Protein AF-0000000072322544 (afdb_homodimer)

Radius of gyration: 32.76 Å; Cα contacts (8 Å, |Δi|>4): 1364; chains: 2; bounding box: 77×82×115 Å

pLDDT: mean 91.32, std 13.06, range [22.42, 98.94]

Secondary structure (DSSP, 8-state):
-EEEEEEE---B--S---TT-S--GGGSTT-TT-B-HHHHHHHHHHHHHHHHHTTTTS-SS--TTTEEEEEESSHHHHHHHHHHHHHH----GGG-S-TT--------EEE-GGG--SSSSSPSS-HHHHHHHHHHHHSHHHHHHHGGGHHHHHHHHHHH---HHHHT-GGGSHHHHHHHHHHHHHHTT----TT--HHHHHHHHHHHHHHHHHHHTSSSHHHHHHHTHHHHHHHHHHHHHHHHH------EEEEEE-HHHHHHHHHHTT---SSPPPTT-EEEEEEEEEGGGTEEEEEEEEE--TTSPPEEE--TTS-SSEEHHHHHHHHGGG--S-HHHHHT---HHHHHHHHHHHHHHHHHHHHHHHHHHHHHHHGGGTTGGGTT-/-EEEEEEE---B--S---TT-S--GGGSTT-TT-B-HHHHHHHHHHHHHHHHHTTTTS-SS--TTTEEEEEESSHHHHHHHHHHHHHH----GGG-S-TT--------EEE-GGG--SSSSSPSS-HHHHHHHHHHHHSHHHHHHHGGGHHHHHHHHHHH---HHHHT-GGGSHHHHHHHHHHHHHHTT----TT--HHHHHHHHHHHHHHHHHHHTSSSHHHHHHHTHHHHHHHHHHHHHHHHHS-----EEEEEE-HHHHHHHHHHTT---SSPPPTT-EEEEEEEEEGGGTEEEEEEEEE--TTSPPEEE--TTS-SSEEHHHHHHHHGGG--S-HHHHHT---HHHHHHHHHHHHHHHHHHHHHHHHHHHHHHHGGGTTGGGTT-

InterPro domains:
  IPR000560 Histidine phosphatase superfamily, clade-2 [PF00328] (3-297)
  IPR000560 Histidine phosphatase superfamily, clade-2 [cd07061] (3-285)
  IPR029033 Histidine phosphatase superfamily [G3DSA:3.40.50.1240] (2-353)
  IPR029033 Histidine phosphatase superfamily [SSF53254] (3-343)
  IPR033379 Histidine acid phosphatase active site [PS00778] (252-268)
  IPR050645 Histidine Acid Phosphatase [PTHR11567] (3-345)

Nearest PDB structures (foldseek):
  5cdh-assembly1_B  TM=8.664E-01  e=4.722E-25  Legionella pneumophila
  7doq-assembly2_D  TM=8.688E-01  e=2.157E-24  Legionella pneumophila
  5cdh-assembly4_H  TM=8.568E-01  e=1.103E-23  Legionella pneumophila
  7d2f-assembly1_B  TM=8.701E-01  e=8.845E-23  Legionella pneumophila subsp. pneumophila str. Philadelphia 1
  4job-assembly1_A  TM=7.910E-01  e=1.061E-19  Homo sapiens

Structure (mmCIF, N/CA/C/O backbone):
data_AF-0000000072322544-model_v1
#
loop_
_entity.id
_entity.type
_entity.pdbx_description
1 polymer 'acid phosphatase'
#
loop_
_atom_site.group_PDB
_atom_site.id
_atom_site.type_symbol
_atom_site.label_atom_id
_atom_site.label_alt_id
_atom_site.label_comp_id
_atom_site.label_asym_id
_atom_site.label_entity_id
_atom_site.label_seq_id
_atom_site.pdbx_PDB_ins_code
_atom_site.Cartn_x
_atom_site.Cartn_y
_atom_site.Cartn_z
_atom_site.occupancy
_atom_site.B_iso_or_equiv
_atom_site.auth_seq_id
_atom_site.auth_comp_id
_atom_site.auth_asym_id
_atom_site.auth_atom_id
_atom_site.pdbx_PDB_model_num
ATOM 1 N N . MET A 1 1 ? -26.734 -6.242 -3.891 1 84.12 1 MET A N 1
ATOM 2 C CA . MET A 1 1 ? -25.719 -7.016 -4.594 1 84.12 1 MET A CA 1
ATOM 3 C C . MET A 1 1 ? -24.312 -6.566 -4.191 1 84.12 1 MET A C 1
ATOM 5 O O . MET A 1 1 ? -24.078 -5.375 -3.977 1 84.12 1 MET A O 1
ATOM 9 N N . ASN A 1 2 ? -23.375 -7.504 -4.02 1 91.06 2 ASN A N 1
ATOM 10 C CA . ASN A 1 2 ? -21.969 -7.293 -3.719 1 91.06 2 ASN A CA 1
ATOM 11 C C . ASN A 1 2 ? -21.078 -8.219 -4.535 1 91.06 2 ASN A C 1
ATOM 13 O O . ASN A 1 2 ? -21.406 -9.391 -4.734 1 91.06 2 ASN A O 1
ATOM 17 N N . VAL A 1 3 ? -20.062 -7.652 -5.023 1 95.25 3 VAL A N 1
ATOM 18 C CA . VAL A 1 3 ? -19.188 -8.43 -5.887 1 95.25 3 VAL A CA 1
ATOM 19 C C . VAL A 1 3 ? -17.75 -8.383 -5.352 1 95.25 3 VAL A C 1
ATOM 21 O O . VAL A 1 3 ? -17.266 -7.309 -4.988 1 95.25 3 VAL A O 1
ATOM 24 N N . ILE A 1 4 ? -17.109 -9.516 -5.336 1 97.06 4 ILE A N 1
ATOM 25 C CA . ILE A 1 4 ? -15.719 -9.609 -4.914 1 97.06 4 ILE A CA 1
ATOM 26 C C . ILE A 1 4 ? -14.898 -10.32 -5.992 1 97.06 4 ILE A C 1
ATOM 28 O O . ILE A 1 4 ? -15.227 -11.438 -6.391 1 97.06 4 ILE A O 1
ATOM 32 N N . TRP A 1 5 ? -13.867 -9.672 -6.48 1 97.44 5 TRP A N 1
ATOM 33 C CA . TRP A 1 5 ? -12.984 -10.234 -7.496 1 97.44 5 TRP A CA 1
ATOM 34 C C . TRP A 1 5 ? -11.594 -10.484 -6.926 1 97.44 5 TRP A C 1
ATOM 36 O O . TRP A 1 5 ? -11.055 -9.648 -6.191 1 97.44 5 TRP A O 1
ATOM 46 N N . VAL A 1 6 ? -11.062 -11.617 -7.184 1 98.56 6 VAL A N 1
ATOM 47 C CA . VAL A 1 6 ? -9.656 -11.93 -6.965 1 98.56 6 VAL A CA 1
ATOM 48 C C . VAL A 1 6 ? -8.992 -12.281 -8.297 1 98.56 6 VAL A C 1
ATOM 50 O O . VAL A 1 6 ? -9.406 -13.227 -8.977 1 98.56 6 VAL A O 1
ATOM 53 N N . PHE A 1 7 ? -8.008 -11.523 -8.656 1 98.69 7 PHE A N 1
ATOM 54 C CA . PHE A 1 7 ? -7.43 -11.867 -9.953 1 98.69 7 PHE A CA 1
ATOM 55 C C . PHE A 1 7 ? -5.914 -11.977 -9.852 1 98.69 7 PHE A C 1
ATOM 57 O O . PHE A 1 7 ? -5.305 -11.422 -8.938 1 98.69 7 PHE A O 1
ATOM 64 N N . ARG A 1 8 ? -5.348 -12.758 -10.727 1 98.81 8 ARG A N 1
ATOM 65 C CA . ARG A 1 8 ? -3.904 -12.867 -10.898 1 98.81 8 ARG A CA 1
ATOM 66 C C . ARG A 1 8 ? -3.361 -11.711 -11.734 1 98.81 8 ARG A C 1
ATOM 68 O O . ARG A 1 8 ? -4.02 -11.25 -12.664 1 98.81 8 ARG A O 1
ATOM 75 N N . HIS A 1 9 ? -2.262 -11.211 -11.438 1 98.81 9 HIS A N 1
ATOM 76 C CA . HIS A 1 9 ? -1.591 -10.18 -12.227 1 98.81 9 HIS A CA 1
ATOM 77 C C . HIS A 1 9 ? -1.47 -10.609 -13.688 1 98.81 9 HIS A C 1
ATOM 79 O O . HIS A 1 9 ? -1.723 -11.766 -14.023 1 98.81 9 HIS A O 1
ATOM 85 N N . GLY A 1 10 ? -1.098 -9.648 -14.531 1 98.75 10 GLY A N 1
ATOM 86 C CA . GLY A 1 10 ? -0.921 -9.906 -15.953 1 98.75 10 GLY A CA 1
ATOM 87 C C . GLY A 1 10 ? 0.44 -10.477 -16.297 1 98.75 10 GLY A C 1
ATOM 88 O O . GLY A 1 10 ? 1.211 -10.836 -15.398 1 98.75 10 GLY A O 1
ATOM 89 N N . ASP A 1 11 ? 0.645 -10.555 -17.547 1 98.75 11 ASP A N 1
ATOM 90 C CA . ASP A 1 11 ? 1.908 -11.055 -18.094 1 98.75 11 ASP A CA 1
ATOM 91 C C . ASP A 1 11 ? 3.096 -10.32 -17.469 1 98.75 11 ASP A C 1
ATOM 93 O O . ASP A 1 11 ? 3.02 -9.125 -17.203 1 98.75 11 ASP A O 1
ATOM 97 N N . ARG A 1 12 ? 4.121 -11.055 -17.25 1 98.75 12 ARG A N 1
ATOM 98 C CA . ARG A 1 12 ? 5.32 -10.508 -16.625 1 98.75 12 ARG A CA 1
ATOM 99 C C . ARG A 1 12 ? 6.574 -11.219 -17.141 1 98.75 12 ARG A C 1
ATOM 101 O O . ARG A 1 12 ? 6.484 -12.242 -17.797 1 98.75 12 ARG A O 1
ATOM 108 N N . SER A 1 13 ? 7.734 -10.633 -16.875 1 98.75 13 SER A N 1
ATOM 109 C CA . SER A 1 13 ? 9.016 -11.305 -17.094 1 98.75 13 SER A CA 1
ATOM 110 C C . SER A 1 13 ? 9.242 -12.414 -16.094 1 98.75 13 SER A C 1
ATOM 112 O O . SER A 1 13 ? 8.539 -12.5 -15.078 1 98.75 13 SER A O 1
ATOM 114 N N . PRO A 1 14 ? 10.172 -13.32 -16.391 1 98.44 14 PRO A N 1
ATOM 115 C CA . PRO A 1 14 ? 10.43 -14.406 -15.438 1 98.44 14 PRO A CA 1
ATOM 116 C C . PRO A 1 14 ? 10.812 -13.898 -14.047 1 98.44 14 PRO A C 1
ATOM 118 O O . PRO A 1 14 ? 11.445 -12.852 -13.922 1 98.44 14 PRO A O 1
ATOM 121 N N . VAL A 1 15 ? 10.391 -14.664 -13.086 1 97.69 15 VAL A N 1
ATOM 122 C CA . VAL A 1 15 ? 10.781 -14.32 -11.719 1 97.69 15 VAL A CA 1
ATOM 123 C C . VAL A 1 15 ? 12.273 -14.562 -11.531 1 97.69 15 VAL A C 1
ATOM 125 O O . VAL A 1 15 ? 12.953 -13.781 -10.852 1 97.69 15 VAL A O 1
ATOM 128 N N . VAL A 1 16 ? 12.773 -15.641 -12.07 1 97.12 16 VAL A N 1
ATOM 129 C CA . VAL A 1 16 ? 14.18 -16.047 -12.047 1 97.12 16 VAL A CA 1
ATOM 130 C C . VAL A 1 16 ? 14.5 -16.859 -13.297 1 97.12 16 VAL A C 1
ATOM 132 O O . VAL A 1 16 ? 13.594 -17.406 -13.945 1 97.12 16 VAL A O 1
ATOM 135 N N . ASN A 1 17 ? 15.734 -16.844 -13.625 1 96.88 17 ASN A N 1
ATOM 136 C CA . ASN A 1 17 ? 16.141 -17.781 -14.664 1 96.88 17 ASN A CA 1
ATOM 137 C C . ASN A 1 17 ? 16.859 -19 -14.078 1 96.88 17 ASN A C 1
ATOM 139 O O . ASN A 1 17 ? 16.859 -19.188 -12.859 1 96.88 17 ASN A O 1
ATOM 143 N N . PHE A 1 18 ? 17.266 -19.969 -14.914 1 97.62 18 PHE A N 1
ATOM 144 C CA . PHE A 1 18 ? 18 -21.156 -14.469 1 97.62 18 PHE A CA 1
ATOM 145 C C . PHE A 1 18 ? 19.406 -21.156 -15.055 1 97.62 18 PHE A C 1
ATOM 147 O O . PHE A 1 18 ? 19.688 -20.438 -16.016 1 97.62 18 PHE A O 1
ATOM 154 N N . PRO A 1 19 ? 20.328 -21.875 -14.531 1 97.88 19 PRO A N 1
ATOM 155 C CA . PRO A 1 19 ? 21.766 -21.75 -14.82 1 97.88 19 PRO A CA 1
ATOM 156 C C . PRO A 1 19 ? 22.078 -21.828 -16.312 1 97.88 19 PRO A C 1
ATOM 158 O O . PRO A 1 19 ? 22.906 -21.078 -16.812 1 97.88 19 PRO A O 1
ATOM 161 N N . THR A 1 20 ? 21.453 -22.641 -17.078 1 98.06 20 THR A N 1
ATOM 162 C CA . THR A 1 20 ? 21.781 -22.828 -18.484 1 98.06 20 THR A CA 1
ATOM 163 C C . THR A 1 20 ? 20.828 -22.031 -19.375 1 98.06 20 THR A C 1
ATOM 165 O O . THR A 1 20 ? 20.781 -22.234 -20.594 1 98.06 20 THR A O 1
ATOM 168 N N . ASP A 1 21 ? 20.016 -21.203 -18.781 1 98.12 21 ASP A N 1
ATOM 169 C CA . ASP A 1 21 ? 19.062 -20.391 -19.531 1 98.12 21 ASP A CA 1
ATOM 170 C C . ASP A 1 21 ? 19.797 -19.516 -20.562 1 98.12 21 ASP A C 1
ATOM 172 O O . ASP A 1 21 ? 20.875 -19.016 -20.281 1 98.12 21 ASP A O 1
ATOM 176 N N . LEU A 1 22 ? 19.141 -19.281 -21.656 1 98.19 22 LEU A N 1
ATOM 177 C CA . LEU A 1 22 ? 19.781 -18.562 -22.75 1 98.19 22 LEU A CA 1
ATOM 178 C C . LEU A 1 22 ? 19.719 -17.047 -22.5 1 98.19 22 LEU A C 1
ATOM 180 O O . LEU A 1 22 ? 20.453 -16.281 -23.125 1 98.19 22 LEU A O 1
ATOM 184 N N . HIS A 1 23 ? 18.812 -16.625 -21.703 1 98.25 23 HIS A N 1
ATOM 185 C CA . HIS A 1 23 ? 18.516 -15.195 -21.594 1 98.25 23 HIS A CA 1
ATOM 186 C C . HIS A 1 23 ? 18.781 -14.688 -20.172 1 98.25 23 HIS A C 1
ATOM 188 O O . HIS A 1 23 ? 18.688 -15.445 -19.203 1 98.25 23 HIS A O 1
ATOM 194 N N . LYS A 1 24 ? 19.078 -13.43 -20.094 1 97.69 24 LYS A N 1
ATOM 195 C CA . LYS A 1 24 ? 19.438 -12.797 -18.828 1 97.69 24 LYS A CA 1
ATOM 196 C C . LYS A 1 24 ? 18.453 -11.695 -18.453 1 97.69 24 LYS A C 1
ATOM 198 O O . LYS A 1 24 ? 17.641 -11.281 -19.281 1 97.69 24 LYS A O 1
ATOM 203 N N . GLU A 1 25 ? 18.516 -11.258 -17.25 1 97.5 25 GLU A N 1
ATOM 204 C CA . GLU A 1 25 ? 17.594 -10.25 -16.719 1 97.5 25 GLU A CA 1
ATOM 205 C C . GLU A 1 25 ? 17.672 -8.961 -17.547 1 97.5 25 GLU A C 1
ATOM 207 O O . GLU A 1 25 ? 16.641 -8.297 -17.75 1 97.5 25 GLU A O 1
ATOM 212 N N . SER A 1 26 ? 18.859 -8.609 -18.016 1 96.38 26 SER A N 1
ATOM 213 C CA . SER A 1 26 ? 19.094 -7.355 -18.734 1 96.38 26 SER A CA 1
ATOM 214 C C . SER A 1 26 ? 18.312 -7.312 -20.047 1 96.38 26 SER A C 1
ATOM 216 O O . SER A 1 26 ? 18.156 -6.246 -20.641 1 96.38 26 SER A O 1
ATOM 218 N N . GLU A 1 27 ? 17.891 -8.484 -20.469 1 97.31 27 GLU A N 1
ATOM 219 C CA . GLU A 1 27 ? 17.156 -8.547 -21.734 1 97.31 27 GLU A CA 1
ATOM 220 C C . GLU A 1 27 ? 15.695 -8.172 -21.547 1 97.31 27 GLU A C 1
ATOM 222 O O . GLU A 1 27 ? 14.961 -7.996 -22.531 1 97.31 27 GLU A O 1
ATOM 227 N N . TRP A 1 28 ? 15.266 -8.086 -20.344 1 97.25 28 TRP A N 1
ATOM 228 C CA . TRP A 1 28 ? 13.906 -7.668 -20.031 1 97.25 28 TRP A CA 1
ATOM 229 C C . TRP A 1 28 ? 13.867 -6.199 -19.625 1 97.25 28 TRP A C 1
ATOM 231 O O . TRP A 1 28 ? 14.625 -5.773 -18.75 1 97.25 28 TRP A O 1
ATOM 241 N N . PRO A 1 29 ? 13.008 -5.398 -20.172 1 93.94 29 PRO A N 1
ATOM 242 C CA . PRO A 1 29 ? 13.031 -3.939 -20.016 1 93.94 29 PRO A CA 1
ATOM 243 C C . PRO A 1 29 ? 13.078 -3.498 -18.562 1 93.94 29 PRO A C 1
ATOM 245 O O . PRO A 1 29 ? 13.773 -2.537 -18.219 1 93.94 29 PRO A O 1
ATOM 248 N N . GLN A 1 30 ? 12.32 -4.133 -17.672 1 96.5 30 GLN A N 1
ATOM 249 C CA . GLN A 1 30 ? 12.281 -3.744 -16.266 1 96.5 30 GLN A CA 1
ATOM 250 C C . GLN A 1 30 ? 12.859 -4.84 -15.375 1 96.5 30 GLN A C 1
ATOM 252 O O . GLN A 1 30 ? 12.648 -4.836 -14.164 1 96.5 30 GLN A O 1
ATOM 257 N N . GLY A 1 31 ? 13.477 -5.844 -16.016 1 97.5 31 GLY A N 1
ATOM 258 C CA . GLY A 1 31 ? 14.094 -6.93 -15.273 1 97.5 31 GLY A CA 1
ATOM 259 C C . GLY A 1 31 ? 13.125 -8.055 -14.961 1 97.5 31 GLY A C 1
ATOM 260 O O . GLY A 1 31 ? 12.055 -8.148 -15.562 1 97.5 31 GLY A O 1
ATOM 261 N N . PHE A 1 32 ? 13.516 -8.953 -14.062 1 98.19 32 PHE A N 1
ATOM 262 C CA . PHE A 1 32 ? 12.773 -10.164 -13.742 1 98.19 32 PHE A CA 1
ATOM 263 C C . PHE A 1 32 ? 11.57 -9.836 -12.859 1 98.19 32 PHE A C 1
ATOM 265 O O . PHE A 1 32 ? 11.641 -8.945 -12.008 1 98.19 32 PHE A O 1
ATOM 272 N N . GLY A 1 33 ? 10.484 -10.57 -13.141 1 98.38 33 GLY A N 1
ATOM 273 C CA . GLY A 1 33 ? 9.305 -10.555 -12.289 1 98.38 33 GLY A CA 1
ATOM 274 C C . GLY A 1 33 ? 8.461 -9.305 -12.469 1 98.38 33 GLY A C 1
ATOM 275 O O . GLY A 1 33 ? 7.621 -8.992 -11.617 1 98.38 33 GLY A O 1
ATOM 276 N N . GLN A 1 34 ? 8.672 -8.57 -13.539 1 98.69 34 GLN A N 1
ATOM 277 C CA . GLN A 1 34 ? 8 -7.281 -13.688 1 98.69 34 GLN A CA 1
ATOM 278 C C . GLN A 1 34 ? 6.918 -7.348 -14.758 1 98.69 34 GLN A C 1
ATOM 280 O O . GLN A 1 34 ? 7.086 -8.023 -15.781 1 98.69 34 GLN A O 1
ATOM 285 N N . LEU A 1 35 ? 5.816 -6.613 -14.5 1 98.81 35 LEU A N 1
ATOM 286 C CA . LEU A 1 35 ? 4.703 -6.555 -15.438 1 98.81 35 LEU A CA 1
ATOM 287 C C . LEU A 1 35 ? 5.164 -6.039 -16.797 1 98.81 35 LEU A C 1
ATOM 289 O O . LEU A 1 35 ? 5.918 -5.066 -16.875 1 98.81 35 LEU A O 1
ATOM 293 N N . THR A 1 36 ? 4.781 -6.688 -17.844 1 98.5 36 THR A N 1
ATOM 294 C CA . THR A 1 36 ? 5.117 -6.27 -19.203 1 98.5 36 THR A CA 1
ATOM 295 C C . THR A 1 36 ? 3.998 -5.426 -19.797 1 98.5 36 THR A C 1
ATOM 297 O O . THR A 1 36 ? 2.926 -5.293 -19.203 1 98.5 36 THR A O 1
ATOM 300 N N . LYS A 1 37 ? 4.211 -4.844 -21.031 1 97.94 37 LYS A N 1
ATOM 301 C CA . LYS A 1 37 ? 3.168 -4.113 -21.734 1 97.94 37 LYS A CA 1
ATOM 302 C C . LYS A 1 37 ? 1.975 -5.012 -22.047 1 97.94 37 LYS A C 1
ATOM 304 O O . LYS A 1 37 ? 0.825 -4.574 -21.969 1 97.94 37 LYS A O 1
ATOM 309 N N . THR A 1 38 ? 2.314 -6.281 -22.312 1 98.06 38 THR A N 1
ATOM 310 C CA . THR A 1 38 ? 1.267 -7.266 -22.547 1 98.06 38 THR A CA 1
ATOM 311 C C . THR A 1 38 ? 0.394 -7.441 -21.312 1 98.06 38 THR A C 1
ATOM 313 O O . THR A 1 38 ? -0.833 -7.5 -21.406 1 98.06 38 THR A O 1
ATOM 316 N N . GLY A 1 39 ? 1.032 -7.523 -20.172 1 98.56 39 GLY A N 1
ATOM 317 C CA . GLY A 1 39 ? 0.299 -7.648 -18.922 1 98.56 39 GLY A CA 1
ATOM 318 C C . GLY A 1 39 ? -0.562 -6.438 -18.609 1 98.56 39 GLY A C 1
ATOM 319 O O . GLY A 1 39 ? -1.683 -6.578 -18.125 1 98.56 39 GLY A O 1
ATOM 320 N N . MET A 1 40 ? -0.03 -5.254 -18.875 1 98.75 40 MET A N 1
ATOM 321 C CA . MET A 1 40 ? -0.796 -4.023 -18.688 1 98.75 40 MET A CA 1
ATOM 322 C C . MET A 1 40 ? -2.064 -4.039 -19.547 1 98.75 40 MET A C 1
ATOM 324 O O . MET A 1 40 ? -3.15 -3.734 -19.047 1 98.75 40 MET A O 1
ATOM 328 N N . GLN A 1 41 ? -1.908 -4.438 -20.75 1 98.12 41 GLN A N 1
ATOM 329 C CA . GLN A 1 41 ? -3.041 -4.48 -21.672 1 98.12 41 GLN A CA 1
ATOM 330 C C . GLN A 1 41 ? -4.07 -5.516 -21.234 1 98.12 41 GLN A C 1
ATOM 332 O O . GLN A 1 41 ? -5.277 -5.281 -21.328 1 98.12 41 GLN A O 1
ATOM 337 N N . GLN A 1 42 ? -3.576 -6.641 -20.812 1 98.25 42 GLN A N 1
ATOM 338 C CA . GLN A 1 42 ? -4.469 -7.695 -20.328 1 98.25 42 GLN A CA 1
ATOM 339 C C . GLN A 1 42 ? -5.375 -7.188 -19.219 1 98.25 42 GLN A C 1
ATOM 341 O O . GLN A 1 42 ? -6.582 -7.43 -19.234 1 98.25 42 GLN A O 1
ATOM 346 N N . LEU A 1 43 ? -4.812 -6.5 -18.281 1 98.69 43 LEU A N 1
ATOM 347 C CA . LEU A 1 43 ? -5.598 -6.055 -17.141 1 98.69 43 LEU A CA 1
ATOM 348 C C . LEU A 1 43 ? -6.457 -4.848 -17.516 1 98.69 43 LEU A C 1
ATOM 350 O O . LEU A 1 43 ? -7.555 -4.68 -16.984 1 98.69 43 LEU A O 1
ATOM 354 N N . PHE A 1 44 ? -5.977 -4 -18.422 1 98.5 44 PHE A N 1
ATOM 355 C CA . PHE A 1 44 ? -6.816 -2.943 -18.969 1 98.5 44 PHE A CA 1
ATOM 356 C C . PHE A 1 44 ? -8.086 -3.523 -19.578 1 98.5 44 PHE A C 1
ATOM 358 O O . PHE A 1 44 ? -9.188 -3.047 -19.297 1 98.5 44 PHE A O 1
ATOM 365 N N . GLU A 1 45 ? -7.938 -4.559 -20.328 1 97.75 45 GLU A N 1
ATOM 366 C CA . GLU A 1 45 ? -9.062 -5.223 -20.969 1 97.75 45 GLU A CA 1
ATOM 367 C C . GLU A 1 45 ? -9.969 -5.902 -19.953 1 97.75 45 GLU A C 1
ATOM 369 O O . GLU A 1 45 ? -11.188 -5.945 -20.125 1 97.75 45 GLU A O 1
ATOM 374 N N . LEU A 1 46 ? -9.312 -6.469 -18.969 1 98 46 LEU A N 1
ATOM 375 C CA . LEU A 1 46 ? -10.117 -7.043 -17.891 1 98 46 LEU A CA 1
ATOM 376 C C . LEU A 1 46 ? -10.969 -5.977 -17.219 1 98 46 LEU A C 1
ATOM 378 O O . LEU A 1 46 ? -12.117 -6.234 -16.859 1 98 46 LEU A O 1
ATOM 382 N N . GLY A 1 47 ? -10.375 -4.781 -16.984 1 97.69 47 GLY A N 1
ATOM 383 C CA . GLY A 1 47 ? -11.148 -3.664 -16.469 1 97.69 47 GLY A CA 1
ATOM 384 C C . GLY A 1 47 ? -12.328 -3.299 -17.359 1 97.69 47 GLY A C 1
ATOM 385 O O . GLY A 1 47 ? -13.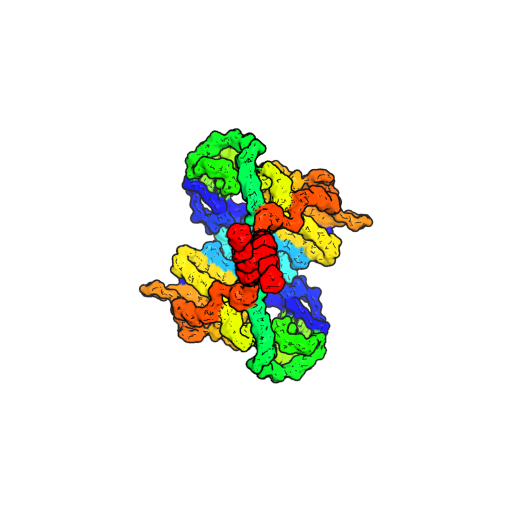445 -3.102 -16.859 1 97.69 47 GLY A O 1
ATOM 386 N N . GLN A 1 48 ? -12.086 -3.232 -18.625 1 97 48 GLN A N 1
ATOM 387 C CA . GLN A 1 48 ? -13.156 -2.92 -19.578 1 97 48 GLN A CA 1
ATOM 388 C C . GLN A 1 48 ? -14.25 -3.979 -19.531 1 97 48 GLN A C 1
ATOM 390 O O . GLN A 1 48 ? -15.438 -3.652 -19.609 1 97 48 GLN A O 1
ATOM 395 N N . TYR A 1 49 ? -13.859 -5.207 -19.516 1 97 49 TYR A N 1
ATOM 396 C CA . TYR A 1 49 ? -14.812 -6.309 -19.406 1 97 49 TYR A CA 1
ATOM 397 C C . TYR A 1 49 ? -15.695 -6.156 -18.172 1 97 49 TYR A C 1
ATOM 399 O O . TYR A 1 49 ? -16.906 -6.332 -18.234 1 97 49 TYR A O 1
ATOM 407 N N . THR A 1 50 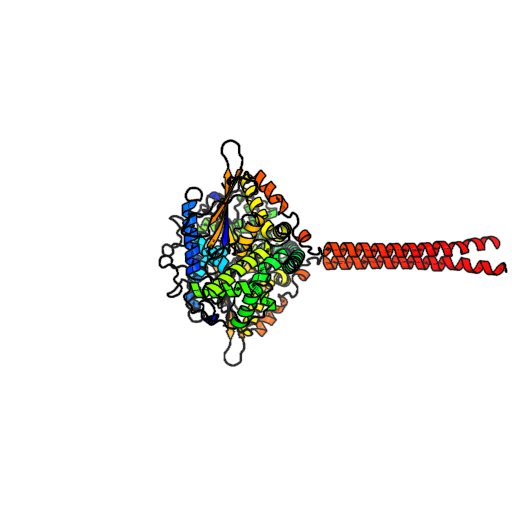? -15.023 -5.879 -17.031 1 96.12 50 THR A N 1
ATOM 408 C CA . THR A 1 50 ? -15.75 -5.688 -15.781 1 96.12 50 THR A CA 1
ATOM 409 C C . THR A 1 50 ? -16.766 -4.559 -15.914 1 96.12 50 THR A C 1
ATOM 411 O O . THR A 1 50 ? -17.906 -4.676 -15.438 1 96.12 50 THR A O 1
ATOM 414 N N . ARG A 1 51 ? -16.359 -3.459 -16.516 1 96.06 51 ARG A N 1
ATOM 415 C CA . ARG A 1 51 ? -17.25 -2.326 -16.75 1 96.06 51 ARG A CA 1
ATOM 416 C C . ARG A 1 51 ? -18.484 -2.752 -17.531 1 96.06 51 ARG A C 1
ATOM 418 O O . ARG A 1 51 ? -19.609 -2.389 -17.172 1 96.06 51 ARG A O 1
ATOM 425 N N . LYS A 1 52 ? -18.266 -3.473 -18.516 1 95.38 52 LYS A N 1
ATOM 426 C CA . LYS A 1 52 ? -19.375 -3.936 -19.359 1 95.38 52 LYS A CA 1
ATOM 427 C C . LYS A 1 52 ? -20.266 -4.906 -18.594 1 95.38 52 LYS A C 1
ATOM 429 O O . LYS A 1 52 ? -21.5 -4.797 -18.641 1 95.38 52 LYS A O 1
ATOM 434 N N . ARG A 1 53 ? -19.719 -5.805 -17.906 1 94.19 53 ARG A N 1
ATOM 435 C CA . ARG A 1 53 ? -20.438 -6.852 -17.203 1 94.19 53 ARG A CA 1
ATOM 436 C C . ARG A 1 53 ? -21.344 -6.258 -16.109 1 94.19 53 ARG A C 1
ATOM 438 O O . ARG A 1 53 ? -22.438 -6.754 -15.875 1 94.19 53 ARG A O 1
ATOM 445 N N . TYR A 1 54 ? -20.844 -5.211 -15.492 1 94.56 54 TYR A N 1
ATOM 446 C CA . TYR A 1 54 ? -21.578 -4.656 -14.352 1 94.56 54 TYR A CA 1
ATOM 447 C C . TYR A 1 54 ? -22.078 -3.25 -14.656 1 94.56 54 TYR A C 1
ATOM 449 O O . TYR A 1 54 ? -22.141 -2.402 -13.766 1 94.56 54 TYR A O 1
ATOM 457 N N . SER A 1 55 ? -22.312 -2.943 -15.844 1 92.88 55 SER A N 1
ATOM 458 C CA . SER A 1 55 ? -22.734 -1.62 -16.297 1 92.88 55 SER A CA 1
ATOM 459 C C . SER A 1 55 ? -24.016 -1.174 -15.602 1 92.88 55 SER A C 1
ATOM 461 O O . SER A 1 55 ? -24.219 0.022 -15.383 1 92.88 55 SER A O 1
ATOM 463 N N . ASN A 1 56 ? -24.875 -2.117 -15.18 1 90.75 56 ASN A N 1
ATOM 464 C CA . ASN A 1 56 ? -26.141 -1.785 -14.539 1 90.75 56 ASN A CA 1
ATOM 465 C C . ASN A 1 56 ? -26.016 -1.837 -13.016 1 90.75 56 ASN A C 1
ATOM 467 O O . ASN A 1 56 ? -27 -1.597 -12.305 1 90.75 56 ASN A O 1
ATOM 471 N N . PHE A 1 57 ? -24.922 -2.176 -12.562 1 91.19 57 PHE A N 1
ATOM 472 C CA . PHE A 1 57 ? -24.734 -2.359 -11.133 1 91.19 57 PHE A CA 1
ATOM 473 C C . PHE A 1 57 ? -23.766 -1.319 -10.578 1 91.19 57 PHE A C 1
ATOM 475 O O . PHE A 1 57 ? -24.078 -0.625 -9.609 1 91.19 57 PHE A O 1
ATOM 482 N N . LEU A 1 58 ? -22.641 -1.177 -11.25 1 90.94 58 LEU A N 1
ATOM 483 C CA . LEU A 1 58 ? -21.641 -0.202 -10.828 1 90.94 58 LEU A CA 1
ATOM 484 C C . LEU A 1 58 ? -21.938 1.173 -11.414 1 90.94 58 LEU A C 1
ATOM 486 O O . LEU A 1 58 ? -22.359 1.279 -12.57 1 90.94 58 LEU A O 1
ATOM 490 N N . ASN A 1 59 ? -21.703 2.215 -10.578 1 88.44 59 ASN A N 1
ATOM 491 C CA . ASN A 1 59 ? -21.828 3.578 -11.086 1 88.44 59 ASN A CA 1
ATOM 492 C C . ASN A 1 59 ? -20.922 3.805 -12.297 1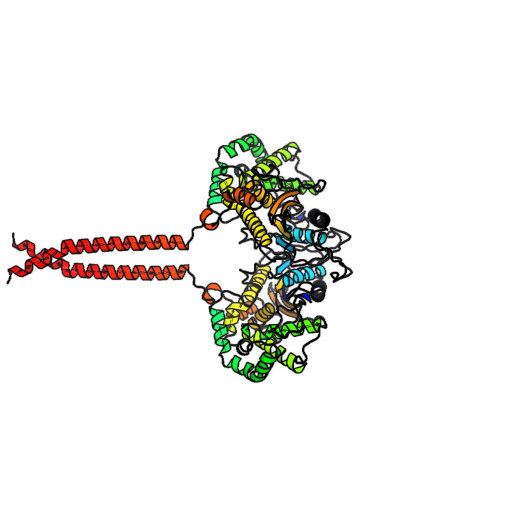 88.44 59 ASN A C 1
ATOM 494 O O . ASN A 1 59 ? -19.812 3.268 -12.367 1 88.44 59 ASN A O 1
ATOM 498 N N . SER A 1 60 ? -21.422 4.594 -13.203 1 86.88 60 SER A N 1
ATOM 499 C CA . SER A 1 60 ? -20.641 4.898 -14.398 1 86.88 60 SER A CA 1
ATOM 500 C C . SER A 1 60 ? -19.391 5.691 -14.047 1 86.88 60 SER A C 1
ATOM 502 O O . SER A 1 60 ? -18.406 5.684 -14.797 1 86.88 60 SER A O 1
ATOM 504 N N . THR A 1 61 ? -19.484 6.391 -12.953 1 92.38 61 THR A N 1
ATOM 505 C CA . THR A 1 61 ? -18.328 7.156 -12.477 1 92.38 61 THR A CA 1
ATOM 506 C C . THR A 1 61 ? -17.734 6.508 -11.227 1 92.38 61 THR A C 1
ATOM 508 O O . THR A 1 61 ? -18.422 5.766 -10.523 1 92.38 61 THR A O 1
ATOM 511 N N . TYR A 1 62 ? -16.5 6.766 -11.062 1 95.25 62 TYR A N 1
ATOM 512 C CA . TYR A 1 62 ? -15.836 6.246 -9.875 1 95.25 62 TYR A CA 1
ATOM 513 C C . TYR A 1 62 ? -16.422 6.875 -8.609 1 95.25 62 TYR A C 1
ATOM 515 O O . TYR A 1 62 ? -16.531 8.102 -8.516 1 95.25 62 TYR A O 1
ATOM 523 N N . ASN A 1 63 ? -16.828 6.082 -7.734 1 94.75 63 ASN A N 1
ATOM 524 C CA . ASN A 1 63 ? -17.266 6.449 -6.391 1 94.75 63 ASN A CA 1
ATOM 525 C C . ASN A 1 63 ? -16.5 5.664 -5.324 1 94.75 63 ASN A C 1
ATOM 527 O O . ASN A 1 63 ? -16.672 4.449 -5.207 1 94.75 63 ASN A O 1
ATOM 531 N N . ARG A 1 64 ? -15.789 6.359 -4.48 1 94.81 64 ARG A N 1
ATOM 532 C CA . ARG A 1 64 ? -14.875 5.723 -3.539 1 94.81 64 ARG A CA 1
ATOM 533 C C . ARG A 1 64 ? -15.633 4.859 -2.535 1 94.81 64 ARG A C 1
ATOM 535 O O . ARG A 1 64 ? -15.07 3.92 -1.966 1 94.81 64 ARG A O 1
ATOM 542 N N . LYS A 1 65 ? -16.844 5.172 -2.264 1 93.25 65 LYS A N 1
ATOM 543 C CA . LYS A 1 65 ? -17.609 4.426 -1.277 1 93.25 65 LYS A CA 1
ATOM 544 C C . LYS A 1 65 ? -18.078 3.09 -1.846 1 93.25 65 LYS A C 1
ATOM 546 O O . LYS A 1 65 ? -18.391 2.162 -1.094 1 93.25 65 LYS A O 1
ATOM 551 N N . GLU A 1 66 ? -18.125 2.992 -3.17 1 93.81 66 GLU A N 1
ATOM 552 C CA . GLU A 1 66 ? -18.703 1.817 -3.812 1 93.81 66 GLU A CA 1
ATOM 553 C C . GLU A 1 66 ? -17.625 0.834 -4.246 1 93.81 66 GLU A C 1
ATOM 555 O O . GLU A 1 66 ? -17.922 -0.323 -4.559 1 93.81 66 GLU A O 1
ATOM 560 N N . PHE A 1 67 ? -16.438 1.278 -4.258 1 95.31 67 PHE A N 1
ATOM 561 C CA . PHE A 1 67 ? -15.391 0.455 -4.84 1 95.31 67 PHE A CA 1
ATOM 562 C C . PHE A 1 67 ? -14.164 0.434 -3.941 1 95.31 67 PHE A C 1
ATOM 564 O O . PHE A 1 67 ? -13.781 1.462 -3.377 1 95.31 67 PHE A O 1
ATOM 571 N N . TYR A 1 68 ? -13.562 -0.731 -3.824 1 96.38 68 TYR A N 1
ATOM 572 C CA . TYR A 1 68 ? -12.336 -0.89 -3.047 1 96.38 68 TYR A CA 1
ATOM 573 C C . TYR A 1 68 ? -11.406 -1.911 -3.695 1 96.38 68 TYR A C 1
ATOM 575 O O . TYR A 1 68 ? -11.867 -2.947 -4.188 1 96.38 68 TYR A O 1
ATOM 583 N N . VAL A 1 69 ? -10.133 -1.59 -3.707 1 98 69 VAL A N 1
ATOM 584 C CA . VAL A 1 69 ? -9.172 -2.525 -4.281 1 98 69 VAL A CA 1
ATOM 585 C C . VAL A 1 69 ? -7.953 -2.633 -3.375 1 98 69 VAL A C 1
ATOM 587 O O . VAL A 1 69 ? -7.504 -1.634 -2.809 1 98 69 VAL A O 1
ATOM 590 N N . GLN A 1 70 ? -7.465 -3.812 -3.174 1 97.75 70 GLN A N 1
ATOM 591 C CA . GLN A 1 70 ? -6.254 -4.094 -2.406 1 97.75 70 GLN A CA 1
ATOM 592 C C . GLN A 1 70 ? -5.324 -5.027 -3.172 1 97.75 70 GLN A C 1
ATOM 594 O O . GLN A 1 70 ? -5.777 -5.984 -3.803 1 97.75 70 GLN A O 1
ATOM 599 N N . SER A 1 71 ? -4.043 -4.754 -3.135 1 98.5 71 SER A N 1
ATOM 600 C CA . SER A 1 71 ? -3.045 -5.531 -3.861 1 98.5 71 SER A CA 1
ATOM 601 C C . SER A 1 71 ? -1.99 -6.098 -2.916 1 98.5 71 SER A C 1
ATOM 603 O O . SER A 1 71 ? -1.778 -5.562 -1.824 1 98.5 71 SER A O 1
ATOM 605 N N . THR A 1 72 ? -1.395 -7.215 -3.326 1 98.12 72 THR A N 1
ATOM 606 C CA . THR A 1 72 ? -0.149 -7.594 -2.67 1 98.12 72 THR A CA 1
ATOM 607 C C . THR A 1 72 ? 0.947 -6.57 -2.951 1 98.12 72 THR A C 1
ATOM 609 O O . THR A 1 72 ? 0.813 -5.742 -3.855 1 98.12 72 THR A O 1
ATOM 612 N N . ASP A 1 73 ? 1.98 -6.578 -2.193 1 97.25 73 ASP A N 1
ATOM 613 C CA . ASP A 1 73 ? 3.031 -5.574 -2.297 1 97.25 73 ASP A CA 1
ATOM 614 C C . ASP A 1 73 ? 4.125 -6.02 -3.266 1 97.25 73 ASP A C 1
ATOM 616 O O . ASP A 1 73 ? 5.297 -6.109 -2.891 1 97.25 73 ASP A O 1
ATOM 620 N N . PHE A 1 74 ? 3.793 -6.277 -4.469 1 98.06 74 PHE A N 1
ATOM 621 C CA . PHE A 1 74 ? 4.676 -6.535 -5.602 1 98.06 74 PHE A CA 1
ATOM 622 C C . PHE A 1 74 ? 4.426 -5.531 -6.723 1 98.06 74 PHE A C 1
ATOM 624 O O . PHE A 1 74 ? 3.281 -5.172 -6.996 1 98.06 74 PHE A O 1
ATOM 631 N N . ASP A 1 75 ? 5.469 -5.125 -7.438 1 98.38 75 ASP A N 1
ATOM 632 C CA . ASP A 1 75 ? 5.324 -4.164 -8.523 1 98.38 75 ASP A CA 1
ATOM 633 C C . ASP A 1 75 ? 4.27 -4.629 -9.531 1 98.38 75 ASP A C 1
ATOM 635 O O . ASP A 1 75 ? 3.367 -3.871 -9.891 1 98.38 75 ASP A O 1
ATOM 639 N N . ARG A 1 76 ? 4.359 -5.848 -9.93 1 98.75 76 ARG A N 1
ATOM 640 C CA . ARG A 1 76 ? 3.518 -6.359 -11 1 98.75 76 ARG A CA 1
ATOM 641 C C . ARG A 1 76 ? 2.055 -6.418 -10.57 1 98.75 76 ARG A C 1
ATOM 643 O O . ARG A 1 76 ? 1.154 -6.215 -11.391 1 98.75 76 ARG A O 1
ATOM 650 N N . THR A 1 77 ? 1.757 -6.727 -9.297 1 98.81 77 THR A N 1
ATOM 651 C CA . THR A 1 77 ? 0.371 -6.793 -8.844 1 98.81 77 THR A CA 1
ATOM 652 C C . THR A 1 77 ? -0.209 -5.391 -8.672 1 98.81 77 THR A C 1
ATOM 654 O O . THR A 1 77 ? -1.373 -5.152 -9 1 98.81 77 THR A O 1
ATOM 657 N N . ILE A 1 78 ? 0.563 -4.461 -8.156 1 98.88 78 ILE A N 1
ATOM 658 C CA . ILE A 1 78 ? 0.126 -3.074 -8.016 1 98.88 78 ILE A CA 1
ATOM 659 C C . ILE A 1 78 ? -0.152 -2.473 -9.383 1 98.88 78 ILE A C 1
ATOM 661 O O . ILE A 1 78 ? -1.216 -1.89 -9.609 1 98.88 78 ILE A O 1
ATOM 665 N N . MET A 1 79 ? 0.764 -2.668 -10.281 1 98.88 79 MET A N 1
ATOM 666 C CA . MET A 1 79 ? 0.628 -2.152 -11.641 1 98.88 79 MET A CA 1
ATOM 667 C C . MET A 1 79 ? -0.564 -2.787 -12.352 1 98.88 79 MET A C 1
ATOM 669 O O . MET A 1 79 ? -1.26 -2.123 -13.117 1 98.88 79 MET A O 1
ATOM 673 N N . SER A 1 80 ? -0.736 -4.082 -12.094 1 98.94 80 SER A N 1
ATOM 674 C CA . SER A 1 80 ? -1.893 -4.766 -12.664 1 98.94 80 SER A CA 1
ATOM 675 C C . SER A 1 80 ? -3.197 -4.148 -12.172 1 98.94 80 SER A C 1
ATOM 677 O O . SER A 1 80 ? -4.121 -3.926 -12.961 1 98.94 80 SER A O 1
ATOM 679 N N . ALA A 1 81 ? -3.262 -3.879 -10.906 1 98.94 81 ALA A N 1
ATOM 680 C CA . ALA A 1 81 ? -4.449 -3.234 -10.352 1 98.94 81 ALA A CA 1
ATOM 681 C C . ALA A 1 81 ? -4.668 -1.86 -10.977 1 98.94 81 ALA A C 1
ATOM 683 O O . ALA A 1 81 ? -5.801 -1.495 -11.312 1 98.94 81 ALA A O 1
ATOM 684 N N . GLN A 1 82 ? -3.604 -1.125 -11.102 1 98.88 82 GLN A N 1
ATOM 685 C CA . GLN A 1 82 ? -3.689 0.202 -11.695 1 98.88 82 GLN A CA 1
ATOM 686 C C . GLN A 1 82 ? -4.168 0.122 -13.141 1 98.88 82 GLN A C 1
ATOM 688 O O . GLN A 1 82 ? -5.004 0.923 -13.57 1 98.88 82 GLN A O 1
ATOM 693 N N . SER A 1 83 ? -3.641 -0.815 -13.891 1 98.81 83 SER A N 1
ATOM 694 C CA . SER A 1 83 ? -4.055 -1.015 -15.273 1 98.81 83 SER A CA 1
ATOM 695 C C . SER A 1 83 ? -5.523 -1.417 -15.359 1 98.81 83 SER A C 1
ATOM 697 O O . SER A 1 83 ? -6.266 -0.896 -16.188 1 98.81 83 SER A O 1
ATOM 699 N N . TYR A 1 84 ? -5.895 -2.316 -14.5 1 98.75 84 TYR A N 1
ATOM 700 C CA . TYR A 1 84 ? -7.281 -2.766 -14.398 1 98.75 84 TYR A CA 1
ATOM 701 C C . TYR A 1 84 ? -8.219 -1.59 -14.172 1 98.75 84 TYR A C 1
ATOM 703 O O . TYR A 1 84 ? -9.25 -1.469 -14.844 1 98.75 84 TYR A O 1
ATOM 711 N N . LEU A 1 85 ? -7.828 -0.7 -13.281 1 98.69 85 LEU A N 1
ATOM 712 C CA . LEU A 1 85 ? -8.664 0.429 -12.898 1 98.69 85 LEU A CA 1
ATOM 713 C C . LEU A 1 85 ? -8.758 1.45 -14.023 1 98.69 85 LEU A C 1
ATOM 715 O O . LEU A 1 85 ? -9.773 2.133 -14.164 1 98.69 85 LEU A O 1
ATOM 719 N N . SER A 1 86 ? -7.699 1.566 -14.812 1 98.25 86 SER A N 1
ATOM 720 C CA . SER A 1 86 ? -7.727 2.49 -15.945 1 98.25 86 SER A CA 1
ATOM 721 C C . SER A 1 86 ? -8.75 2.055 -16.984 1 98.25 86 SER A C 1
ATOM 723 O O . SER A 1 86 ? -9.297 2.889 -17.719 1 98.25 86 SER A O 1
ATOM 725 N N . GLY A 1 87 ? -8.984 0.765 -17.078 1 97.75 87 GLY A N 1
ATOM 726 C CA . GLY A 1 87 ? -10.016 0.25 -17.969 1 97.75 87 GLY A CA 1
ATOM 727 C C . GLY A 1 87 ? -11.398 0.29 -17.344 1 97.75 87 GLY A C 1
ATOM 728 O O . GLY A 1 87 ? -12.398 0.478 -18.047 1 97.75 87 GLY A O 1
ATOM 729 N N . LEU A 1 88 ? -11.484 0.147 -16.078 1 97.75 88 LEU A N 1
ATOM 730 C CA . LEU A 1 88 ? -12.758 0.054 -15.359 1 97.75 88 LEU A CA 1
ATOM 731 C C . LEU A 1 88 ? -13.375 1.435 -15.164 1 97.75 88 LEU A C 1
ATOM 733 O O . LEU A 1 88 ? -14.586 1.597 -15.273 1 97.75 88 LEU A O 1
ATOM 737 N N . PHE A 1 89 ? -12.516 2.461 -14.812 1 97.06 89 PHE A N 1
ATOM 738 C CA . PHE A 1 89 ? -13.047 3.773 -14.453 1 97.06 89 PHE A CA 1
ATOM 739 C C . PHE A 1 89 ? -12.328 4.875 -15.227 1 97.06 89 PHE A C 1
ATOM 741 O O . PHE A 1 89 ? -11.734 5.773 -14.633 1 97.06 89 PHE A O 1
ATOM 748 N N . PRO A 1 90 ? -12.375 4.863 -16.547 1 95.62 90 PRO A N 1
ATOM 749 C CA . PRO A 1 90 ? -11.953 6.09 -17.219 1 95.62 90 PRO A CA 1
ATOM 750 C C . PRO A 1 90 ? -12.766 7.309 -16.797 1 95.62 90 PRO A C 1
ATOM 752 O O . PRO A 1 90 ? -13.969 7.199 -16.547 1 95.62 90 PRO A O 1
ATOM 755 N N . PRO A 1 91 ? -12.047 8.445 -16.641 1 95.88 91 PRO A N 1
ATOM 756 C CA . PRO A 1 91 ? -12.805 9.617 -16.188 1 95.88 91 PRO A CA 1
ATOM 757 C C . PRO A 1 91 ? -13.836 10.078 -17.219 1 95.88 91 PRO A C 1
ATOM 759 O O . PRO A 1 91 ? -13.57 10.062 -18.422 1 95.88 91 PRO A O 1
ATOM 762 N N . THR A 1 92 ? -14.984 10.375 -16.672 1 90.81 92 THR A N 1
ATOM 763 C CA . THR A 1 92 ? -16.031 10.906 -17.531 1 90.81 92 THR A CA 1
ATOM 764 C C . THR A 1 92 ? -16.484 12.281 -17.047 1 90.81 92 THR A C 1
ATOM 766 O O . THR A 1 92 ? -16.516 12.539 -15.836 1 90.81 92 THR A O 1
ATOM 769 N N . SER A 1 93 ? -16.797 13.133 -17.938 1 87 93 SER A N 1
ATOM 770 C CA . SER A 1 93 ? -17.391 14.445 -17.75 1 87 93 SER A CA 1
ATOM 771 C C . SER A 1 93 ? -16.828 15.156 -16.531 1 87 93 SER A C 1
ATOM 773 O O . SER A 1 93 ? -15.727 15.719 -16.594 1 87 93 SER A O 1
ATOM 775 N N . SER A 1 94 ? -17.547 14.953 -15.367 1 89.94 94 SER A N 1
ATOM 776 C CA . SER A 1 94 ? -17.234 15.711 -14.156 1 89.94 94 SER A CA 1
ATOM 777 C C . SER A 1 94 ? -15.969 15.211 -13.492 1 89.94 94 SER A C 1
ATOM 779 O O . SER A 1 94 ? -15.398 15.898 -12.641 1 89.94 94 SER A O 1
ATOM 781 N N . GLN A 1 95 ? -15.406 14.094 -13.969 1 94.94 95 GLN A N 1
ATOM 782 C CA . GLN A 1 95 ? -14.242 13.523 -13.305 1 94.94 95 GLN A CA 1
ATOM 783 C C . GLN A 1 95 ? -12.969 13.742 -14.125 1 94.94 95 GLN A C 1
ATOM 785 O O . GLN A 1 95 ? -11.875 13.367 -13.695 1 94.94 95 GLN A O 1
ATOM 790 N N . ILE A 1 96 ? -13.172 14.367 -15.305 1 96.44 96 ILE A N 1
ATOM 791 C CA . ILE A 1 96 ? -12.008 14.711 -16.109 1 96.44 96 ILE A CA 1
ATOM 792 C C . ILE A 1 96 ? -11.242 15.852 -15.445 1 96.44 96 ILE A C 1
ATOM 794 O O . ILE A 1 96 ? -11.75 16.969 -15.32 1 96.44 96 ILE A O 1
ATOM 798 N N . TRP A 1 97 ? -10.094 15.664 -14.945 1 97.25 97 TRP A N 1
ATOM 799 C CA . TRP A 1 97 ? -9.289 16.672 -14.273 1 97.25 97 TRP A CA 1
ATOM 800 C C . TRP A 1 97 ? -8.211 17.219 -15.203 1 97.25 97 TRP A C 1
ATOM 802 O O . TRP A 1 97 ? -7.668 18.297 -14.961 1 97.25 97 TRP A O 1
ATOM 812 N N . ASN A 1 98 ? -7.879 16.469 -16.188 1 95.81 98 ASN A N 1
ATOM 813 C CA . ASN A 1 98 ? -6.941 16.797 -17.25 1 95.81 98 ASN A CA 1
ATOM 814 C C . ASN A 1 98 ? -7.457 16.344 -18.609 1 95.81 98 ASN A C 1
ATOM 816 O O . ASN A 1 98 ? -7.461 15.148 -18.922 1 95.81 98 ASN A O 1
ATOM 820 N N . PRO A 1 99 ? -7.828 17.234 -19.484 1 93.31 99 PRO A N 1
ATOM 821 C CA . PRO A 1 99 ? -8.453 16.875 -20.75 1 93.31 99 PRO A CA 1
ATOM 822 C C . PRO A 1 99 ? -7.5 16.125 -21.688 1 93.31 99 PRO A C 1
ATOM 824 O O . PRO A 1 99 ? -7.941 15.43 -22.609 1 93.31 99 PRO A O 1
ATOM 827 N N . GLU A 1 100 ? -6.191 16.203 -21.422 1 92.94 100 GLU A N 1
ATOM 828 C CA . GLU A 1 100 ? -5.203 15.578 -22.297 1 92.94 100 GLU A CA 1
ATOM 829 C C . GLU A 1 100 ? -4.84 14.18 -21.797 1 92.94 100 GLU A C 1
ATOM 831 O O . GLU A 1 100 ? -4.129 13.438 -22.484 1 92.94 100 GLU A O 1
ATOM 836 N N . LEU A 1 101 ? -5.316 13.82 -20.703 1 95.38 101 LEU A N 1
ATOM 837 C CA . LEU A 1 101 ? -5.035 12.523 -20.094 1 95.38 101 LEU A CA 1
ATOM 838 C C . LEU A 1 101 ? -6.309 11.898 -19.547 1 95.38 101 LEU A C 1
ATOM 840 O O . LEU A 1 101 ? -6.641 12.086 -18.375 1 95.38 101 LEU A O 1
ATOM 844 N N . LEU A 1 102 ? -6.895 11.078 -20.344 1 95.06 102 LEU A N 1
ATOM 845 C CA . LEU A 1 102 ? -8.164 10.492 -19.938 1 95.06 102 LEU A CA 1
ATOM 846 C C . LEU A 1 102 ? -7.945 9.297 -19.016 1 95.06 102 LEU A C 1
ATOM 848 O O . LEU A 1 102 ? -8.383 8.188 -19.312 1 95.06 102 LEU A O 1
ATOM 852 N N . TRP A 1 103 ? -7.297 9.562 -18 1 97.88 103 TRP A N 1
ATOM 853 C CA . TRP A 1 103 ? -6.992 8.68 -16.875 1 97.88 103 TRP A CA 1
ATOM 854 C C . TRP A 1 103 ? -7.211 9.398 -15.547 1 97.88 103 TRP A C 1
ATOM 856 O O . TRP A 1 103 ? -7.062 10.617 -15.461 1 97.88 103 TRP A O 1
ATOM 866 N N . GLN A 1 104 ? -7.629 8.711 -14.539 1 98.19 104 GLN A N 1
ATOM 867 C CA . GLN A 1 104 ? -7.734 9.281 -13.203 1 98.19 104 GLN A CA 1
ATOM 868 C C . GLN A 1 104 ? -7.145 8.344 -12.156 1 98.19 104 GLN A C 1
ATOM 870 O O . GLN A 1 104 ? -7.219 7.125 -12.297 1 98.19 104 GLN A O 1
ATOM 875 N N . PRO A 1 105 ? -6.52 8.93 -11.125 1 98.5 105 PRO A N 1
ATOM 876 C CA . PRO A 1 105 ? -5.988 8.086 -10.047 1 98.5 105 PRO A CA 1
ATOM 877 C C . PRO A 1 105 ? -7.086 7.473 -9.18 1 98.5 105 PRO A C 1
ATOM 879 O O . PRO A 1 105 ? -7.992 8.18 -8.734 1 98.5 105 PRO A O 1
ATOM 882 N N . ILE A 1 106 ? -7.082 6.223 -9.023 1 98.38 106 ILE A N 1
ATOM 883 C CA . ILE A 1 106 ? -7.883 5.473 -8.062 1 98.38 106 ILE A CA 1
ATOM 884 C C . ILE A 1 106 ? -6.961 4.754 -7.074 1 98.38 106 ILE A C 1
ATOM 886 O O . ILE A 1 106 ? -6.023 4.062 -7.48 1 98.38 106 ILE A O 1
ATOM 890 N N . PRO A 1 107 ? -7.184 4.965 -5.812 1 98.5 107 PRO A N 1
ATOM 891 C CA . PRO A 1 107 ? -6.215 4.457 -4.84 1 98.5 107 PRO A CA 1
ATOM 892 C C . PRO A 1 107 ? -6.16 2.93 -4.801 1 98.5 107 PRO A C 1
ATOM 894 O O . PRO A 1 107 ? -7.191 2.277 -4.629 1 98.5 107 PRO A O 1
ATOM 897 N N . VAL A 1 108 ? -5.004 2.393 -4.977 1 98.62 108 VAL A N 1
ATOM 898 C CA . VAL A 1 108 ? -4.727 0.975 -4.773 1 98.62 108 VAL A CA 1
ATOM 899 C C . VAL A 1 108 ? -4.078 0.766 -3.408 1 98.62 108 VAL A C 1
ATOM 901 O O . VAL A 1 108 ? -2.912 1.117 -3.211 1 98.62 108 VAL A O 1
ATOM 904 N N . HIS A 1 109 ? -4.812 0.239 -2.508 1 97.81 109 HIS A N 1
ATOM 905 C CA . HIS A 1 109 ? -4.242 -0.072 -1.202 1 97.81 109 HIS A CA 1
ATOM 906 C C . HIS A 1 109 ? -3.391 -1.338 -1.261 1 97.81 109 HIS A C 1
ATOM 908 O O . HIS A 1 109 ? -3.633 -2.215 -2.094 1 97.81 109 HIS A O 1
ATOM 914 N N . VAL A 1 110 ? -2.365 -1.4 -0.464 1 97.06 110 VAL A N 1
ATOM 915 C CA . VAL A 1 110 ? -1.388 -2.479 -0.565 1 97.06 110 VAL A CA 1
ATOM 916 C C . VAL A 1 110 ? -1.188 -3.125 0.804 1 97.06 110 VAL A C 1
ATOM 918 O O . VAL A 1 110 ? -1.081 -2.43 1.816 1 97.06 110 VAL A O 1
ATOM 921 N N . VAL A 1 111 ? -1.221 -4.402 0.793 1 92.56 111 VAL A N 1
ATOM 922 C CA . VAL A 1 111 ? -0.888 -5.133 2.012 1 92.56 111 VAL A CA 1
ATOM 923 C C . VAL A 1 111 ? 0.626 -5.285 2.125 1 92.56 111 VAL A C 1
ATOM 925 O O . VAL A 1 111 ? 1.271 -5.828 1.223 1 92.56 111 VAL A O 1
ATOM 928 N N . THR A 1 112 ? 1.095 -4.84 3.229 1 88.44 112 THR A N 1
ATOM 929 C CA . THR A 1 112 ? 2.539 -4.906 3.42 1 88.44 112 THR A CA 1
ATOM 930 C C . THR A 1 112 ? 3.027 -6.348 3.369 1 88.44 112 THR A C 1
ATOM 932 O O . THR A 1 112 ? 2.467 -7.223 4.031 1 88.44 112 THR A O 1
ATOM 935 N N . LYS A 1 113 ? 4.117 -6.523 2.676 1 85.69 113 LYS A N 1
ATOM 936 C CA . LYS A 1 113 ? 4.609 -7.855 2.342 1 85.69 113 LYS A CA 1
ATOM 937 C C . LYS A 1 113 ? 4.934 -8.656 3.602 1 85.69 113 LYS A C 1
ATOM 939 O O . LYS A 1 113 ? 4.508 -9.805 3.742 1 85.69 113 LYS A O 1
ATOM 944 N N . SER A 1 114 ? 5.566 -8.109 4.559 1 81.5 114 SER A N 1
ATOM 945 C CA . SER A 1 114 ? 6.066 -8.812 5.734 1 81.5 114 SER A CA 1
ATOM 946 C C . SER A 1 114 ? 4.93 -9.219 6.664 1 81.5 114 SER A C 1
ATOM 948 O O . SER A 1 114 ? 5.062 -10.164 7.445 1 81.5 114 SER A O 1
ATOM 950 N N . THR A 1 115 ? 3.768 -8.625 6.449 1 79.56 115 THR A N 1
ATOM 951 C CA . THR A 1 115 ? 2.662 -8.898 7.359 1 79.56 115 THR A CA 1
ATOM 952 C C . THR A 1 115 ? 1.447 -9.414 6.598 1 79.56 115 THR A C 1
ATOM 954 O O . THR A 1 115 ? 0.343 -9.469 7.141 1 79.56 115 THR A O 1
ATOM 957 N N . ASP A 1 116 ? 1.712 -9.758 5.441 1 84.19 116 ASP A N 1
ATOM 958 C CA . ASP A 1 116 ? 0.585 -10.156 4.605 1 84.19 116 ASP A CA 1
ATOM 959 C C . ASP A 1 116 ? 0.071 -11.539 5.008 1 84.19 116 ASP A C 1
ATOM 961 O O . ASP A 1 116 ? 0.742 -12.547 4.781 1 84.19 116 ASP A O 1
ATOM 965 N N . ARG A 1 117 ? -1.095 -11.625 5.516 1 88.94 117 ARG A N 1
ATOM 966 C CA . ARG A 1 117 ? -1.808 -12.852 5.844 1 88.94 117 ARG A CA 1
ATOM 967 C C . ARG A 1 117 ? -3.16 -12.906 5.141 1 88.94 117 ARG A C 1
ATOM 969 O O . ARG A 1 117 ? -4.141 -13.398 5.711 1 88.94 117 ARG A O 1
ATOM 976 N N . LYS A 1 118 ? -3.061 -12.289 3.955 1 92.94 118 LYS A N 1
ATOM 977 C CA . LYS A 1 118 ? -4.352 -12.148 3.287 1 92.94 118 LYS A CA 1
ATOM 978 C C . LYS A 1 118 ? -4.262 -12.562 1.822 1 92.94 118 LYS A C 1
ATOM 980 O O . LYS A 1 118 ? -5.094 -13.328 1.337 1 92.94 118 LYS A O 1
ATOM 985 N N . LEU A 1 119 ? -3.219 -12.117 1.101 1 96.81 119 LEU A N 1
ATOM 986 C CA . LEU A 1 119 ? -3.314 -12.203 -0.352 1 96.81 119 LEU A CA 1
ATOM 987 C C . LEU A 1 119 ? -2.119 -12.953 -0.931 1 96.81 119 LEU A C 1
ATOM 989 O O . LEU A 1 119 ? -2.172 -13.438 -2.064 1 96.81 119 LEU A O 1
ATOM 993 N N . HIS A 1 120 ? -1.04 -13.039 -0.213 1 97.25 120 HIS A N 1
ATOM 994 C CA . HIS A 1 120 ? 0.16 -13.656 -0.77 1 97.25 120 HIS A CA 1
ATOM 995 C C . HIS A 1 120 ? 0.336 -15.078 -0.26 1 97.25 120 HIS A C 1
ATOM 997 O O . HIS A 1 120 ? 0.752 -15.289 0.882 1 97.25 120 HIS A O 1
ATOM 1003 N N . PHE A 1 121 ? 0.087 -16.031 -1.119 1 97.19 121 PHE A N 1
ATOM 1004 C CA . PHE A 1 121 ? 0.153 -17.453 -0.749 1 97.19 121 PHE A CA 1
ATOM 1005 C C . PHE A 1 121 ? 1.385 -18.109 -1.354 1 97.19 121 PHE A C 1
ATOM 1007 O O . PHE A 1 121 ? 1.793 -17.766 -2.467 1 97.19 121 PHE A O 1
ATOM 1014 N N . PRO A 1 122 ? 1.94 -19.125 -0.77 1 96.81 122 PRO A N 1
ATOM 1015 C CA . PRO A 1 122 ? 1.559 -19.609 0.559 1 96.81 122 PRO A CA 1
ATOM 1016 C C . PRO A 1 122 ? 1.853 -18.594 1.662 1 96.81 122 PRO A C 1
ATOM 1018 O O . PRO A 1 122 ? 2.861 -17.891 1.603 1 96.81 122 PRO A O 1
ATOM 1021 N N . LEU A 1 123 ? 0.879 -18.562 2.621 1 96.12 123 LEU A N 1
ATOM 1022 C CA . LEU A 1 123 ? 1.08 -17.688 3.766 1 96.12 123 LEU A CA 1
ATOM 1023 C C . LEU A 1 123 ? 2.307 -18.109 4.57 1 96.12 123 LEU A C 1
ATOM 1025 O O . LEU A 1 123 ? 2.547 -19.297 4.762 1 96.12 123 LEU A O 1
ATOM 1029 N N . ARG A 1 124 ? 3.035 -17.156 5.039 1 92.25 124 ARG A N 1
ATOM 1030 C CA . ARG A 1 124 ? 4.289 -17.438 5.738 1 92.25 124 ARG A CA 1
ATOM 1031 C C . ARG A 1 124 ? 4.074 -17.469 7.246 1 92.25 124 ARG A C 1
ATOM 1033 O O . ARG A 1 124 ? 2.969 -17.219 7.73 1 92.25 124 ARG A O 1
ATOM 1040 N N . ASP A 1 125 ? 5.074 -17.875 7.898 1 90.62 125 ASP A N 1
ATOM 1041 C CA . ASP A 1 125 ? 5.156 -17.891 9.359 1 90.62 125 ASP A CA 1
ATOM 1042 C C . ASP A 1 125 ? 4.109 -18.812 9.961 1 90.62 125 ASP A C 1
ATOM 1044 O O . ASP A 1 125 ? 3.371 -18.422 10.867 1 90.62 125 ASP A O 1
ATOM 1048 N N . CYS A 1 126 ? 3.988 -19.969 9.352 1 94.56 126 CYS A N 1
ATOM 1049 C CA . CYS A 1 126 ? 3.119 -21.016 9.867 1 94.56 126 CYS A CA 1
ATOM 1050 C C . CYS A 1 126 ? 3.867 -22.328 9.977 1 94.56 126 CYS A C 1
ATOM 1052 O O . CYS A 1 126 ? 3.875 -23.125 9.039 1 94.56 126 CYS A O 1
ATOM 1054 N N . PRO A 1 127 ? 4.449 -22.594 11.164 1 95.06 127 PRO A N 1
ATOM 1055 C CA . PRO A 1 127 ? 5.246 -23.812 11.367 1 95.06 127 PRO A CA 1
ATOM 1056 C C . PRO A 1 127 ? 4.469 -25.094 11.039 1 95.06 127 PRO A C 1
ATOM 1058 O O . PRO A 1 127 ? 5.031 -26.031 10.469 1 95.06 127 PRO A O 1
ATOM 1061 N N . ARG A 1 128 ? 3.246 -25.125 11.422 1 96.62 128 ARG A N 1
ATOM 1062 C CA . ARG A 1 128 ? 2.449 -26.312 11.141 1 96.62 128 ARG A CA 1
ATOM 1063 C C . ARG A 1 128 ? 2.338 -26.562 9.641 1 96.62 128 ARG A C 1
ATOM 1065 O O . ARG A 1 128 ? 2.41 -27.703 9.188 1 96.62 128 ARG A O 1
ATOM 1072 N N . PHE A 1 129 ? 2.162 -25.531 8.891 1 96.88 129 PHE A N 1
ATOM 1073 C CA . PHE A 1 129 ? 2.096 -25.688 7.438 1 96.88 129 PHE A CA 1
ATOM 1074 C C . PHE A 1 129 ? 3.42 -26.203 6.887 1 96.88 129 PHE A C 1
ATOM 1076 O O . PHE A 1 129 ? 3.439 -27.016 5.965 1 96.88 129 PHE A O 1
ATOM 1083 N N . ASP A 1 130 ? 4.473 -25.734 7.434 1 95.56 130 ASP A N 1
ATOM 1084 C CA . ASP A 1 130 ? 5.789 -26.234 7.031 1 95.56 130 ASP A CA 1
ATOM 1085 C C . ASP A 1 130 ? 5.91 -27.734 7.285 1 95.56 130 ASP A C 1
ATOM 1087 O O . ASP A 1 130 ? 6.469 -28.469 6.465 1 95.56 130 ASP A O 1
ATOM 1091 N N . GLU A 1 131 ? 5.434 -28.094 8.398 1 96.25 131 GLU A N 1
ATOM 1092 C CA . GLU A 1 131 ? 5.422 -29.516 8.711 1 96.25 131 GLU A CA 1
ATOM 1093 C C . GLU A 1 131 ? 4.582 -30.312 7.711 1 96.25 131 GLU A C 1
ATOM 1095 O O . GLU A 1 131 ? 4.98 -31.375 7.266 1 96.25 131 GLU A O 1
ATOM 1100 N N . LEU A 1 132 ? 3.467 -29.766 7.387 1 97.44 132 LEU A N 1
ATOM 1101 C CA . LEU A 1 132 ? 2.572 -30.422 6.434 1 97.44 132 LEU A CA 1
ATOM 1102 C C . LEU A 1 132 ? 3.24 -30.562 5.07 1 97.44 132 LEU A C 1
ATOM 1104 O O . LEU A 1 132 ? 3.039 -31.562 4.375 1 97.44 132 LEU A O 1
ATOM 1108 N N . GLN A 1 133 ? 3.992 -29.547 4.684 1 96.38 133 GLN A N 1
ATOM 1109 C CA . GLN A 1 133 ? 4.707 -29.625 3.414 1 9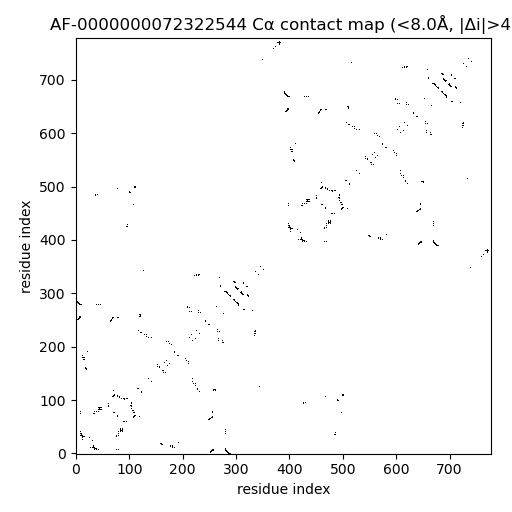6.38 133 GLN A CA 1
ATOM 1110 C C . GLN A 1 133 ? 5.73 -30.75 3.424 1 96.38 133 GLN A C 1
ATOM 1112 O O . GLN A 1 133 ? 5.855 -31.5 2.445 1 96.38 133 GLN A O 1
ATOM 1117 N N . ASN A 1 134 ? 6.406 -30.891 4.539 1 95.25 134 ASN A N 1
ATOM 1118 C CA . ASN A 1 134 ? 7.367 -31.969 4.68 1 95.25 134 ASN A CA 1
ATOM 1119 C C . ASN A 1 134 ? 6.68 -33.344 4.637 1 95.25 134 ASN A C 1
ATOM 1121 O O . ASN A 1 134 ? 7.168 -34.25 3.986 1 95.25 134 ASN A O 1
ATOM 1125 N N . GLU A 1 135 ? 5.578 -33.406 5.332 1 97.12 135 GLU A N 1
ATOM 1126 C CA . GLU A 1 135 ? 4.805 -34.625 5.328 1 97.12 135 GLU A CA 1
ATOM 1127 C C . GLU A 1 135 ? 4.293 -34.969 3.928 1 97.12 135 GLU A C 1
ATOM 1129 O O . GLU A 1 135 ? 4.246 -36.125 3.537 1 97.12 135 GLU A O 1
ATOM 1134 N N . THR A 1 136 ? 3.906 -34.031 3.18 1 97.38 136 THR A N 1
ATOM 1135 C CA . THR A 1 136 ? 3.4 -34.188 1.823 1 97.38 136 THR A CA 1
ATOM 1136 C C . THR A 1 136 ? 4.469 -34.812 0.925 1 97.38 136 THR A C 1
ATOM 1138 O O . THR A 1 136 ? 4.188 -35.75 0.165 1 97.38 136 THR A O 1
ATOM 1141 N N . GLN A 1 137 ? 5.668 -34.344 1.064 1 93.5 137 GLN A N 1
ATOM 1142 C CA . GLN A 1 137 ? 6.766 -34.812 0.217 1 93.5 137 GLN A CA 1
ATOM 1143 C C . GLN A 1 137 ? 6.996 -36.312 0.373 1 93.5 137 GLN A C 1
ATOM 1145 O O . GLN A 1 137 ? 7.434 -36.969 -0.567 1 93.5 137 GLN A O 1
ATOM 1150 N N . THR A 1 138 ? 6.648 -36.812 1.552 1 94 138 THR A N 1
ATOM 1151 C CA . THR A 1 138 ? 6.914 -38.219 1.808 1 94 138 THR A CA 1
ATOM 1152 C C . THR A 1 138 ? 5.625 -39.031 1.74 1 94 138 THR A C 1
ATOM 1154 O O . THR A 1 138 ? 5.648 -40.25 1.884 1 94 138 THR A O 1
ATOM 1157 N N . SER A 1 139 ? 4.562 -38.406 1.57 1 96.81 139 SER A N 1
ATOM 1158 C CA . SER A 1 139 ? 3.279 -39.094 1.529 1 96.81 139 SER A CA 1
ATOM 1159 C C . SER A 1 139 ? 3.164 -39.969 0.287 1 96.81 139 SER A C 1
ATOM 1161 O O . SER A 1 139 ? 3.734 -39.656 -0.758 1 96.81 139 SER A O 1
ATOM 1163 N N . SER A 1 140 ? 2.395 -41.062 0.387 1 97.06 140 SER A N 1
ATOM 1164 C CA . SER A 1 140 ? 2.168 -41.938 -0.745 1 97.06 140 SER A CA 1
ATOM 1165 C C . SER A 1 140 ? 1.401 -41.25 -1.859 1 97.06 140 SER A C 1
ATOM 1167 O O . SER A 1 140 ? 1.652 -41.469 -3.041 1 97.06 140 SER A O 1
ATOM 1169 N N . GLU A 1 141 ? 0.518 -40.344 -1.457 1 96.38 141 GLU A N 1
ATOM 1170 C CA . GLU A 1 141 ? -0.289 -39.625 -2.426 1 96.38 141 GLU A CA 1
ATOM 1171 C C . GLU A 1 141 ? 0.588 -38.781 -3.355 1 96.38 141 GLU A C 1
ATOM 1173 O O . GLU A 1 141 ? 0.38 -38.781 -4.57 1 96.38 141 GLU A O 1
ATOM 1178 N N . PHE A 1 142 ? 1.518 -38.125 -2.805 1 96.69 142 PHE A N 1
ATOM 1179 C CA . PHE A 1 142 ? 2.418 -37.312 -3.594 1 96.69 142 PHE A CA 1
ATOM 1180 C C . PHE A 1 142 ? 3.402 -38.156 -4.379 1 96.69 142 PHE A C 1
ATOM 1182 O O . PHE A 1 142 ? 3.619 -37.938 -5.57 1 96.69 142 PHE A O 1
ATOM 1189 N N . GLN A 1 143 ? 3.994 -39.125 -3.693 1 95.88 143 GLN A N 1
ATOM 1190 C CA . GLN A 1 143 ? 5.023 -39.969 -4.301 1 95.88 143 GLN A CA 1
ATOM 1191 C C . GLN A 1 143 ? 4.477 -40.719 -5.512 1 95.88 143 GLN A C 1
ATOM 1193 O O . GLN A 1 143 ? 5.176 -40.906 -6.512 1 95.88 143 GLN A O 1
ATOM 1198 N N . SER A 1 144 ? 3.256 -41.125 -5.434 1 97 144 SER A N 1
ATOM 1199 C CA . SER A 1 144 ? 2.652 -41.844 -6.551 1 97 144 SER A CA 1
ATOM 1200 C C . SER A 1 144 ? 2.486 -40.938 -7.766 1 97 144 SER A C 1
ATOM 1202 O O . SER A 1 144 ? 2.523 -41.406 -8.906 1 97 144 SER A O 1
ATOM 1204 N N . ARG A 1 145 ? 2.33 -39.656 -7.559 1 95.88 145 ARG A N 1
ATOM 1205 C CA . ARG A 1 145 ? 2.094 -38.688 -8.641 1 95.88 145 ARG A CA 1
ATOM 1206 C C . ARG A 1 145 ? 3.408 -38.25 -9.266 1 95.88 145 ARG A C 1
ATOM 1208 O O . ARG A 1 145 ? 3.469 -37.969 -10.461 1 95.88 145 ARG A O 1
ATOM 1215 N N . ILE A 1 146 ? 4.441 -38.188 -8.477 1 96.19 146 ILE A N 1
ATOM 1216 C CA . ILE A 1 146 ? 5.688 -37.656 -8.984 1 96.19 146 ILE A CA 1
ATOM 1217 C C . ILE A 1 146 ? 6.555 -38.75 -9.57 1 96.19 146 ILE A C 1
ATOM 1219 O O . ILE A 1 146 ? 7.402 -38.5 -10.43 1 96.19 146 ILE A O 1
ATOM 1223 N N . GLN A 1 147 ? 6.348 -40 -9.188 1 96.31 147 GLN A N 1
ATOM 1224 C CA . GLN A 1 147 ? 7.203 -41.125 -9.531 1 96.31 147 GLN A CA 1
ATOM 1225 C C . GLN A 1 147 ? 7.336 -41.281 -11.039 1 96.31 147 GLN A C 1
ATOM 1227 O O . GLN A 1 147 ? 8.43 -41.531 -11.555 1 96.31 147 GLN A O 1
ATOM 1232 N N . PRO A 1 148 ? 6.266 -41.125 -11.766 1 97.25 148 PRO A N 1
ATOM 1233 C CA . PRO A 1 148 ? 6.367 -41.281 -13.219 1 97.25 148 PRO A CA 1
ATOM 1234 C C . PRO A 1 148 ? 7.285 -40.25 -13.867 1 97.25 148 PRO A C 1
ATOM 1236 O O . PRO A 1 148 ? 7.684 -40.438 -15.023 1 97.25 148 PRO A O 1
ATOM 1239 N N . TYR A 1 149 ? 7.641 -39.219 -13.156 1 97.44 149 TYR A N 1
ATOM 1240 C CA . TYR A 1 149 ? 8.414 -38.125 -13.742 1 97.44 149 TYR A CA 1
ATOM 1241 C C . TYR A 1 149 ? 9.867 -38.188 -13.297 1 97.44 149 TYR A C 1
ATOM 1243 O O . TYR A 1 149 ? 10.656 -37.281 -13.609 1 97.44 149 TYR A O 1
ATOM 1251 N N . MET A 1 150 ? 10.289 -39.219 -12.586 1 96.94 150 MET A N 1
ATOM 1252 C CA . MET A 1 150 ? 11.617 -39.25 -11.984 1 96.94 150 MET A CA 1
ATOM 1253 C C . MET A 1 150 ? 12.703 -39.219 -13.055 1 96.94 150 MET A C 1
ATOM 1255 O O . MET A 1 150 ? 13.695 -38.469 -12.922 1 96.94 150 MET A O 1
ATOM 1259 N N . ASP A 1 151 ? 12.508 -39.969 -14.094 1 97.44 151 ASP A N 1
ATOM 1260 C CA . ASP A 1 151 ? 13.477 -39.938 -15.188 1 97.44 151 ASP A CA 1
ATOM 1261 C C . ASP A 1 151 ? 13.523 -38.594 -15.867 1 97.44 151 ASP A C 1
ATOM 1263 O O . ASP A 1 151 ? 14.602 -38.094 -16.234 1 97.44 151 ASP A O 1
ATOM 1267 N N . PHE A 1 152 ? 12.414 -38.062 -16.031 1 97.88 152 PHE A N 1
ATOM 1268 C CA . PHE A 1 152 ? 12.328 -36.75 -16.656 1 97.88 152 PHE A CA 1
ATOM 1269 C C . PHE A 1 152 ? 13.023 -35.688 -15.805 1 97.88 152 PHE A C 1
ATOM 1271 O O . PHE A 1 152 ? 13.703 -34.812 -16.328 1 97.88 152 PHE A O 1
ATOM 1278 N N . LEU A 1 153 ? 12.852 -35.781 -14.492 1 97.88 153 LEU A N 1
ATOM 1279 C CA . LEU A 1 153 ? 13.484 -34.844 -13.578 1 97.88 153 LEU A CA 1
ATOM 1280 C C . LEU A 1 153 ? 15 -34.969 -13.656 1 97.88 153 LEU A C 1
ATOM 1282 O O . LEU A 1 153 ? 15.703 -33.938 -13.547 1 97.88 153 LEU A O 1
ATOM 1286 N N . GLN A 1 154 ? 15.508 -36.125 -13.82 1 97.56 154 GLN A N 1
ATOM 1287 C CA . GLN A 1 154 ? 16.938 -36.344 -14.016 1 97.56 154 GLN A CA 1
ATOM 1288 C C . GLN A 1 154 ? 17.422 -35.625 -15.281 1 97.56 154 GLN A C 1
ATOM 1290 O O . GLN A 1 154 ? 18.469 -34.969 -15.273 1 97.56 154 GLN A O 1
ATOM 1295 N N . THR A 1 155 ? 16.672 -35.812 -16.297 1 97.62 155 THR A N 1
ATOM 1296 C CA . THR A 1 155 ? 16.984 -35.125 -17.547 1 97.62 155 THR A CA 1
ATOM 1297 C C . THR A 1 155 ? 16.969 -33.625 -17.375 1 97.62 155 THR A C 1
ATOM 1299 O O . THR A 1 155 ? 17.844 -32.938 -17.891 1 97.62 155 THR A O 1
ATOM 1302 N N . MET A 1 156 ? 15.969 -33.094 -16.641 1 97.38 156 MET A N 1
ATOM 1303 C CA . MET A 1 156 ? 15.836 -31.656 -16.422 1 97.38 156 MET A CA 1
ATOM 1304 C C . MET A 1 156 ? 17 -31.125 -15.602 1 97.38 156 MET A C 1
ATOM 1306 O O . MET A 1 156 ? 17.453 -30 -15.812 1 97.38 156 MET A O 1
ATOM 1310 N N . ALA A 1 157 ? 17.391 -31.922 -14.648 1 97.94 157 ALA A N 1
ATOM 1311 C CA . ALA A 1 157 ? 18.547 -31.516 -13.859 1 97.94 157 ALA A CA 1
ATOM 1312 C C . ALA A 1 157 ? 19.75 -31.25 -14.75 1 97.94 157 ALA A C 1
ATOM 1314 O O . ALA A 1 157 ? 20.453 -30.25 -14.586 1 97.94 157 ALA A O 1
ATOM 1315 N N . VAL A 1 158 ? 20 -32.094 -15.68 1 97.94 158 VAL A N 1
ATOM 1316 C CA . VAL A 1 158 ? 21.125 -31.969 -16.609 1 97.94 158 VAL A CA 1
ATOM 1317 C C . VAL A 1 158 ? 20.906 -30.781 -17.531 1 97.94 158 VAL A C 1
ATOM 1319 O O . VAL A 1 158 ? 21.797 -29.953 -17.719 1 97.94 158 VAL A O 1
ATOM 1322 N N . ASN A 1 159 ? 19.75 -30.688 -18.062 1 98 159 ASN A N 1
ATOM 1323 C CA . ASN A 1 159 ? 19.438 -29.688 -19.078 1 98 159 ASN A CA 1
ATOM 1324 C C . ASN A 1 159 ? 19.453 -28.281 -18.484 1 98 159 ASN A C 1
ATOM 1326 O O . ASN A 1 159 ? 19.812 -27.312 -19.156 1 98 159 ASN A O 1
ATOM 1330 N N . THR A 1 160 ? 19.031 -28.109 -17.219 1 98 160 THR A N 1
ATOM 1331 C CA . THR A 1 160 ? 18.844 -26.781 -16.625 1 98 160 THR A CA 1
ATOM 1332 C C . THR A 1 160 ? 20.062 -26.422 -15.773 1 98 160 THR A C 1
ATOM 1334 O O . THR A 1 160 ? 20.234 -25.25 -15.422 1 98 160 THR A O 1
ATOM 1337 N N . GLY A 1 161 ? 20.844 -27.422 -15.352 1 97.75 161 GLY A N 1
ATOM 1338 C CA . GLY A 1 161 ? 21.953 -27.203 -14.438 1 97.75 161 GLY A CA 1
ATOM 1339 C C . GLY A 1 161 ? 21.531 -27.125 -12.984 1 97.75 161 GLY A C 1
ATOM 1340 O O . GLY A 1 161 ? 22.328 -26.781 -12.117 1 97.75 161 GLY A O 1
ATOM 1341 N N . LEU A 1 162 ? 20.328 -27.484 -12.695 1 97.44 162 LEU A N 1
ATOM 1342 C CA . LEU A 1 162 ? 19.812 -27.484 -11.328 1 97.44 162 LEU A CA 1
ATOM 1343 C C . LEU A 1 162 ? 20.062 -28.828 -10.656 1 97.44 162 LEU A C 1
ATOM 1345 O O . LEU A 1 162 ? 20.234 -29.844 -11.336 1 97.44 162 LEU A O 1
ATOM 1349 N N . GLU A 1 163 ? 20.016 -28.797 -9.352 1 96.88 163 GLU A N 1
ATOM 1350 C CA . GLU A 1 163 ? 20.234 -30.031 -8.609 1 96.88 163 GLU A CA 1
ATOM 1351 C C . GLU A 1 163 ? 18.984 -30.906 -8.594 1 96.88 163 GLU A C 1
ATOM 1353 O O . GLU A 1 163 ? 17.891 -30.422 -8.281 1 96.88 163 GLU A O 1
ATOM 1358 N N . LEU A 1 164 ? 19.188 -32.156 -8.898 1 95.19 164 LEU A N 1
ATOM 1359 C CA . LEU A 1 164 ? 18.078 -33.094 -8.953 1 95.19 164 LEU A CA 1
ATOM 1360 C C . LEU A 1 164 ? 17.297 -33.125 -7.645 1 95.19 164 LEU A C 1
ATOM 1362 O O . LEU A 1 164 ? 16.078 -33.125 -7.645 1 95.19 164 LEU A O 1
ATOM 1366 N N . ASN A 1 165 ? 17.969 -33.094 -6.582 1 93.12 165 ASN A N 1
ATOM 1367 C CA . ASN A 1 165 ? 17.328 -33.156 -5.27 1 93.12 165 ASN A CA 1
ATOM 1368 C C . ASN A 1 165 ? 16.438 -31.953 -5.012 1 93.12 165 ASN A C 1
ATOM 1370 O O . ASN A 1 165 ? 15.469 -32.031 -4.258 1 93.12 165 ASN A O 1
ATOM 1374 N N . HIS A 1 166 ? 16.766 -30.844 -5.59 1 92.75 166 HIS A N 1
ATOM 1375 C CA . HIS A 1 166 ? 15.938 -29.656 -5.465 1 92.75 166 HIS A CA 1
ATOM 1376 C C . HIS A 1 166 ? 14.719 -29.734 -6.375 1 92.75 166 HIS A C 1
ATOM 1378 O O . HIS A 1 166 ? 13.633 -29.266 -6.012 1 92.75 166 HIS A O 1
ATOM 1384 N N . LEU A 1 167 ? 14.938 -30.312 -7.52 1 94.31 167 LEU A N 1
ATOM 1385 C CA . LEU A 1 167 ? 13.852 -30.406 -8.492 1 94.31 167 LEU A CA 1
ATOM 1386 C C . LEU A 1 167 ? 12.773 -31.375 -8.016 1 94.31 167 LEU A C 1
ATOM 1388 O O . LEU A 1 167 ? 11.609 -31.25 -8.406 1 94.31 167 LEU A O 1
ATOM 1392 N N . LYS A 1 168 ? 13.148 -32.25 -7.129 1 90.94 168 LYS A N 1
ATOM 1393 C CA . LYS A 1 168 ? 12.211 -33.25 -6.602 1 90.94 168 LYS A CA 1
ATOM 1394 C C . LYS A 1 168 ? 11.289 -32.625 -5.555 1 90.94 168 LYS A C 1
ATOM 1396 O O . LYS A 1 168 ? 10.211 -33.156 -5.281 1 90.94 168 LYS A O 1
ATOM 1401 N N . ILE A 1 169 ? 11.773 -31.562 -4.953 1 90.31 169 ILE A N 1
ATOM 1402 C CA . ILE A 1 169 ? 10.984 -30.844 -3.965 1 90.31 169 ILE A CA 1
ATOM 1403 C C . ILE A 1 169 ? 10.141 -29.781 -4.66 1 90.31 169 ILE A C 1
ATOM 1405 O O . ILE A 1 169 ? 10.602 -28.656 -4.898 1 90.31 169 ILE A O 1
ATOM 1409 N N . LEU A 1 170 ? 8.891 -30.031 -4.805 1 85.5 170 LEU A N 1
ATOM 1410 C CA . LEU A 1 170 ? 8.078 -29.219 -5.703 1 85.5 170 LEU A CA 1
ATOM 1411 C C . LEU A 1 170 ? 7.66 -27.922 -5.023 1 85.5 170 LEU A C 1
ATOM 1413 O O . LEU A 1 170 ? 7.293 -26.953 -5.695 1 85.5 170 LEU A O 1
ATOM 1417 N N . ASP A 1 171 ? 7.762 -27.875 -3.686 1 85 171 ASP A N 1
ATOM 1418 C CA . ASP A 1 171 ? 7.242 -26.703 -2.998 1 85 171 ASP A CA 1
ATOM 1419 C C . ASP A 1 171 ? 8.328 -25.625 -2.85 1 85 171 ASP A C 1
ATOM 1421 O O . ASP A 1 171 ? 8.062 -24.531 -2.344 1 85 171 ASP A O 1
ATOM 1425 N N . ASN A 1 172 ? 9.523 -25.922 -3.381 1 89.75 172 ASN A N 1
ATOM 1426 C CA . ASN A 1 172 ? 10.547 -24.891 -3.359 1 89.75 172 ASN A CA 1
ATOM 1427 C C . ASN A 1 172 ? 10.508 -24.031 -4.625 1 89.75 172 ASN A C 1
ATOM 1429 O O . ASN A 1 172 ? 11.312 -23.109 -4.785 1 89.75 172 ASN A O 1
ATOM 1433 N N . PHE A 1 173 ? 9.75 -24.328 -5.578 1 92.44 173 PHE A N 1
ATOM 1434 C CA . PHE A 1 173 ? 9.328 -23.531 -6.727 1 92.44 173 PHE A CA 1
ATOM 1435 C C . PHE A 1 173 ? 10.375 -23.594 -7.836 1 92.44 173 PHE A C 1
ATOM 1437 O O . PHE A 1 173 ? 10.18 -23.031 -8.914 1 92.44 173 PHE A O 1
ATOM 1444 N N . GLN A 1 174 ? 11.406 -24.359 -7.715 1 94.38 174 GLN A N 1
ATOM 1445 C CA . GLN A 1 174 ? 12.469 -24.344 -8.719 1 94.38 174 GLN A CA 1
ATOM 1446 C C . GLN A 1 174 ? 11.977 -24.906 -10.047 1 94.38 174 GLN A C 1
ATOM 1448 O O . GLN A 1 174 ? 12.227 -24.328 -11.102 1 94.38 174 GLN A O 1
ATOM 1453 N N . LEU A 1 175 ? 11.352 -26.078 -9.922 1 94.94 175 LEU A N 1
ATOM 1454 C CA . LEU A 1 175 ? 10.82 -26.656 -11.141 1 94.94 175 LEU A CA 1
ATOM 1455 C C . LEU A 1 175 ? 9.75 -25.766 -11.758 1 94.94 175 LEU A C 1
ATOM 1457 O O . LEU A 1 175 ? 9.734 -25.562 -12.977 1 94.94 175 LEU A O 1
ATOM 1461 N N . TRP A 1 176 ? 8.867 -25.266 -10.945 1 96.81 176 TRP A N 1
ATOM 1462 C CA . TRP A 1 176 ? 7.816 -24.375 -11.422 1 96.81 176 TRP A CA 1
ATOM 1463 C C . TRP A 1 176 ? 8.414 -23.125 -12.055 1 96.81 176 TRP A C 1
ATOM 1465 O O . TRP A 1 176 ? 7.977 -22.703 -13.133 1 96.81 176 TRP A O 1
ATOM 1475 N N . ASN A 1 177 ? 9.375 -22.547 -11.43 1 97.31 177 ASN A N 1
ATOM 1476 C CA . ASN A 1 177 ? 10.031 -21.359 -11.953 1 97.31 177 ASN A CA 1
ATOM 1477 C C . ASN A 1 177 ? 10.695 -21.625 -13.297 1 97.31 177 ASN A C 1
ATOM 1479 O O . ASN A 1 177 ? 10.742 -20.734 -14.156 1 97.31 177 ASN A O 1
ATOM 1483 N N . THR A 1 178 ? 11.25 -22.797 -13.406 1 97.44 178 THR A N 1
ATOM 1484 C CA . THR A 1 178 ? 11.867 -23.156 -14.68 1 97.44 178 THR A CA 1
ATOM 1485 C C . THR A 1 178 ? 10.828 -23.188 -15.797 1 97.44 178 THR A C 1
ATOM 1487 O O . THR A 1 178 ? 11.055 -22.641 -16.875 1 97.44 178 THR A O 1
ATOM 1490 N N . TYR A 1 179 ? 9.742 -23.875 -15.531 1 98 179 TYR A N 1
ATOM 1491 C CA . TYR A 1 179 ? 8.648 -23.875 -16.5 1 98 179 TYR A CA 1
ATOM 1492 C C . TYR A 1 179 ? 8.195 -22.453 -16.797 1 98 179 TYR A C 1
ATOM 1494 O O . TYR A 1 179 ? 8.008 -22.078 -17.953 1 98 179 TYR A O 1
ATOM 1502 N N . ASP A 1 180 ? 8 -21.703 -15.75 1 98.12 180 ASP A N 1
ATOM 1503 C CA . ASP A 1 180 ? 7.547 -20.328 -15.852 1 98.12 180 ASP A CA 1
ATOM 1504 C C . ASP A 1 180 ? 8.484 -19.5 -16.734 1 98.12 180 ASP A C 1
ATOM 1506 O O . ASP A 1 180 ? 8.039 -18.688 -17.531 1 98.12 180 ASP A O 1
ATOM 1510 N N . THR A 1 181 ? 9.742 -19.656 -16.531 1 98.56 181 THR A N 1
ATOM 1511 C CA . THR A 1 181 ? 10.734 -18.938 -17.328 1 98.56 181 THR A CA 1
ATOM 1512 C C . THR A 1 181 ? 10.57 -19.234 -18.812 1 98.56 181 THR A C 1
ATOM 1514 O O . THR A 1 181 ? 10.531 -18.312 -19.625 1 98.56 181 THR A O 1
ATOM 1517 N N . LEU A 1 182 ? 10.508 -20.516 -19.125 1 98.38 182 LEU A N 1
ATOM 1518 C CA . LEU A 1 182 ? 10.32 -20.906 -20.516 1 98.38 182 LEU A CA 1
ATOM 1519 C C . LEU A 1 182 ? 9.016 -20.344 -21.078 1 98.38 182 LEU A C 1
ATOM 1521 O O . LEU A 1 182 ? 8.961 -19.922 -22.234 1 98.38 182 LEU A O 1
ATOM 1525 N N . TYR A 1 183 ? 8 -20.375 -20.25 1 98.19 183 TYR A N 1
ATOM 1526 C CA . TYR A 1 183 ? 6.695 -19.859 -20.641 1 98.19 183 TYR A CA 1
ATOM 1527 C C . TYR A 1 183 ? 6.773 -18.359 -20.953 1 98.19 183 TYR A C 1
ATOM 1529 O O . TYR A 1 183 ? 6.289 -17.922 -22 1 98.19 183 TYR A O 1
ATOM 1537 N N . CYS A 1 184 ? 7.344 -17.547 -20.094 1 98.5 184 CYS A N 1
ATOM 1538 C CA . CYS A 1 184 ? 7.531 -16.125 -20.312 1 98.5 184 CYS A CA 1
ATOM 1539 C C . CYS A 1 184 ? 8.297 -15.852 -21.594 1 98.5 184 CYS A C 1
ATOM 1541 O O . CYS A 1 184 ? 7.895 -15.008 -22.391 1 98.5 184 CYS A O 1
ATOM 1543 N N . GLU A 1 185 ? 9.398 -16.562 -21.734 1 98.62 185 GLU A N 1
ATOM 1544 C CA . GLU A 1 185 ? 10.25 -16.391 -22.906 1 98.62 185 GLU A CA 1
ATOM 1545 C C . GLU A 1 185 ? 9.492 -16.734 -24.188 1 98.62 185 GLU A C 1
ATOM 1547 O O . GLU A 1 185 ? 9.633 -16.047 -25.203 1 98.62 185 GLU A O 1
ATOM 1552 N N . SER A 1 186 ? 8.734 -17.75 -24.125 1 98 186 SER A N 1
ATOM 1553 C CA . SER A 1 186 ? 7.949 -18.141 -25.297 1 98 186 SER A CA 1
ATOM 1554 C C . SER A 1 186 ? 6.941 -17.062 -25.672 1 98 186 SER A C 1
ATOM 1556 O O . SER A 1 186 ? 6.777 -16.75 -26.859 1 98 186 SER A O 1
ATOM 1558 N N . ILE A 1 187 ? 6.223 -16.469 -24.719 1 97.81 187 ILE A N 1
ATOM 1559 C CA . ILE A 1 187 ? 5.215 -15.445 -24.938 1 97.81 187 ILE A CA 1
ATOM 1560 C C . ILE A 1 187 ? 5.859 -14.234 -25.625 1 97.81 187 ILE A C 1
ATOM 1562 O O . ILE A 1 187 ? 5.242 -13.586 -26.469 1 97.81 187 ILE A O 1
ATOM 1566 N N . HIS A 1 188 ? 7.043 -13.984 -25.359 1 98 188 HIS A N 1
ATOM 1567 C CA . HIS A 1 188 ? 7.703 -12.789 -25.875 1 98 188 HIS A CA 1
ATOM 1568 C C . HIS A 1 188 ? 8.656 -13.125 -27.016 1 98 188 HIS A C 1
ATOM 1570 O O . HIS A 1 188 ? 9.555 -12.336 -27.328 1 98 188 HIS A O 1
ATOM 1576 N N . ASN A 1 189 ? 8.602 -14.352 -27.547 1 97.75 189 ASN A N 1
ATOM 1577 C CA . ASN A 1 189 ? 9.273 -14.812 -28.766 1 97.75 189 ASN A CA 1
ATOM 1578 C C . ASN A 1 189 ? 10.789 -14.875 -28.578 1 97.75 189 ASN A C 1
ATOM 1580 O O . ASN A 1 189 ? 11.547 -14.57 -29.5 1 97.75 189 ASN A O 1
ATOM 1584 N N . PHE A 1 190 ? 11.148 -15.086 -27.406 1 98.12 190 PHE A N 1
ATOM 1585 C CA . PHE A 1 190 ? 12.555 -15.398 -27.172 1 98.12 190 PHE A CA 1
ATOM 1586 C C . PHE A 1 190 ? 12.883 -16.812 -27.641 1 98.12 190 PHE A C 1
ATOM 1588 O O . PHE A 1 190 ? 12.023 -17.688 -27.641 1 98.12 190 PHE A O 1
ATOM 1595 N N . SER A 1 191 ? 14.156 -17.016 -28.031 1 97.88 191 SER A N 1
ATOM 1596 C CA . SER A 1 191 ? 14.594 -18.359 -28.359 1 97.88 191 SER A CA 1
ATOM 1597 C C . SER A 1 191 ? 14.609 -19.266 -27.125 1 97.88 191 SER A C 1
ATOM 1599 O O . SER A 1 191 ? 14.992 -18.812 -26.031 1 97.88 191 SER A O 1
ATOM 1601 N N . LEU A 1 192 ? 14.195 -20.5 -27.328 1 98.19 192 LEU A N 1
ATOM 1602 C CA . LEU A 1 192 ? 14.227 -21.484 -26.234 1 98.19 192 LEU A CA 1
ATOM 1603 C C . LEU A 1 192 ? 15.352 -22.484 -26.438 1 98.19 192 LEU A C 1
ATOM 1605 O O . LEU A 1 192 ? 15.82 -22.672 -27.562 1 98.19 192 LEU A O 1
ATOM 1609 N N . PRO A 1 193 ? 15.844 -23.016 -25.359 1 98.19 193 PRO A N 1
ATOM 1610 C CA . PRO A 1 193 ? 16.844 -24.078 -25.516 1 98.19 193 PRO A CA 1
ATOM 1611 C C . PRO A 1 193 ? 16.344 -25.234 -26.375 1 98.19 193 PRO A C 1
ATOM 1613 O O . PRO A 1 193 ? 15.156 -25.547 -26.375 1 98.19 193 PRO A O 1
ATOM 1616 N N . VAL A 1 194 ? 17.281 -25.953 -26.938 1 97.81 194 VAL A N 1
ATOM 1617 C CA . VAL A 1 194 ? 16.953 -27.031 -27.875 1 97.81 194 VAL A CA 1
ATOM 1618 C C . VAL A 1 194 ? 16.188 -28.125 -27.141 1 97.81 194 VAL A C 1
ATOM 1620 O O . VAL A 1 194 ? 15.312 -28.766 -27.719 1 97.81 194 VAL A O 1
ATOM 1623 N N . TRP A 1 195 ? 16.484 -28.266 -25.922 1 98.19 195 TRP A N 1
ATOM 1624 C CA . TRP A 1 195 ? 15.883 -29.359 -25.172 1 98.19 195 TRP A CA 1
ATOM 1625 C C . TRP A 1 195 ? 14.43 -29.047 -24.828 1 98.19 195 TRP A C 1
ATOM 1627 O O . TRP A 1 195 ? 13.68 -29.922 -24.406 1 98.19 195 TRP A O 1
ATOM 1637 N N . ALA A 1 196 ? 14.008 -27.797 -24.875 1 98.25 196 ALA A N 1
ATOM 1638 C CA . ALA A 1 196 ? 12.656 -27.375 -24.531 1 98.25 196 ALA A CA 1
ATOM 1639 C C . ALA A 1 196 ? 11.672 -27.688 -25.656 1 98.25 196 ALA A C 1
ATOM 1641 O O . ALA A 1 196 ? 11.016 -26.797 -26.188 1 98.25 196 ALA A O 1
ATOM 1642 N N . THR A 1 197 ? 11.484 -28.953 -25.922 1 97.75 197 THR A N 1
ATOM 1643 C CA . THR A 1 197 ? 10.531 -29.422 -26.938 1 97.75 197 THR A CA 1
ATOM 1644 C C . THR A 1 197 ? 9.102 -29.297 -26.422 1 97.75 197 THR A C 1
ATOM 1646 O O . THR A 1 197 ? 8.883 -29.062 -25.234 1 97.75 197 THR A O 1
ATOM 1649 N N . LYS A 1 198 ? 8.203 -29.469 -27.297 1 97.19 198 LYS A N 1
ATOM 1650 C CA . LYS A 1 198 ? 6.797 -29.438 -26.906 1 97.19 198 LYS A CA 1
ATOM 1651 C C . LYS A 1 198 ? 6.496 -30.484 -25.828 1 97.19 198 LYS A C 1
ATOM 1653 O O . LYS A 1 198 ? 5.754 -30.203 -24.891 1 97.19 198 LYS A O 1
ATOM 1658 N N . ASP A 1 199 ? 7.059 -31.578 -26 1 97.44 199 ASP A N 1
ATOM 1659 C CA . ASP A 1 199 ? 6.855 -32.656 -25.047 1 97.44 199 ASP A CA 1
ATOM 1660 C C . ASP A 1 199 ? 7.469 -32.344 -23.688 1 97.44 199 ASP A C 1
ATOM 1662 O O . ASP A 1 199 ? 6.84 -32.531 -22.641 1 97.44 199 ASP A O 1
ATOM 1666 N N . ALA A 1 200 ? 8.656 -31.844 -23.703 1 97.88 200 ALA A N 1
ATOM 1667 C CA . ALA A 1 200 ? 9.336 -31.484 -22.469 1 97.88 200 ALA A CA 1
ATOM 1668 C C . ALA A 1 200 ? 8.578 -30.375 -21.719 1 97.88 200 ALA A C 1
ATOM 1670 O O . ALA A 1 200 ? 8.367 -30.484 -20.516 1 97.88 200 ALA A O 1
ATOM 1671 N N . VAL A 1 201 ? 8.195 -29.422 -22.469 1 97.81 201 VAL A N 1
ATOM 1672 C CA . VAL A 1 201 ? 7.473 -28.297 -21.875 1 97.81 201 VAL A CA 1
ATOM 1673 C C . VAL A 1 201 ? 6.129 -28.781 -21.328 1 97.81 201 VAL A C 1
ATOM 1675 O O . VAL A 1 201 ? 5.68 -28.328 -20.281 1 97.81 201 VAL A O 1
ATOM 1678 N N . GLY A 1 202 ? 5.492 -29.625 -22.047 1 97.75 202 GLY A N 1
ATOM 1679 C CA . GLY A 1 202 ? 4.246 -30.203 -21.562 1 97.75 202 GLY A CA 1
ATOM 1680 C C . GLY A 1 202 ? 4.398 -30.938 -20.234 1 97.75 202 GLY A C 1
ATOM 1681 O O . GLY A 1 202 ? 3.553 -30.812 -19.359 1 97.75 202 GLY A O 1
ATOM 1682 N N . LYS A 1 203 ? 5.395 -31.734 -20.141 1 98 203 LYS A N 1
ATOM 1683 C CA . LYS A 1 203 ? 5.672 -32.438 -18.891 1 98 203 LYS A CA 1
ATOM 1684 C C . LYS A 1 203 ? 5.973 -31.453 -17.766 1 98 203 LYS A C 1
ATOM 1686 O O . LYS A 1 203 ? 5.555 -31.672 -16.609 1 98 203 LYS A O 1
ATOM 1691 N N . MET A 1 204 ? 6.695 -30.406 -18.078 1 97.69 204 MET A N 1
ATOM 1692 C CA . MET A 1 204 ? 6.996 -29.375 -17.078 1 97.69 204 MET A CA 1
ATOM 1693 C C . MET A 1 204 ? 5.723 -28.688 -16.609 1 97.69 204 MET A C 1
ATOM 1695 O O . MET A 1 204 ? 5.594 -28.359 -15.43 1 97.69 204 MET A O 1
ATOM 1699 N N . GLU A 1 205 ? 4.871 -28.438 -17.5 1 97.88 205 GLU A N 1
ATOM 1700 C CA . GLU A 1 205 ? 3.592 -27.828 -17.141 1 97.88 205 GLU A CA 1
ATOM 1701 C C . GLU A 1 205 ? 2.822 -28.719 -16.156 1 97.88 205 GLU A C 1
ATOM 1703 O O . GLU A 1 205 ? 2.275 -28.219 -15.164 1 97.88 205 GLU A O 1
ATOM 1708 N N . LYS A 1 206 ? 2.738 -30.031 -16.438 1 97.69 206 LYS A N 1
ATOM 1709 C CA . LYS A 1 206 ? 2.059 -30.969 -15.555 1 97.69 206 LYS A CA 1
ATOM 1710 C C . LYS A 1 206 ? 2.707 -31 -14.172 1 97.69 206 LYS A C 1
ATOM 1712 O O . LYS A 1 206 ? 2.016 -31.094 -13.156 1 97.69 206 LYS A O 1
ATOM 1717 N N . LEU A 1 207 ? 3.982 -30.906 -14.18 1 97.62 207 LEU A N 1
ATOM 1718 C CA . LEU A 1 207 ? 4.703 -30.906 -12.906 1 97.62 207 LEU A CA 1
ATOM 1719 C C . LEU A 1 207 ? 4.461 -29.609 -12.148 1 97.62 207 LEU A C 1
ATOM 1721 O O . LEU A 1 207 ? 4.402 -29.594 -10.914 1 97.62 207 LEU A O 1
ATOM 1725 N N . ALA A 1 208 ? 4.375 -28.484 -12.883 1 97.62 208 ALA A N 1
ATOM 1726 C CA . ALA A 1 208 ? 4.027 -27.219 -12.242 1 97.62 208 ALA A CA 1
ATOM 1727 C C . ALA A 1 208 ? 2.629 -27.266 -11.641 1 97.62 208 ALA A C 1
ATOM 1729 O O . ALA A 1 208 ? 2.396 -26.75 -10.547 1 97.62 208 ALA A O 1
ATOM 1730 N N . GLU A 1 209 ? 1.712 -27.859 -12.359 1 97.69 209 GLU A N 1
ATOM 1731 C CA . GLU A 1 209 ? 0.368 -28.078 -11.836 1 97.69 209 GLU A CA 1
ATOM 1732 C C . GLU A 1 209 ? 0.405 -28.922 -10.562 1 97.69 209 GLU A C 1
ATOM 1734 O O . GLU A 1 209 ? -0.293 -28.625 -9.586 1 97.69 209 GLU A O 1
ATOM 1739 N N . LEU A 1 210 ? 1.173 -29.969 -10.609 1 97.25 210 LEU A N 1
ATOM 1740 C CA . LEU A 1 210 ? 1.324 -30.828 -9.438 1 97.25 210 LEU A CA 1
ATOM 1741 C C . LEU A 1 210 ? 1.933 -30.047 -8.273 1 97.25 210 LEU A C 1
ATOM 1743 O O . LEU A 1 210 ? 1.586 -30.281 -7.117 1 97.25 210 LEU A O 1
ATOM 1747 N N . ALA A 1 211 ? 2.861 -29.172 -8.594 1 96.94 211 ALA A N 1
ATOM 1748 C CA . ALA A 1 211 ? 3.467 -28.344 -7.555 1 96.94 211 ALA A CA 1
ATOM 1749 C C . ALA A 1 211 ? 2.414 -27.5 -6.844 1 96.94 211 ALA A C 1
ATOM 1751 O O . ALA A 1 211 ? 2.385 -27.438 -5.613 1 96.94 211 ALA A O 1
ATOM 1752 N N . LEU A 1 212 ? 1.608 -26.859 -7.59 1 97.5 212 LEU A N 1
ATOM 1753 C CA . LEU A 1 212 ? 0.532 -26.078 -7.008 1 97.5 212 LEU A CA 1
ATOM 1754 C C . LEU A 1 212 ? -0.386 -26.938 -6.156 1 97.5 212 LEU A C 1
ATOM 1756 O O . LEU A 1 212 ? -0.755 -26.562 -5.043 1 97.5 212 LEU A O 1
ATOM 1760 N N . LEU A 1 213 ? -0.738 -28.078 -6.648 1 96.81 213 LEU A N 1
ATOM 1761 C CA . LEU A 1 213 ? -1.586 -29.016 -5.91 1 96.81 213 LEU A CA 1
ATOM 1762 C C . LEU A 1 213 ? -0.898 -29.469 -4.633 1 96.81 213 LEU A C 1
ATOM 1764 O O . LEU A 1 213 ? -1.554 -29.672 -3.607 1 96.81 213 LEU A O 1
ATOM 1768 N N . SER A 1 214 ? 0.335 -29.672 -4.754 1 96.25 214 SER A N 1
ATOM 1769 C CA . SER A 1 214 ? 1.091 -30.156 -3.604 1 96.25 214 SER A CA 1
ATOM 1770 C C . SER A 1 214 ? 1.115 -29.109 -2.486 1 96.25 214 SER A C 1
ATOM 1772 O O . SER A 1 214 ? 1.167 -29.469 -1.306 1 96.25 214 SER A O 1
ATOM 1774 N N . LEU A 1 215 ? 1.106 -27.891 -2.834 1 97.19 215 LEU A N 1
ATOM 1775 C CA . LEU A 1 215 ? 1.107 -26.828 -1.84 1 97.19 215 LEU A CA 1
ATOM 1776 C C . LEU A 1 215 ? -0.156 -26.875 -0.988 1 97.19 215 LEU A C 1
ATOM 1778 O O . LEU A 1 215 ? -0.087 -26.766 0.239 1 97.19 215 LEU A O 1
ATOM 1782 N N . PHE A 1 216 ? -1.306 -27.125 -1.693 1 97.88 216 PHE A N 1
ATOM 1783 C CA . PHE A 1 216 ? -2.541 -26.844 -0.97 1 97.88 216 PHE A CA 1
ATOM 1784 C C . PHE A 1 216 ? -3.455 -28.062 -0.973 1 97.88 216 PHE A C 1
ATOM 1786 O O . PHE A 1 216 ? -4.328 -28.188 -0.113 1 97.88 216 PHE A O 1
ATOM 1793 N N . GLY A 1 217 ? -3.264 -28.984 -1.96 1 96.94 217 GLY A N 1
ATOM 1794 C CA . GLY A 1 217 ? -4.348 -29.922 -2.221 1 96.94 217 GLY A CA 1
ATOM 1795 C C . GLY A 1 217 ? -3.961 -31.359 -1.984 1 96.94 217 GLY A C 1
ATOM 1796 O O . GLY A 1 217 ? -4.824 -32.25 -1.935 1 96.94 217 GLY A O 1
ATOM 1797 N N . VAL A 1 218 ? -2.672 -31.656 -1.916 1 96.75 218 VAL A N 1
ATOM 1798 C CA . VAL A 1 218 ? -2.211 -33.031 -1.736 1 96.75 218 VAL A CA 1
ATOM 1799 C C . VAL A 1 218 ? -1.885 -33.281 -0.265 1 96.75 218 VAL A C 1
ATOM 1801 O O . VAL A 1 218 ? -1.124 -32.531 0.344 1 96.75 218 VAL A O 1
ATOM 1804 N N . TYR A 1 219 ? -2.457 -34.344 0.264 1 96.69 219 TYR A N 1
ATOM 1805 C CA . TYR A 1 219 ? -2.189 -34.75 1.634 1 96.69 219 TYR A CA 1
ATOM 1806 C C . TYR A 1 219 ? -2.764 -33.781 2.635 1 96.69 219 TYR A C 1
ATOM 1808 O O . TYR A 1 219 ? -2.291 -32.625 2.73 1 96.69 219 TYR A O 1
ATOM 1816 N N . LYS A 1 220 ? -3.729 -34.094 3.373 1 97.56 220 LYS A N 1
ATOM 1817 C CA . LYS A 1 220 ? -4.371 -33.312 4.426 1 97.56 220 LYS A CA 1
ATOM 1818 C C . LYS A 1 220 ? -4.863 -31.969 3.887 1 97.56 220 LYS A C 1
ATOM 1820 O O . LYS A 1 220 ? -4.543 -30.906 4.441 1 97.56 220 LYS A O 1
ATOM 1825 N N . THR A 1 221 ? -5.605 -32.031 2.85 1 97.62 221 THR A N 1
ATOM 1826 C CA . THR A 1 221 ? -6.09 -30.875 2.113 1 97.62 221 THR A CA 1
ATOM 1827 C C . THR A 1 221 ? -6.906 -29.953 3.021 1 97.62 221 THR A C 1
ATOM 1829 O O . THR A 1 221 ? -6.762 -28.734 2.975 1 97.62 221 THR A O 1
ATOM 1832 N N . GLU A 1 222 ? -7.746 -30.531 3.836 1 97.69 222 GLU A N 1
ATOM 1833 C CA . GLU A 1 222 ? -8.594 -29.734 4.707 1 97.69 222 GLU A CA 1
ATOM 1834 C C . GLU A 1 222 ? -7.766 -28.891 5.68 1 97.69 222 GLU A C 1
ATOM 1836 O O . GLU A 1 222 ? -8.008 -27.703 5.848 1 97.69 222 GLU A O 1
ATOM 1841 N N . GLU A 1 223 ? -6.844 -29.547 6.297 1 97.44 223 GLU A N 1
ATOM 1842 C CA . GLU A 1 223 ? -5.984 -28.844 7.246 1 97.44 223 GLU A CA 1
ATOM 1843 C C . GLU A 1 223 ? -5.172 -27.75 6.555 1 97.44 223 GLU A C 1
ATOM 1845 O O . GLU A 1 223 ? -5.035 -26.641 7.074 1 97.44 223 GLU A O 1
ATOM 1850 N N . LYS A 1 224 ? -4.621 -28.078 5.402 1 98.06 224 LYS A N 1
ATOM 1851 C CA . LYS A 1 224 ? -3.879 -27.078 4.637 1 98.06 224 LYS A CA 1
ATOM 1852 C C . LYS A 1 224 ? -4.77 -25.891 4.262 1 98.06 224 LYS A C 1
ATOM 1854 O O . LYS A 1 224 ? -4.336 -24.734 4.324 1 98.06 224 LYS A O 1
ATOM 1859 N N . SER A 1 225 ? -5.965 -26.219 3.887 1 98.31 225 SER A N 1
ATOM 1860 C CA . SER A 1 225 ? -6.898 -25.172 3.498 1 98.31 225 SER A CA 1
ATOM 1861 C C . SER A 1 225 ? -7.215 -24.25 4.672 1 98.31 225 SER A C 1
ATOM 1863 O O . SER A 1 225 ? -7.324 -23.031 4.504 1 98.31 225 SER A O 1
ATOM 1865 N N . ARG A 1 226 ? -7.332 -24.766 5.855 1 97.88 226 ARG A N 1
ATOM 1866 C CA . ARG A 1 226 ? -7.594 -23.969 7.051 1 97.88 226 ARG A CA 1
ATOM 1867 C C . ARG A 1 226 ? -6.469 -22.969 7.297 1 97.88 226 ARG A C 1
ATOM 1869 O O . ARG A 1 226 ? -6.723 -21.828 7.695 1 97.88 226 ARG A O 1
ATOM 1876 N N . LEU A 1 227 ? -5.289 -23.375 6.977 1 97.62 227 LEU A N 1
ATOM 1877 C CA . LEU A 1 227 ? -4.105 -22.578 7.289 1 97.62 227 LEU A CA 1
ATOM 1878 C C . LEU A 1 227 ? -3.754 -21.656 6.129 1 97.62 227 LEU A C 1
ATOM 1880 O O . LEU A 1 227 ? -2.982 -20.703 6.301 1 97.62 227 LEU A O 1
ATOM 1884 N N . GLN A 1 228 ? -4.277 -21.922 5.004 1 97.88 228 GLN A N 1
ATOM 1885 C CA . GLN A 1 228 ? -3.908 -21.188 3.801 1 97.88 228 GLN A CA 1
ATOM 1886 C C . GLN A 1 228 ? -5.137 -20.578 3.127 1 97.88 228 GLN A C 1
ATOM 1888 O O . GLN A 1 228 ? -5.785 -19.703 3.688 1 97.88 228 GLN A O 1
ATOM 1893 N N . GLY A 1 229 ? -5.672 -21.266 2.066 1 98.06 229 GLY A N 1
ATOM 1894 C CA . GLY A 1 229 ? -6.762 -20.719 1.272 1 98.06 229 GLY A CA 1
ATOM 1895 C C . GLY A 1 229 ? -7.984 -20.375 2.1 1 98.06 229 GLY A C 1
ATOM 1896 O O . GLY A 1 229 ? -8.719 -19.438 1.767 1 98.06 229 GLY A O 1
ATOM 1897 N N . GLY A 1 230 ? -8.25 -21.094 3.113 1 98.19 230 GLY A N 1
ATOM 1898 C CA . GLY A 1 230 ? -9.383 -20.844 3.98 1 98.19 230 GLY A CA 1
ATOM 1899 C C . GLY A 1 230 ? -9.344 -19.469 4.633 1 98.19 230 GLY A C 1
ATOM 1900 O O . GLY A 1 230 ? -10.391 -18.891 4.945 1 98.19 230 GLY A O 1
ATOM 1901 N N . VAL A 1 231 ? -8.18 -19 4.836 1 97.44 231 VAL A N 1
ATOM 1902 C CA . VAL A 1 231 ? -8.016 -17.688 5.43 1 97.44 231 VAL A CA 1
ATOM 1903 C C . VAL A 1 231 ? -8.656 -16.625 4.535 1 97.44 231 VAL A C 1
ATOM 1905 O O . VAL A 1 231 ? -9.414 -15.781 5.012 1 97.44 231 VAL A O 1
ATOM 1908 N N . LEU A 1 232 ? -8.344 -16.641 3.275 1 97.75 232 LEU A N 1
ATOM 1909 C CA . LEU A 1 232 ? -8.906 -15.68 2.336 1 97.75 232 LEU A CA 1
ATOM 1910 C C . LEU A 1 232 ? -10.398 -15.914 2.137 1 97.75 232 LEU A C 1
ATOM 1912 O O . LEU A 1 232 ? -11.172 -14.969 1.999 1 97.75 232 LEU A O 1
ATOM 1916 N N . VAL A 1 233 ? -10.797 -17.188 2.109 1 98.12 233 VAL A N 1
ATOM 1917 C CA . VAL A 1 233 ? -12.219 -17.5 2.021 1 98.12 233 VAL A CA 1
ATOM 1918 C C . VAL A 1 233 ? -12.961 -16.859 3.188 1 98.12 233 VAL A C 1
ATOM 1920 O O . VAL A 1 233 ? -14.047 -16.297 3.006 1 98.12 233 VAL A O 1
ATOM 1923 N N . ASN A 1 234 ? -12.406 -16.969 4.324 1 97.5 234 ASN A N 1
ATOM 1924 C CA . ASN A 1 234 ? -13.016 -16.375 5.508 1 97.5 234 ASN A CA 1
ATOM 1925 C C . ASN A 1 234 ? -13.117 -14.859 5.379 1 97.5 234 ASN A C 1
ATOM 1927 O O . ASN A 1 234 ? -14.133 -14.273 5.766 1 97.5 234 ASN A O 1
ATOM 1931 N N . ILE A 1 235 ? -12.094 -14.234 4.941 1 96.12 235 ILE A N 1
ATOM 1932 C CA . ILE A 1 235 ? -12.078 -12.789 4.746 1 96.12 235 ILE A CA 1
ATOM 1933 C C . ILE A 1 235 ? -13.188 -12.391 3.777 1 96.12 235 ILE A C 1
ATOM 1935 O O . ILE A 1 235 ? -13.93 -11.438 4.035 1 96.12 235 ILE A O 1
ATOM 1939 N N . ILE A 1 236 ? -13.328 -13.094 2.707 1 96.31 236 ILE A N 1
ATOM 1940 C CA . ILE A 1 236 ? -14.328 -12.82 1.68 1 96.31 236 ILE A CA 1
ATOM 1941 C C . ILE A 1 236 ? -15.727 -13.023 2.254 1 96.31 236 ILE A C 1
ATOM 1943 O O . ILE A 1 236 ? -16.609 -12.18 2.068 1 96.31 236 ILE A O 1
ATOM 1947 N N . LEU A 1 237 ? -15.906 -14.141 2.934 1 95.44 237 LEU A N 1
ATOM 1948 C CA . LEU A 1 237 ? -17.203 -14.445 3.535 1 95.44 237 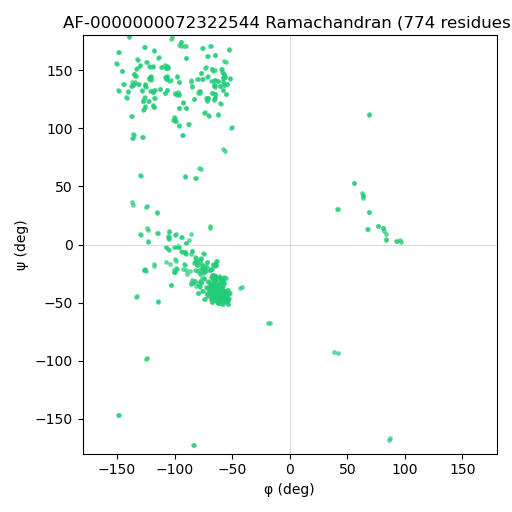LEU A CA 1
ATOM 1949 C C . LEU A 1 237 ? -17.609 -13.359 4.523 1 95.44 237 LEU A C 1
ATOM 1951 O O . LEU A 1 237 ? -18.766 -12.945 4.555 1 95.44 237 LEU A O 1
ATOM 1955 N N . ASN A 1 238 ? -16.688 -12.945 5.324 1 93.56 238 ASN A N 1
ATOM 1956 C CA . ASN A 1 238 ? -16.984 -11.883 6.285 1 93.56 238 ASN A CA 1
ATOM 1957 C C . ASN A 1 238 ? -17.344 -10.578 5.582 1 93.56 238 ASN A C 1
ATOM 1959 O O . ASN A 1 238 ? -18.219 -9.844 6.051 1 93.56 238 ASN A O 1
ATOM 1963 N N . SER A 1 239 ? -16.609 -10.258 4.559 1 93.19 239 SER A N 1
ATOM 1964 C CA . SER A 1 239 ? -16.938 -9.062 3.785 1 93.19 239 SER A CA 1
ATOM 1965 C C . SER A 1 239 ? -18.359 -9.141 3.232 1 93.19 239 SER A C 1
ATOM 1967 O O . SER A 1 239 ? -19.094 -8.148 3.264 1 93.19 239 SER A O 1
ATOM 1969 N N . ILE A 1 240 ? -18.734 -10.25 2.727 1 93.06 240 ILE A N 1
ATOM 1970 C CA . ILE A 1 240 ? -20.062 -10.469 2.176 1 93.06 240 ILE A CA 1
ATOM 1971 C C . ILE A 1 240 ? -21.109 -10.305 3.277 1 93.06 240 ILE A C 1
ATOM 1973 O O . ILE A 1 240 ? -22.125 -9.633 3.086 1 93.06 240 ILE A O 1
ATOM 1977 N N . LYS A 1 241 ? -20.844 -10.914 4.383 1 91 241 LYS A N 1
ATOM 1978 C CA . LYS A 1 241 ? -21.781 -10.828 5.508 1 91 241 LYS A CA 1
ATOM 1979 C C . LYS A 1 241 ? -21.953 -9.391 5.973 1 91 241 LYS A C 1
ATOM 1981 O O . LYS A 1 241 ? -23.062 -8.961 6.301 1 91 241 LYS A O 1
ATOM 1986 N N . GLN A 1 242 ? -20.844 -8.695 6.02 1 89.62 242 GLN A N 1
ATOM 1987 C CA . GLN A 1 242 ? -20.922 -7.289 6.406 1 89.62 242 GLN A CA 1
ATOM 1988 C C . GLN A 1 242 ? -21.75 -6.484 5.414 1 89.62 242 GLN A C 1
ATOM 1990 O O . GLN A 1 242 ? -22.438 -5.539 5.797 1 89.62 242 GLN A O 1
ATOM 1995 N N . ALA A 1 243 ? -21.656 -6.816 4.18 1 87.62 243 ALA A N 1
ATOM 1996 C CA . ALA A 1 243 ? -22.391 -6.109 3.137 1 87.62 243 ALA A CA 1
ATOM 1997 C C . ALA A 1 243 ? -23.891 -6.352 3.262 1 87.62 243 ALA A C 1
ATOM 1999 O O . ALA A 1 243 ? -24.703 -5.531 2.826 1 87.62 243 ALA A O 1
ATOM 2000 N N . THR A 1 244 ? -24.312 -7.441 3.826 1 85.75 244 THR A N 1
ATOM 2001 C CA . THR A 1 244 ? -25.734 -7.742 4.012 1 85.75 244 THR A CA 1
ATOM 2002 C C . THR A 1 244 ? -26.328 -6.902 5.141 1 85.75 244 THR A C 1
ATOM 2004 O O . THR A 1 244 ? -27.531 -6.664 5.176 1 85.75 244 THR A O 1
ATOM 2007 N N . ASN A 1 245 ? -25.516 -6.551 6.105 1 78.62 245 ASN A N 1
ATOM 2008 C CA . ASN A 1 245 ? -26 -5.898 7.316 1 78.62 245 ASN A CA 1
ATOM 2009 C C . ASN A 1 245 ? -25.766 -4.391 7.273 1 78.62 245 ASN A C 1
ATOM 2011 O O . ASN A 1 245 ? -26.328 -3.648 8.078 1 78.62 245 ASN A O 1
ATOM 2015 N N . SER A 1 246 ? -24.859 -4.066 6.527 1 68.31 246 SER A N 1
ATOM 2016 C CA . SER A 1 246 ? -24.391 -2.695 6.672 1 68.31 246 SER A CA 1
ATOM 2017 C C . SER A 1 246 ? -25.016 -1.782 5.621 1 68.31 246 SER A C 1
ATOM 2019 O O . SER A 1 246 ? -25.469 -2.25 4.578 1 68.31 246 SER A O 1
ATOM 2021 N N . SER A 1 247 ? -25.203 -0.684 6.129 1 66.94 247 SER A N 1
ATOM 2022 C CA . SER A 1 247 ? -25.578 0.432 5.266 1 66.94 247 SER A CA 1
ATOM 2023 C C . SER A 1 247 ? -24.406 0.844 4.371 1 66.94 247 SER A C 1
ATOM 2025 O O . SER A 1 247 ? -24.531 1.756 3.553 1 66.94 247 SER A O 1
ATOM 2027 N N . LYS A 1 248 ? -23.531 -0.066 4.395 1 67.69 248 LYS A N 1
ATOM 2028 C CA . LYS A 1 248 ? -22.359 0.27 3.602 1 67.69 248 LYS A CA 1
ATOM 2029 C C . LYS A 1 248 ? -22.672 0.231 2.107 1 67.69 248 LYS A C 1
ATOM 2031 O O . LYS A 1 248 ? -23.469 -0.596 1.656 1 67.69 248 LYS A O 1
ATOM 2036 N N . GLU A 1 249 ? -22.016 1.127 1.505 1 83.06 249 GLU A N 1
ATOM 2037 C CA . GLU A 1 249 ? -22.281 1.417 0.097 1 83.06 249 GLU A CA 1
ATOM 2038 C C . GLU A 1 249 ? -21.328 0.637 -0.81 1 83.06 249 GLU A C 1
ATOM 2040 O O . GLU A 1 249 ? -21.422 0.734 -2.035 1 83.06 249 GLU A O 1
ATOM 2045 N N . ARG A 1 250 ? -20.547 -0.25 -0.159 1 89.31 250 ARG A N 1
ATOM 2046 C CA . ARG A 1 250 ? -19.547 -0.939 -0.977 1 89.31 250 ARG A CA 1
ATOM 2047 C C . ARG A 1 250 ? -20.219 -1.956 -1.9 1 89.31 250 ARG A C 1
ATOM 2049 O O . ARG A 1 250 ? -20.906 -2.859 -1.438 1 89.31 250 ARG A O 1
ATOM 2056 N N . LYS A 1 251 ? -19.969 -1.801 -3.148 1 93 251 LYS A N 1
ATOM 2057 C CA . LYS A 1 251 ? -20.562 -2.674 -4.148 1 93 251 LYS A CA 1
ATOM 2058 C C . LYS A 1 251 ? -19.562 -3.707 -4.656 1 93 251 LYS A C 1
ATOM 2060 O O . LYS A 1 251 ? -19.938 -4.848 -4.941 1 93 251 LYS A O 1
ATOM 2065 N N . MET A 1 252 ? -18.328 -3.264 -4.738 1 95.62 252 MET A N 1
ATOM 2066 C CA . MET A 1 252 ? -17.328 -4.141 -5.344 1 95.62 252 MET A CA 1
ATOM 2067 C C . MET A 1 252 ? -16 -4.055 -4.598 1 95.62 252 MET A C 1
ATOM 2069 O O . MET A 1 252 ? -15.562 -2.967 -4.227 1 95.62 252 MET A O 1
ATOM 2073 N N . GLU A 1 253 ? -15.477 -5.137 -4.301 1 96.88 253 GLU A N 1
ATOM 2074 C CA . GLU A 1 253 ? -14.148 -5.285 -3.719 1 96.88 253 GLU A CA 1
ATOM 2075 C C . GLU A 1 253 ? -13.25 -6.141 -4.609 1 96.88 253 GLU A C 1
ATOM 2077 O O . GLU A 1 253 ? -13.656 -7.203 -5.078 1 96.88 253 GLU A O 1
ATOM 2082 N N . VAL A 1 254 ? -12.062 -5.672 -4.855 1 98.25 254 VAL A N 1
ATOM 2083 C CA . VAL A 1 254 ? -11.164 -6.355 -5.781 1 98.25 254 VAL A CA 1
ATOM 2084 C C . VAL A 1 254 ? -9.828 -6.637 -5.094 1 98.25 254 VAL A C 1
ATOM 2086 O O . VAL A 1 254 ? -9.312 -5.789 -4.355 1 98.25 254 VAL A O 1
ATOM 2089 N N . TYR A 1 255 ? -9.289 -7.816 -5.301 1 98.62 255 TYR A N 1
ATOM 2090 C CA . TYR A 1 255 ? -7.969 -8.195 -4.82 1 98.62 255 TYR A CA 1
ATOM 2091 C C . TYR A 1 255 ? -7.039 -8.523 -5.98 1 98.62 255 TYR A C 1
ATOM 2093 O O . TYR A 1 255 ? -7.332 -9.398 -6.797 1 98.62 255 TYR A O 1
ATOM 2101 N N . SER A 1 256 ? -5.957 -7.77 -6.109 1 98.88 256 SER A N 1
ATOM 2102 C CA . SER A 1 256 ? -4.902 -8.039 -7.082 1 98.88 256 SER A CA 1
ATOM 2103 C C . SER A 1 256 ? -3.822 -8.938 -6.488 1 98.88 256 SER A C 1
ATOM 2105 O O . SER A 1 256 ? -3.137 -8.555 -5.539 1 98.88 256 SER A O 1
ATOM 2107 N N . ALA A 1 257 ? -3.67 -10.102 -7.082 1 98.69 257 ALA A N 1
ATOM 2108 C CA . ALA A 1 257 ? -2.857 -11.109 -6.406 1 98.69 257 ALA A CA 1
ATOM 2109 C C . ALA A 1 257 ? -2.148 -12.008 -7.414 1 98.69 257 ALA A C 1
ATOM 2111 O O . ALA A 1 257 ? -1.639 -11.531 -8.43 1 98.69 257 ALA A O 1
ATOM 2112 N N . HIS A 1 258 ? -1.981 -13.289 -7.035 1 98.56 258 HIS A N 1
ATOM 2113 C CA . HIS A 1 258 ? -1.111 -14.195 -7.777 1 98.56 258 HIS A CA 1
ATOM 2114 C C . HIS A 1 258 ? -1.851 -15.469 -8.172 1 98.56 258 HIS A C 1
ATOM 2116 O O . HIS A 1 258 ? -3 -15.672 -7.777 1 98.56 258 HIS A O 1
ATOM 2122 N N . ASP A 1 259 ? -1.211 -16.25 -9.008 1 98.06 259 ASP A N 1
ATOM 2123 C CA . ASP A 1 259 ? -1.737 -17.562 -9.391 1 98.06 259 ASP A CA 1
ATOM 2124 C C . ASP A 1 259 ? -1.92 -18.453 -8.164 1 98.06 259 ASP A C 1
ATOM 2126 O O . ASP A 1 259 ? -2.945 -19.125 -8.031 1 98.06 259 ASP A O 1
ATOM 2130 N N . THR A 1 260 ? -0.971 -18.359 -7.254 1 98.12 260 THR A N 1
ATOM 2131 C CA . THR A 1 260 ? -1.054 -19.188 -6.051 1 98.12 260 THR A CA 1
ATOM 2132 C C . THR A 1 260 ? -2.242 -18.766 -5.191 1 98.12 260 THR A C 1
ATOM 2134 O O . THR A 1 260 ? -2.838 -19.594 -4.496 1 98.12 260 THR A O 1
ATOM 2137 N N . THR A 1 261 ? -2.611 -17.516 -5.242 1 98.69 261 THR A N 1
ATOM 2138 C CA . THR A 1 261 ? -3.777 -17.031 -4.508 1 98.69 261 THR A CA 1
ATOM 2139 C C . THR A 1 261 ? -5.055 -17.656 -5.059 1 98.69 261 THR A C 1
ATOM 2141 O O . THR A 1 261 ? -5.891 -18.156 -4.297 1 98.69 261 THR A O 1
ATOM 2144 N N . ILE A 1 262 ? -5.176 -17.656 -6.371 1 98.56 262 ILE A N 1
ATOM 2145 C CA . ILE A 1 262 ? -6.336 -18.266 -7.02 1 98.56 262 ILE A CA 1
ATOM 2146 C C . ILE A 1 262 ? -6.387 -19.75 -6.711 1 98.56 262 ILE A C 1
ATOM 2148 O O . ILE A 1 262 ? -7.445 -20.297 -6.371 1 98.56 262 ILE A O 1
ATOM 2152 N N . GLY A 1 263 ? -5.227 -20.406 -6.852 1 98.5 263 GLY A N 1
ATOM 2153 C CA . GLY A 1 263 ? -5.156 -21.828 -6.516 1 98.5 263 GLY A CA 1
ATOM 2154 C C . GLY A 1 263 ? -5.562 -22.125 -5.086 1 98.5 263 GLY A C 1
ATOM 2155 O O . GLY A 1 263 ? -6.32 -23.062 -4.832 1 98.5 263 GLY A O 1
ATOM 2156 N N . ALA A 1 264 ? -5.09 -21.312 -4.18 1 98.56 264 ALA A N 1
ATOM 2157 C CA . ALA A 1 264 ? -5.375 -21.516 -2.764 1 98.56 264 ALA A CA 1
ATOM 2158 C C . ALA A 1 264 ? -6.875 -21.438 -2.49 1 98.56 264 ALA A C 1
ATOM 2160 O O . ALA A 1 264 ? -7.43 -22.281 -1.787 1 98.56 264 ALA A O 1
ATOM 2161 N N . ILE A 1 265 ? -7.535 -20.469 -3.068 1 98.38 265 ILE A N 1
ATOM 2162 C CA . ILE A 1 265 ? -8.961 -20.281 -2.844 1 98.38 265 ILE A CA 1
ATOM 2163 C C . ILE A 1 265 ? -9.742 -21.438 -3.451 1 98.38 265 ILE A C 1
ATOM 2165 O O . ILE A 1 265 ? -10.617 -22.016 -2.799 1 98.38 265 ILE A O 1
ATOM 2169 N N . GLN A 1 266 ? -9.406 -21.797 -4.613 1 98.69 266 GLN A N 1
ATOM 2170 C CA . GLN A 1 266 ? -10.188 -22.797 -5.336 1 98.69 266 GLN A CA 1
ATOM 2171 C C . GLN A 1 266 ? -9.977 -24.188 -4.746 1 98.69 266 GLN A C 1
ATOM 2173 O O . GLN A 1 266 ? -10.906 -25 -4.719 1 98.69 266 GLN A O 1
ATOM 2178 N N . ILE A 1 267 ? -8.75 -24.453 -4.309 1 98.62 267 ILE A N 1
ATOM 2179 C CA . ILE A 1 267 ? -8.484 -25.75 -3.674 1 98.62 267 ILE A CA 1
ATOM 2180 C C . ILE A 1 267 ? -9.211 -25.812 -2.328 1 98.62 267 ILE A C 1
ATOM 2182 O O . ILE A 1 267 ? -9.797 -26.844 -1.985 1 98.62 267 ILE A O 1
ATOM 2186 N N . ALA A 1 268 ? -9.148 -24.703 -1.596 1 98.62 268 ALA A N 1
ATOM 2187 C CA . ALA A 1 268 ? -9.859 -24.656 -0.322 1 98.62 268 ALA A CA 1
ATOM 2188 C C . ALA A 1 268 ? -11.359 -24.906 -0.521 1 98.62 268 ALA A C 1
ATOM 2190 O O . ALA A 1 268 ? -11.992 -25.609 0.27 1 98.62 268 ALA A O 1
ATOM 2191 N N . LEU A 1 269 ? -11.898 -24.375 -1.584 1 98.56 269 LEU A N 1
ATOM 2192 C CA . LEU A 1 269 ? -13.32 -24.469 -1.862 1 98.56 269 LEU A CA 1
ATOM 2193 C C . LEU A 1 269 ? -13.641 -25.781 -2.572 1 98.56 269 LEU A C 1
ATOM 2195 O O . LEU A 1 269 ? -14.805 -26.062 -2.879 1 98.56 269 LEU A O 1
ATOM 2199 N N . ASN A 1 270 ? -12.633 -26.547 -2.916 1 98 270 ASN A N 1
ATOM 2200 C CA . ASN A 1 270 ? -12.766 -27.828 -3.592 1 98 270 ASN A CA 1
ATOM 2201 C C . ASN A 1 270 ? -13.375 -27.688 -4.98 1 98 270 ASN A C 1
ATOM 2203 O O . ASN A 1 270 ? -14.242 -28.469 -5.375 1 98 270 ASN A O 1
ATOM 2207 N N . ILE A 1 271 ? -12.945 -26.641 -5.676 1 97.88 271 ILE A N 1
ATOM 2208 C CA . ILE A 1 271 ? -13.492 -26.406 -7.012 1 97.88 271 ILE A CA 1
ATOM 2209 C C . ILE A 1 271 ? -12.344 -26.219 -8.008 1 97.88 271 ILE A C 1
ATOM 2211 O O . ILE A 1 271 ? -12.562 -25.766 -9.133 1 97.88 271 ILE A O 1
ATOM 2215 N N . PHE A 1 272 ? -11.102 -26.469 -7.57 1 97.44 272 PHE A N 1
ATOM 2216 C CA . PHE A 1 272 ? -9.922 -26.328 -8.414 1 97.44 272 PHE A CA 1
ATOM 2217 C C . PHE A 1 272 ? -9.945 -27.328 -9.555 1 97.44 272 PHE A C 1
ATOM 2219 O O . PHE A 1 272 ? -10.273 -28.5 -9.359 1 97.44 272 PHE A O 1
ATOM 2226 N N . ASN A 1 273 ? -9.594 -26.922 -10.789 1 95.75 273 ASN A N 1
ATOM 2227 C CA . ASN A 1 273 ? -9.719 -27.781 -11.961 1 95.75 273 ASN A CA 1
ATOM 2228 C C . ASN A 1 273 ? -8.398 -28.469 -12.297 1 95.75 273 ASN A C 1
ATOM 2230 O O . ASN A 1 273 ? -8.281 -29.141 -13.32 1 95.75 273 ASN A O 1
ATOM 2234 N N . GLY A 1 274 ? -7.344 -28.188 -11.531 1 95.81 274 GLY A N 1
ATOM 2235 C CA . GLY A 1 274 ? -6.09 -28.906 -11.703 1 95.81 274 GLY A CA 1
ATOM 2236 C C . GLY A 1 274 ? -5.133 -28.203 -12.648 1 95.81 274 GLY A C 1
ATOM 2237 O O . GLY A 1 274 ? -4.023 -28.688 -12.891 1 95.81 274 GLY A O 1
ATOM 2238 N N . LYS A 1 275 ? -5.52 -27.047 -13.125 1 97 275 LYS A N 1
ATOM 2239 C CA . LYS A 1 275 ? -4.684 -26.312 -14.07 1 97 275 LYS A CA 1
ATOM 2240 C C . LYS A 1 275 ? -4.125 -25.047 -13.438 1 97 275 LYS A C 1
ATOM 2242 O O . LYS A 1 275 ? -4.742 -24.469 -12.539 1 97 275 LYS A O 1
ATOM 2247 N N . LEU A 1 276 ? -2.975 -24.641 -13.953 1 97.75 276 LEU A N 1
ATOM 2248 C CA . LEU A 1 276 ? -2.402 -23.375 -13.477 1 97.75 276 LEU A CA 1
ATOM 2249 C C . LEU A 1 276 ? -3.266 -22.203 -13.898 1 97.75 276 LEU A C 1
ATOM 2251 O O . LEU A 1 276 ? -3.713 -22.125 -15.047 1 97.75 276 LEU A O 1
ATOM 2255 N N . PRO A 1 277 ? -3.617 -21.297 -12.977 1 98.06 277 PRO A N 1
ATOM 2256 C CA . PRO A 1 277 ? -4.328 -20.094 -13.398 1 98.06 277 PRO A CA 1
ATOM 2257 C C . PRO A 1 277 ? -3.523 -19.25 -14.391 1 98.06 277 PRO A C 1
ATOM 2259 O O . PRO A 1 277 ? -2.387 -18.875 -14.102 1 98.06 277 PRO A O 1
ATOM 2262 N N . PRO A 1 278 ? -4.012 -19.016 -15.5 1 97.88 278 PRO A N 1
ATOM 2263 C CA . PRO A 1 278 ? -3.281 -18.188 -16.469 1 97.88 278 PRO A CA 1
ATOM 2264 C C . PRO A 1 278 ? -3.203 -16.719 -16.031 1 97.88 278 PRO A C 1
ATOM 2266 O O . PRO A 1 278 ? -3.82 -16.328 -15.031 1 97.88 278 PRO A O 1
ATOM 2269 N N . TYR A 1 279 ? -2.398 -15.938 -16.75 1 98.31 279 TYR A N 1
ATOM 2270 C CA . TYR A 1 279 ? -2.305 -14.508 -16.484 1 98.31 279 TYR A CA 1
ATOM 2271 C C . TYR A 1 279 ? -3.67 -13.836 -16.578 1 98.31 279 TYR A C 1
ATOM 2273 O O . TYR A 1 279 ? -4.461 -14.164 -17.469 1 98.31 279 TYR A O 1
ATOM 2281 N N . ALA A 1 280 ? -3.961 -12.922 -15.625 1 98.31 280 ALA A N 1
ATOM 2282 C CA . ALA A 1 280 ? -5.18 -12.117 -15.578 1 98.31 280 ALA A CA 1
ATOM 2283 C C . ALA A 1 280 ? -6.402 -12.984 -15.305 1 98.31 280 ALA A C 1
ATOM 2285 O O . ALA A 1 280 ? -7.535 -12.57 -15.562 1 98.31 280 ALA A O 1
ATOM 2286 N N . ALA A 1 281 ? -6.129 -14.258 -14.883 1 98.38 281 ALA A N 1
ATOM 2287 C CA . ALA A 1 281 ? -7.25 -15.078 -14.43 1 98.38 281 ALA A CA 1
ATOM 2288 C C . ALA A 1 281 ? -7.969 -14.422 -13.25 1 98.38 281 ALA A C 1
ATOM 2290 O O . ALA A 1 281 ? -7.348 -13.719 -12.453 1 98.38 281 ALA A O 1
ATOM 2291 N N . CYS A 1 282 ? -9.258 -14.711 -13.164 1 97.81 282 CYS A N 1
ATOM 2292 C CA . CYS A 1 282 ? -10.062 -14.023 -12.156 1 97.81 282 CYS A CA 1
ATOM 2293 C C . CYS A 1 282 ? -11.086 -14.969 -11.539 1 97.81 282 CYS A C 1
ATOM 2295 O O . CYS A 1 282 ? -11.805 -15.664 -12.258 1 97.81 282 CYS A O 1
ATOM 2297 N N . HIS A 1 283 ? -11.094 -15.062 -10.242 1 98.19 283 HIS A N 1
ATOM 2298 C CA . HIS A 1 283 ? -12.148 -15.727 -9.492 1 98.19 283 HIS A CA 1
ATOM 2299 C C . HIS A 1 283 ? -13.18 -14.727 -8.984 1 98.19 283 HIS A C 1
ATOM 2301 O O . HIS A 1 283 ? -12.859 -13.852 -8.18 1 98.19 283 HIS A O 1
ATOM 2307 N N . LEU A 1 284 ? -14.461 -14.859 -9.438 1 97.44 284 LEU A N 1
ATOM 2308 C CA . LEU A 1 284 ? -15.516 -13.891 -9.156 1 97.44 284 LEU A CA 1
ATOM 2309 C C . LEU A 1 284 ? -16.531 -14.469 -8.172 1 97.44 284 LEU A C 1
ATOM 2311 O O . LEU A 1 284 ? -17 -15.602 -8.344 1 97.44 284 LEU A O 1
ATOM 2315 N N . LEU A 1 285 ? -16.828 -13.75 -7.191 1 97.38 285 LEU A N 1
ATOM 2316 C CA . LEU A 1 285 ? -17.938 -14.055 -6.285 1 97.38 285 LEU A CA 1
ATOM 2317 C C . LEU A 1 285 ? -18.984 -12.938 -6.301 1 97.38 285 LEU A C 1
ATOM 2319 O O . LEU A 1 285 ? -18.641 -11.758 -6.219 1 97.38 285 LEU A O 1
ATOM 2323 N N . LYS A 1 286 ? -20.172 -13.273 -6.434 1 95.19 286 LYS A N 1
ATOM 2324 C CA . LYS A 1 286 ? -21.281 -12.336 -6.441 1 95.19 286 LYS A CA 1
ATOM 2325 C C . LYS A 1 286 ? -22.344 -12.727 -5.406 1 95.19 286 LYS A C 1
ATOM 2327 O O . LYS A 1 286 ? -22.781 -13.875 -5.375 1 95.19 286 LYS A O 1
ATOM 2332 N N . MET A 1 287 ? -22.656 -11.828 -4.598 1 93.81 287 MET A N 1
ATOM 2333 C CA . MET A 1 287 ? -23.766 -11.984 -3.672 1 93.81 287 MET A CA 1
ATOM 2334 C C . MET A 1 287 ? -24.953 -11.133 -4.109 1 93.81 287 MET A C 1
ATOM 2336 O O . MET A 1 287 ? -24.797 -9.984 -4.508 1 93.81 287 MET A O 1
ATOM 2340 N N . PHE A 1 288 ? -26.094 -11.672 -4.117 1 90.38 288 PHE A N 1
ATOM 2341 C CA . PHE A 1 288 ? -27.297 -10.945 -4.512 1 90.38 288 PHE A CA 1
ATOM 2342 C C . PHE A 1 288 ? -28.5 -11.406 -3.699 1 90.38 288 PHE A C 1
ATOM 2344 O O . PHE A 1 288 ? -28.484 -12.492 -3.111 1 90.38 288 PHE A O 1
ATOM 2351 N N . SER A 1 289 ? -29.391 -10.492 -3.498 1 85.5 289 SER A N 1
ATOM 2352 C CA . SER A 1 289 ? -30.609 -10.789 -2.748 1 85.5 289 SER A CA 1
ATOM 2353 C C . SER A 1 289 ? -31.688 -11.383 -3.65 1 85.5 289 SER A C 1
ATOM 2355 O O . SER A 1 289 ? -31.812 -11 -4.816 1 85.5 289 SER A O 1
ATOM 2357 N N . ILE A 1 290 ? -32.312 -12.359 -3.178 1 73.25 290 ILE A N 1
ATOM 2358 C CA . ILE A 1 290 ? -33.5 -12.906 -3.844 1 73.25 290 ILE A CA 1
ATOM 2359 C C . ILE A 1 290 ? -34.75 -12.312 -3.225 1 73.25 290 ILE A C 1
ATOM 2361 O O . ILE A 1 290 ? -34.906 -12.281 -2 1 73.25 290 ILE A O 1
ATOM 2365 N N . SER A 1 291 ? -35.406 -11.281 -3.982 1 61.84 291 SER A N 1
ATOM 2366 C CA . SER A 1 291 ? -36.469 -10.328 -3.717 1 61.84 291 SER A CA 1
ATOM 2367 C C . SER A 1 291 ? -37.312 -10.75 -2.516 1 61.84 291 SER A C 1
ATOM 2369 O O . SER A 1 291 ? -37.594 -9.938 -1.63 1 61.84 291 SER A O 1
ATOM 2371 N N . LEU A 1 292 ? -38.031 -11.781 -2.58 1 57.78 292 LEU A N 1
ATOM 2372 C CA . LEU A 1 292 ? -39.25 -11.875 -1.76 1 57.78 292 LEU A CA 1
ATOM 2373 C C . LEU A 1 292 ? -38.875 -12.133 -0.299 1 57.78 292 LEU A C 1
ATOM 2375 O O . LEU A 1 292 ? -39.625 -11.719 0.604 1 57.78 292 LEU A O 1
ATOM 2379 N N . ILE A 1 293 ? -37.812 -12.641 0.088 1 58.19 293 ILE A N 1
ATOM 2380 C CA . ILE A 1 293 ? -37.688 -13.086 1.47 1 58.19 293 ILE A CA 1
ATOM 2381 C C . ILE A 1 293 ? -36.312 -12.648 2.014 1 58.19 293 ILE A C 1
ATOM 2383 O O . ILE A 1 293 ? -35.844 -13.18 3.016 1 58.19 293 ILE A O 1
ATOM 2387 N N . ARG A 1 294 ? -35.75 -11.5 1.675 1 66.44 294 ARG A N 1
ATOM 2388 C CA . ARG A 1 294 ? -34.5 -10.953 2.215 1 66.44 294 ARG A CA 1
ATOM 2389 C C . ARG A 1 294 ? -33.438 -12.047 2.379 1 66.44 294 ARG A C 1
ATOM 2391 O O . ARG A 1 294 ? -32.812 -12.156 3.436 1 66.44 294 ARG A O 1
ATOM 2398 N N . ARG A 1 295 ? -33.406 -13.086 1.566 1 85.94 295 ARG A N 1
ATOM 2399 C CA . ARG A 1 295 ? -32.375 -14.109 1.573 1 85.94 295 ARG A CA 1
ATOM 2400 C C . ARG A 1 295 ? -31.312 -13.82 0.523 1 85.94 295 ARG A C 1
ATOM 2402 O O . ARG A 1 295 ? -31.625 -13.359 -0.574 1 85.94 295 ARG A O 1
ATOM 2409 N N . TYR A 1 296 ? -30.016 -14.086 0.938 1 92.5 296 TYR A N 1
ATOM 2410 C CA . TYR A 1 296 ? -28.891 -13.805 0.057 1 92.5 296 TYR A CA 1
ATOM 2411 C C . TYR A 1 296 ? -28.297 -15.094 -0.491 1 92.5 296 TYR A C 1
ATOM 2413 O O . TYR A 1 296 ? -28.312 -16.125 0.177 1 92.5 296 TYR A O 1
ATOM 2421 N N . SER A 1 297 ? -27.891 -15.047 -1.72 1 95.5 297 SER A N 1
ATOM 2422 C CA . SER A 1 297 ? -27.219 -16.172 -2.354 1 95.5 297 SER A CA 1
ATOM 2423 C C . SER A 1 297 ? -25.859 -15.766 -2.918 1 95.5 297 SER A C 1
ATOM 2425 O O . SER A 1 297 ? -25.609 -14.586 -3.176 1 95.5 297 SER A O 1
ATOM 2427 N N . ILE A 1 298 ? -25 -16.734 -3.072 1 96.56 298 ILE A N 1
ATOM 2428 C CA . ILE A 1 298 ? -23.672 -16.531 -3.607 1 96.56 298 ILE A CA 1
ATOM 2429 C C . ILE A 1 298 ? -23.5 -17.297 -4.91 1 96.56 298 ILE A C 1
ATOM 2431 O O . ILE A 1 298 ? -23.891 -18.469 -5 1 96.56 298 ILE A O 1
ATOM 2435 N N . GLU A 1 299 ? -22.984 -16.656 -5.867 1 97.25 299 GLU A N 1
ATOM 2436 C CA . GLU A 1 299 ? -22.578 -17.281 -7.117 1 97.25 299 GLU A CA 1
ATOM 2437 C C . GLU A 1 299 ? -21.094 -17.047 -7.387 1 97.25 299 GLU A C 1
ATOM 2439 O O . GLU A 1 299 ? -20.562 -15.969 -7.086 1 97.25 299 GLU A O 1
ATOM 2444 N N . MET A 1 300 ? -20.453 -18.078 -7.93 1 98.06 300 MET A N 1
ATOM 2445 C CA . MET A 1 300 ? -19.031 -17.953 -8.25 1 98.06 300 MET A CA 1
ATOM 2446 C C . MET A 1 300 ? -18.797 -18.172 -9.742 1 98.06 300 MET A C 1
ATOM 2448 O O . MET A 1 300 ? -19.453 -19 -10.367 1 98.06 300 MET A O 1
ATOM 2452 N N . HIS A 1 301 ? -17.922 -17.469 -10.297 1 98 301 HIS A N 1
ATOM 2453 C CA . HIS A 1 301 ? -17.484 -17.609 -11.672 1 98 301 HIS A CA 1
ATOM 2454 C C . HIS A 1 301 ? -15.961 -17.594 -11.766 1 98 301 HIS A C 1
ATOM 2456 O O . HIS A 1 301 ? -15.289 -17.047 -10.883 1 98 301 HIS A O 1
ATOM 2462 N N . TYR A 1 302 ? -15.445 -18.266 -12.758 1 98.12 302 TYR A N 1
ATOM 2463 C CA . TYR A 1 302 ? -14.016 -18.281 -13.008 1 98.12 302 TYR A CA 1
ATOM 2464 C C . TYR A 1 302 ? -13.703 -17.891 -14.445 1 98.12 302 TYR A C 1
ATOM 2466 O O . TYR A 1 302 ? -14.148 -18.547 -15.391 1 98.12 302 TYR A O 1
ATOM 2474 N N . ARG A 1 303 ? -12.992 -16.75 -14.602 1 97 303 ARG A N 1
ATOM 2475 C CA . ARG A 1 303 ? -12.539 -16.281 -15.906 1 97 303 ARG A CA 1
ATOM 2476 C C . ARG A 1 303 ? -11.07 -16.609 -16.125 1 97 303 ARG A C 1
ATOM 2478 O O . ARG A 1 303 ? -10.195 -16.031 -15.469 1 97 303 ARG A O 1
ATOM 2485 N N . ASN A 1 304 ? -10.781 -17.547 -17.016 1 93.44 304 ASN A N 1
ATOM 2486 C CA . ASN A 1 304 ? -9.406 -17.953 -17.25 1 93.44 304 ASN A CA 1
ATOM 2487 C C . ASN A 1 304 ? -9.016 -17.781 -18.719 1 93.44 304 ASN A C 1
ATOM 2489 O O . ASN A 1 304 ? -7.902 -18.141 -19.109 1 93.44 304 ASN A O 1
ATOM 2493 N N . ASP A 1 305 ? -9.914 -17.281 -19.422 1 85.19 305 ASP A N 1
ATOM 2494 C CA . ASP A 1 305 ? -9.734 -17.031 -20.844 1 85.19 305 ASP A CA 1
ATOM 2495 C C . ASP A 1 305 ? -10.547 -15.82 -21.297 1 85.19 305 ASP A C 1
ATOM 2497 O O . ASP A 1 305 ? -11.734 -15.711 -21 1 85.19 305 ASP A O 1
ATOM 2501 N N . SER A 1 306 ? -9.906 -14.938 -22.047 1 84.62 306 SER A N 1
ATOM 2502 C CA . SER A 1 306 ? -10.586 -13.695 -22.422 1 84.62 306 SER A CA 1
ATOM 2503 C C . SER A 1 306 ? -11.547 -13.93 -23.578 1 84.62 306 SER A C 1
ATOM 2505 O O . SER A 1 306 ? -12.398 -13.086 -23.859 1 84.62 306 SER A O 1
ATOM 2507 N N . SER A 1 307 ? -11.398 -14.961 -24.156 1 86.25 307 SER A N 1
ATOM 2508 C CA . SER A 1 307 ? -12.172 -15.211 -25.375 1 86.25 307 SER A CA 1
ATOM 2509 C C . SER A 1 307 ? -13.5 -15.891 -25.047 1 86.25 307 SER A C 1
ATOM 2511 O O . SER A 1 307 ? -14.367 -16.016 -25.922 1 86.25 307 SER A O 1
ATOM 2513 N N . VAL A 1 308 ? -13.68 -16.297 -23.797 1 88 308 VAL A N 1
ATOM 2514 C CA . VAL A 1 308 ? -14.914 -16.984 -23.453 1 88 308 VAL A CA 1
ATOM 2515 C C . VAL A 1 308 ? -15.508 -16.375 -22.188 1 88 308 VAL A C 1
ATOM 2517 O O . VAL A 1 308 ? -14.812 -15.695 -21.438 1 88 308 VAL A O 1
ATOM 2520 N N . ASP A 1 309 ? -16.781 -16.609 -22.047 1 92.31 309 ASP A N 1
ATOM 2521 C CA . ASP A 1 309 ? -17.438 -16.172 -20.828 1 92.31 309 ASP A CA 1
ATOM 2522 C C . ASP A 1 309 ? -16.906 -16.922 -19.609 1 92.31 309 ASP A C 1
ATOM 2524 O O . ASP A 1 309 ? -16.5 -18.078 -19.719 1 92.31 309 ASP A O 1
ATOM 2528 N N . PRO A 1 310 ? -16.938 -16.234 -18.484 1 95.69 310 PRO A N 1
ATOM 2529 C CA . PRO A 1 310 ? -16.469 -16.906 -17.281 1 95.69 310 PRO A CA 1
ATOM 2530 C C . PRO A 1 310 ? -17.25 -18.188 -16.984 1 95.69 310 PRO A C 1
ATOM 2532 O O . PRO A 1 310 ? -18.469 -18.234 -17.203 1 95.69 310 PRO A O 1
ATOM 2535 N N . TYR A 1 311 ? -16.609 -19.203 -16.484 1 96.75 311 TYR A N 1
ATOM 2536 C CA . TYR A 1 311 ? -17.234 -20.484 -16.141 1 96.75 311 TYR A CA 1
ATOM 2537 C C . TYR A 1 311 ? -17.984 -20.375 -14.812 1 96.75 311 TYR A C 1
ATOM 2539 O O . TYR A 1 311 ? -17.453 -19.859 -13.828 1 96.75 311 TYR A O 1
ATOM 2547 N N . LEU A 1 312 ? -19.203 -20.859 -14.836 1 97.31 312 LEU A N 1
ATOM 2548 C CA . LEU A 1 312 ? -19.984 -20.938 -13.602 1 97.31 312 LEU A CA 1
ATOM 2549 C C . LEU A 1 312 ? -19.438 -22.062 -12.703 1 97.31 312 LEU A C 1
ATOM 2551 O O . LEU A 1 312 ? -19.25 -23.188 -13.156 1 97.31 312 LEU A O 1
ATOM 2555 N N . LEU A 1 313 ? -19.125 -21.688 -11.469 1 98 313 LEU A N 1
ATOM 2556 C CA . LEU A 1 313 ? -18.609 -22.656 -10.508 1 98 313 LEU A CA 1
ATOM 2557 C C . LEU A 1 313 ? -19.672 -23 -9.469 1 98 313 LEU A C 1
ATOM 2559 O O . LEU A 1 313 ? -20.484 -22.141 -9.086 1 98 313 LEU A O 1
ATOM 2563 N N . THR A 1 314 ? -19.672 -24.219 -9.047 1 98.06 314 THR A N 1
ATOM 2564 C CA . THR A 1 314 ? -20.609 -24.672 -8.031 1 98.06 314 THR A CA 1
ATOM 2565 C C . THR A 1 314 ? -19.875 -25.266 -6.836 1 98.06 314 THR A C 1
ATOM 2567 O O . THR A 1 314 ? -19.062 -26.188 -6.992 1 98.06 314 THR A O 1
ATOM 2570 N N . LEU A 1 315 ? -20.172 -24.703 -5.699 1 98 315 LEU A N 1
ATOM 2571 C CA . LEU A 1 315 ? -19.609 -25.266 -4.473 1 98 315 LEU A CA 1
ATOM 2572 C C . LEU A 1 315 ? -20.141 -26.672 -4.219 1 98 315 LEU A C 1
ATOM 2574 O O . LEU A 1 315 ? -21.359 -26.891 -4.258 1 98 315 LEU A O 1
ATOM 2578 N N . PRO A 1 316 ? -19.266 -27.609 -3.977 1 98 316 PRO A N 1
ATOM 2579 C CA . PRO A 1 316 ? -19.766 -28.953 -3.668 1 98 316 PRO A CA 1
ATOM 2580 C C . PRO A 1 316 ? -20.75 -28.969 -2.5 1 98 316 PRO A C 1
ATOM 2582 O O . PRO A 1 316 ? -20.469 -28.391 -1.441 1 98 316 PRO A O 1
ATOM 2585 N N . GLY A 1 317 ? -21.875 -29.578 -2.701 1 97.88 317 GLY A N 1
ATOM 2586 C CA . GLY A 1 317 ? -22.906 -29.656 -1.674 1 97.88 317 GLY A CA 1
ATOM 2587 C C . GLY A 1 317 ? -23.953 -28.578 -1.804 1 97.88 317 GLY A C 1
ATOM 2588 O O . GLY A 1 317 ? -24.906 -28.516 -1.008 1 97.88 317 GLY A O 1
ATOM 2589 N N . CYS A 1 318 ? -23.828 -27.812 -2.822 1 97.75 318 CYS A N 1
ATOM 2590 C CA . CYS A 1 318 ? -24.766 -26.719 -3.004 1 97.75 318 CYS A CA 1
ATOM 2591 C C . CYS A 1 318 ? -25.156 -26.578 -4.469 1 97.75 318 CYS A C 1
ATOM 2593 O O . CYS A 1 318 ? -24.781 -27.406 -5.301 1 97.75 318 CYS A O 1
ATOM 2595 N N . THR A 1 319 ? -26.047 -25.625 -4.773 1 96.88 319 THR A N 1
ATOM 2596 C CA . THR A 1 319 ? -26.375 -25.219 -6.137 1 96.88 319 THR A CA 1
ATOM 2597 C C . THR A 1 319 ? -25.469 -24.078 -6.594 1 96.88 319 THR A C 1
ATOM 2599 O O . THR A 1 319 ? -24.688 -23.531 -5.801 1 96.88 319 THR A O 1
ATOM 2602 N N . SER A 1 320 ? -25.547 -23.766 -7.871 1 96.19 320 SER A N 1
ATOM 2603 C CA . SER A 1 320 ? -24.734 -22.688 -8.398 1 96.19 320 SER A CA 1
ATOM 2604 C C . SER A 1 320 ? -25.031 -21.375 -7.699 1 96.19 320 SER A C 1
ATOM 2606 O O . SER A 1 320 ? -24.125 -20.562 -7.465 1 96.19 320 SER A O 1
ATOM 2608 N N . SER A 1 321 ? -26.344 -21.188 -7.488 1 95.88 321 SER A N 1
ATOM 2609 C CA . SER A 1 321 ? -26.75 -20.109 -6.586 1 95.88 321 SER A CA 1
ATOM 2610 C C . SER A 1 321 ? -26.922 -20.625 -5.16 1 95.88 321 SER A C 1
ATOM 2612 O O . SER A 1 321 ? -28 -21.078 -4.789 1 95.88 321 SER A O 1
ATOM 2614 N N . CYS A 1 322 ? -25.875 -20.484 -4.438 1 96.94 322 CYS A N 1
ATOM 2615 C CA . CYS A 1 322 ? -25.828 -21.094 -3.115 1 96.94 322 CYS A CA 1
ATOM 2616 C C . CYS A 1 322 ? -26.297 -20.125 -2.043 1 96.94 322 CYS A C 1
ATOM 2618 O O . CYS A 1 322 ? -25.719 -19.047 -1.879 1 96.94 322 CYS A O 1
ATOM 2620 N N . PRO A 1 323 ? -27.359 -20.484 -1.261 1 96 323 PRO A N 1
ATOM 2621 C CA . PRO A 1 323 ? -27.766 -19.594 -0.166 1 96 323 PRO A CA 1
ATOM 2622 C C . PRO A 1 323 ? -26.609 -19.266 0.778 1 96 323 PRO A C 1
ATOM 2624 O O . PRO A 1 323 ? -25.797 -20.141 1.096 1 96 323 PRO A O 1
ATOM 2627 N N . LEU A 1 324 ? -26.5 -18.047 1.188 1 95.5 324 LEU A N 1
ATOM 2628 C CA . LEU A 1 324 ? -25.391 -17.531 1.977 1 95.5 324 LEU A CA 1
ATOM 2629 C C . LEU A 1 324 ? -25.172 -18.391 3.225 1 95.5 324 LEU A C 1
ATOM 2631 O O . LEU A 1 324 ? -24.047 -18.75 3.555 1 95.5 324 LEU A O 1
ATOM 2635 N N . GLU A 1 325 ? -26.25 -18.734 3.961 1 95.06 325 GLU A N 1
ATOM 2636 C CA . GLU A 1 325 ? -26.141 -19.531 5.18 1 95.06 325 GLU A CA 1
ATOM 2637 C C . GLU A 1 325 ? -25.594 -20.922 4.887 1 95.06 325 GLU A C 1
ATOM 2639 O O . GLU A 1 325 ? -24.781 -21.438 5.641 1 95.06 325 GLU A O 1
ATOM 2644 N N . LYS A 1 326 ? -26.062 -21.5 3.83 1 97.38 326 LYS A N 1
ATOM 2645 C CA . LYS A 1 326 ? -25.578 -22.828 3.439 1 97.38 326 LYS A CA 1
ATOM 2646 C C . LYS A 1 326 ? -24.125 -22.766 3.01 1 97.38 326 LYS A C 1
ATOM 2648 O O . LYS A 1 326 ? -23.344 -23.672 3.332 1 97.38 326 LYS A O 1
ATOM 2653 N N . PHE A 1 327 ? -23.797 -21.797 2.254 1 97.81 327 PHE A N 1
ATOM 2654 C CA . PHE A 1 327 ? -22.406 -21.594 1.854 1 97.81 327 PHE A CA 1
ATOM 2655 C C . PHE A 1 327 ? -21.5 -21.531 3.072 1 97.81 327 PHE A C 1
ATOM 2657 O O . PHE A 1 327 ? -20.469 -22.203 3.117 1 97.81 327 PHE A O 1
ATOM 2664 N N . ALA A 1 328 ? -21.875 -20.656 4.055 1 97.25 328 ALA A N 1
ATOM 2665 C CA . ALA A 1 328 ? -21.094 -20.5 5.281 1 97.25 328 ALA A CA 1
ATOM 2666 C C . ALA A 1 328 ? -20.938 -21.828 6.004 1 97.25 328 ALA A C 1
ATOM 2668 O O . ALA A 1 328 ? -19.859 -22.125 6.527 1 97.25 328 ALA A O 1
ATOM 2669 N N . GLU A 1 329 ? -21.969 -22.578 6.008 1 98 329 GLU A N 1
ATOM 2670 C CA . GLU A 1 329 ? -21.938 -23.891 6.645 1 98 329 GLU A CA 1
ATOM 2671 C C . GLU A 1 329 ? -20.984 -24.844 5.922 1 98 329 GLU A C 1
ATOM 2673 O O . GLU A 1 329 ? -20.172 -25.516 6.559 1 98 329 GLU A O 1
ATOM 2678 N N . LEU A 1 330 ? -21.062 -24.844 4.633 1 98.25 330 LEU A N 1
ATOM 2679 C CA . LEU A 1 330 ? -20.281 -25.766 3.822 1 98.25 330 LEU A CA 1
ATOM 2680 C C . LEU A 1 330 ? -18.797 -25.453 3.904 1 98.25 330 LEU A C 1
ATOM 2682 O O . LEU A 1 330 ? -17.953 -26.344 3.818 1 98.25 330 LEU A O 1
ATOM 2686 N N . VAL A 1 331 ? -18.422 -24.156 4.156 1 98.19 331 VAL A N 1
ATOM 2687 C CA . VAL A 1 331 ? -17.016 -23.797 4.152 1 98.19 331 VAL A CA 1
ATOM 2688 C C . VAL A 1 331 ? -16.5 -23.719 5.59 1 98.19 331 VAL A C 1
ATOM 2690 O O . VAL A 1 331 ? -15.305 -23.5 5.816 1 98.19 331 VAL A O 1
ATOM 2693 N N . SER A 1 332 ? -17.344 -23.922 6.574 1 97.81 332 SER A N 1
ATOM 2694 C CA . SER A 1 332 ? -16.984 -23.781 7.98 1 97.81 332 SER A CA 1
ATOM 2695 C C . SER A 1 332 ? -15.812 -24.703 8.344 1 97.81 332 SER A C 1
ATOM 2697 O O . SER A 1 332 ? -14.977 -24.359 9.18 1 97.81 332 SER A O 1
ATOM 2699 N N . PRO A 1 333 ? -15.695 -25.859 7.699 1 97.56 333 PRO A N 1
ATOM 2700 C CA . PRO A 1 333 ? -14.594 -26.766 8.078 1 97.56 333 PRO A CA 1
ATOM 2701 C C . PRO A 1 333 ? -13.227 -26.203 7.707 1 97.56 333 PRO A C 1
ATOM 2703 O O . PRO A 1 333 ? -12.211 -26.625 8.273 1 97.56 333 PRO A O 1
ATOM 2706 N N . ILE A 1 334 ? -13.156 -25.281 6.781 1 98.06 334 ILE A N 1
ATOM 2707 C CA . ILE A 1 334 ? -11.852 -24.781 6.359 1 98.06 334 ILE A CA 1
ATOM 2708 C C . ILE A 1 334 ? -11.625 -23.391 6.926 1 98.06 334 ILE A C 1
ATOM 2710 O O . ILE A 1 334 ? -10.656 -22.719 6.574 1 98.06 334 ILE A O 1
ATOM 2714 N N . ILE A 1 335 ? -12.492 -22.922 7.73 1 96.94 335 ILE A N 1
ATOM 2715 C CA . ILE A 1 335 ? -12.359 -21.625 8.359 1 96.94 335 ILE A CA 1
ATOM 2716 C C . ILE A 1 335 ? -11.75 -21.781 9.75 1 96.94 335 ILE A C 1
ATOM 2718 O O . ILE A 1 335 ? -12.195 -22.609 10.547 1 96.94 335 ILE A O 1
ATOM 2722 N N . THR A 1 336 ? -10.727 -20.969 9.945 1 91.81 336 THR A N 1
ATOM 2723 C CA . THR A 1 336 ? -10.086 -21.016 11.258 1 91.81 336 THR A CA 1
ATOM 2724 C C . THR A 1 336 ? -10.508 -19.828 12.109 1 91.81 336 THR A C 1
ATOM 2726 O O . THR A 1 336 ? -10.672 -18.719 11.602 1 91.81 336 THR A O 1
ATOM 2729 N N . GLU A 1 337 ? -10.711 -20.031 13.391 1 86.38 337 GLU A N 1
ATOM 2730 C CA . GLU A 1 337 ? -11.055 -18.969 14.328 1 86.38 337 GLU A CA 1
ATOM 2731 C C . GLU A 1 337 ? -9.805 -18.281 14.859 1 86.38 337 GLU A C 1
ATOM 2733 O O . GLU A 1 337 ? -9.82 -17.078 15.141 1 86.38 337 GLU A O 1
ATOM 2738 N N . ASN A 1 338 ? -8.805 -19.062 14.992 1 91.19 338 ASN A N 1
ATOM 2739 C CA . ASN A 1 338 ? -7.52 -18.562 15.477 1 91.19 338 ASN A CA 1
ATOM 2740 C C . ASN A 1 338 ? -6.355 -19.109 14.664 1 91.19 338 ASN A C 1
ATOM 2742 O O . ASN A 1 338 ? -5.758 -20.125 15.039 1 91.19 338 ASN A O 1
ATOM 2746 N N . TRP A 1 339 ? -5.969 -18.453 13.688 1 94.12 339 TRP A N 1
ATOM 2747 C CA . TRP A 1 339 ? -4.965 -18.891 12.727 1 94.12 339 TRP A CA 1
ATOM 2748 C C . TRP A 1 339 ? -3.613 -19.094 13.398 1 94.12 339 TRP A C 1
ATOM 2750 O O . TRP A 1 339 ? -2.924 -20.078 13.148 1 94.12 339 TRP A O 1
ATOM 2760 N N . SER A 1 340 ? -3.213 -18.125 14.219 1 91.12 340 SER A N 1
ATOM 2761 C CA . SER A 1 340 ? -1.919 -18.188 14.891 1 91.12 340 SER A CA 1
ATOM 2762 C C . SER A 1 340 ? -1.802 -19.438 15.742 1 91.12 340 SER A C 1
ATOM 2764 O O . SER A 1 340 ? -0.747 -20.078 15.781 1 91.12 340 SER A O 1
ATOM 2766 N N . ARG A 1 341 ? -2.842 -19.734 16.422 1 90.81 341 ARG A N 1
ATOM 2767 C CA . ARG A 1 341 ? -2.857 -20.938 17.266 1 90.81 341 ARG A CA 1
ATOM 2768 C C . ARG A 1 341 ? -2.75 -22.203 16.422 1 90.81 341 ARG A C 1
ATOM 2770 O O . ARG A 1 341 ? -1.959 -23.094 16.734 1 90.81 341 ARG A O 1
ATOM 2777 N N . GLU A 1 342 ? -3.578 -22.266 15.352 1 93.5 342 GLU A N 1
ATOM 2778 C CA . GLU A 1 342 ? -3.578 -23.453 14.508 1 93.5 342 GLU A CA 1
ATOM 2779 C C . GLU A 1 342 ? -2.252 -23.609 13.766 1 93.5 342 GLU A C 1
ATOM 2781 O O . GLU A 1 342 ? -1.846 -24.734 13.438 1 93.5 342 GLU A O 1
ATOM 2786 N N . CYS A 1 343 ? -1.613 -22.469 13.539 1 93.69 343 CYS A N 1
ATOM 2787 C CA . CYS A 1 343 ? -0.304 -22.469 12.898 1 93.69 343 CYS A CA 1
ATOM 2788 C C . CYS A 1 343 ? 0.783 -22.891 13.883 1 93.69 343 CYS A C 1
ATOM 2790 O O . CYS A 1 343 ? 1.894 -23.234 13.477 1 93.69 343 CYS A O 1
ATOM 2792 N N . GLY A 1 344 ? 0.455 -22.938 15.102 1 87.62 344 GLY A N 1
ATOM 2793 C CA . GLY A 1 344 ? 1.419 -23.359 16.109 1 87.62 344 GLY A CA 1
ATOM 2794 C C . GLY A 1 344 ? 2.373 -22.25 16.516 1 87.62 344 GLY A C 1
ATOM 2795 O O . GLY A 1 344 ? 3.494 -22.516 16.953 1 87.62 344 GLY A O 1
ATOM 2796 N N . ASN A 1 345 ? 2.033 -21.094 16.156 1 80.75 345 ASN A N 1
ATOM 2797 C CA . ASN A 1 345 ? 2.871 -19.984 16.594 1 80.75 345 ASN A CA 1
ATOM 2798 C C . ASN A 1 345 ? 2.9 -19.844 18.109 1 80.75 345 ASN A C 1
ATOM 2800 O O . ASN A 1 345 ? 1.89 -20.078 18.781 1 80.75 345 ASN A O 1
ATOM 2804 N N . LYS A 1 346 ? 4.109 -20.156 18.469 1 63.97 346 LYS A N 1
ATOM 2805 C CA . LYS A 1 346 ? 4.293 -20.125 19.922 1 63.97 346 LYS A CA 1
ATOM 2806 C C . LYS A 1 346 ? 3.795 -18.828 20.531 1 63.97 346 LYS A C 1
ATOM 2808 O O . LYS A 1 346 ? 4.066 -17.75 19.984 1 63.97 346 LYS A O 1
ATOM 2813 N N . ASP A 1 347 ? 2.777 -18.906 21.031 1 60 347 ASP A N 1
ATOM 2814 C CA . ASP A 1 347 ? 2.389 -17.797 21.891 1 60 347 ASP A CA 1
ATOM 2815 C C . ASP A 1 347 ? 3.406 -17.578 23.016 1 60 347 ASP A C 1
ATOM 2817 O O . ASP A 1 347 ? 3.402 -18.312 24.016 1 60 347 ASP A O 1
ATOM 2821 N N . ARG A 1 348 ? 4.402 -16.875 22.531 1 57.69 348 ARG A N 1
ATOM 2822 C CA . ARG A 1 348 ? 5.523 -16.688 23.453 1 57.69 348 ARG A CA 1
ATOM 2823 C C . ARG A 1 348 ? 5.031 -16.359 24.859 1 57.69 348 ARG A C 1
ATOM 2825 O O . ARG A 1 348 ? 5.582 -16.844 25.844 1 57.69 348 ARG A O 1
ATOM 2832 N N . MET A 1 349 ? 3.951 -15.578 24.875 1 56.88 349 MET A N 1
ATOM 2833 C CA . MET A 1 349 ? 3.447 -15.18 26.188 1 56.88 349 MET A CA 1
ATOM 2834 C C . MET A 1 349 ? 2.91 -16.391 26.953 1 56.88 349 MET A C 1
ATOM 2836 O O . MET A 1 349 ? 3.168 -16.531 28.141 1 56.88 349 MET A O 1
ATOM 2840 N N . LYS A 1 350 ? 2.336 -17.266 26.234 1 60.19 350 LYS A N 1
ATOM 2841 C CA . LYS A 1 350 ? 1.773 -18.453 26.875 1 60.19 350 LYS A CA 1
ATOM 2842 C C . LYS A 1 350 ? 2.873 -19.391 27.359 1 60.19 350 LYS A C 1
ATOM 2844 O O . LYS A 1 350 ? 2.787 -19.953 28.453 1 60.19 350 LYS A O 1
ATOM 2849 N N . ASP A 1 351 ? 3.871 -19.516 26.484 1 58.84 351 ASP A N 1
ATOM 2850 C CA . ASP A 1 351 ? 4.988 -20.375 26.859 1 58.84 351 ASP A CA 1
ATOM 2851 C C . ASP A 1 351 ? 5.711 -19.844 28.094 1 58.84 351 ASP A C 1
ATOM 2853 O O . ASP A 1 351 ? 6.125 -20.625 28.953 1 58.84 351 ASP A O 1
ATOM 2857 N N . ILE A 1 352 ? 5.777 -18.609 28.062 1 61.62 352 ILE A N 1
ATOM 2858 C CA . ILE A 1 352 ? 6.406 -17.969 29.219 1 61.62 352 ILE A CA 1
ATOM 2859 C C . ILE A 1 352 ? 5.555 -18.203 30.453 1 61.62 352 ILE A C 1
ATOM 2861 O O . ILE A 1 352 ? 6.082 -18.547 31.516 1 61.62 352 ILE A O 1
ATOM 2865 N N . TYR A 1 353 ? 4.25 -18.125 30.297 1 63.53 353 TYR A N 1
ATOM 2866 C CA . TYR A 1 353 ? 3.355 -18.344 31.422 1 63.53 353 TYR A CA 1
ATOM 2867 C C . TYR A 1 353 ? 3.428 -19.781 31.922 1 63.53 353 TYR A C 1
ATOM 2869 O O . TYR A 1 353 ? 3.467 -20.031 33.125 1 63.53 353 TYR A O 1
ATOM 2877 N N . ILE A 1 354 ? 3.51 -20.641 30.984 1 63.19 354 ILE A N 1
ATOM 2878 C CA . ILE A 1 354 ? 3.611 -22.047 31.359 1 63.19 354 ILE A CA 1
ATOM 2879 C C . ILE A 1 354 ? 4.949 -22.297 32.031 1 63.19 354 ILE A C 1
ATOM 2881 O O . ILE A 1 354 ? 5.004 -23 33.062 1 63.19 354 ILE A O 1
ATOM 2885 N N . GLY A 1 355 ? 5.938 -21.734 31.5 1 63.91 355 GLY A N 1
ATOM 2886 C CA . GLY A 1 355 ? 7.238 -21.844 32.125 1 63.91 355 GLY A CA 1
ATOM 2887 C C . GLY A 1 355 ? 7.254 -21.297 33.562 1 63.91 355 GLY A C 1
ATOM 2888 O O . GLY A 1 355 ? 7.812 -21.906 34.469 1 63.91 355 GLY A O 1
ATOM 2889 N N . PHE A 1 356 ? 6.57 -20.25 33.656 1 70.06 356 PHE A N 1
ATOM 2890 C CA . PHE A 1 356 ? 6.449 -19.625 34.969 1 70.06 356 PHE A CA 1
ATOM 2891 C C . PHE A 1 356 ? 5.668 -20.516 35.906 1 70.06 356 PHE A C 1
ATOM 2893 O O . PHE A 1 356 ? 6.055 -20.688 37.062 1 70.06 356 PHE A O 1
ATOM 2900 N N . ASP A 1 357 ? 4.652 -21.016 35.469 1 69.06 357 ASP A N 1
ATOM 2901 C CA . ASP A 1 357 ? 3.826 -21.906 36.281 1 69.06 357 ASP A CA 1
ATOM 2902 C C . ASP A 1 357 ? 4.613 -23.125 36.75 1 69.06 357 ASP A C 1
ATOM 2904 O O . ASP A 1 357 ? 4.512 -23.547 37.906 1 69.06 357 ASP A O 1
ATOM 2908 N N . VAL A 1 358 ? 5.348 -23.609 35.844 1 70.81 358 VAL A N 1
ATOM 2909 C CA . VAL A 1 358 ? 6.16 -24.766 36.156 1 70.81 358 VAL A CA 1
ATOM 2910 C C . VAL A 1 358 ? 7.227 -24.406 37.188 1 70.81 358 VAL A C 1
ATOM 2912 O O . VAL A 1 358 ? 7.465 -25.141 38.125 1 70.81 358 VAL A O 1
ATOM 2915 N N . ALA A 1 359 ? 7.777 -23.281 37.031 1 72.5 359 ALA A N 1
ATOM 2916 C CA . ALA A 1 359 ? 8.812 -22.812 37.938 1 72.5 359 ALA A CA 1
ATOM 2917 C C . ALA A 1 359 ? 8.242 -22.578 39.344 1 72.5 359 ALA A C 1
ATOM 2919 O O . ALA A 1 359 ? 8.844 -22.984 40.344 1 72.5 359 ALA A O 1
ATOM 2920 N N . VAL A 1 360 ? 7.141 -22 39.438 1 73.75 360 VAL A N 1
ATOM 2921 C CA . VAL A 1 360 ? 6.457 -21.734 40.688 1 73.75 360 VAL A CA 1
ATOM 2922 C C . VAL A 1 360 ? 6.055 -23.062 41.344 1 73.75 360 VAL A C 1
ATOM 2924 O O . VAL A 1 360 ? 6.184 -23.219 42.562 1 73.75 360 VAL A O 1
ATOM 2927 N N . GLY A 1 361 ? 5.625 -23.906 40.531 1 74.88 361 GLY A N 1
ATOM 2928 C CA . GLY A 1 361 ? 5.277 -25.234 41.031 1 74.88 361 GLY A CA 1
ATOM 2929 C C . GLY A 1 361 ? 6.461 -25.969 41.625 1 74.88 361 GLY A C 1
ATOM 2930 O O . GLY A 1 361 ? 6.359 -26.562 42.719 1 74.88 361 GLY A O 1
ATOM 2931 N N . LEU A 1 362 ? 7.488 -25.891 40.906 1 77.75 362 LEU A N 1
ATOM 2932 C CA . LEU A 1 362 ? 8.703 -26.547 41.375 1 77.75 362 LEU A CA 1
ATOM 2933 C C . LEU A 1 362 ? 9.203 -25.906 42.656 1 77.75 362 LEU A C 1
ATOM 2935 O O . LEU A 1 362 ? 9.633 -26.609 43.594 1 77.75 362 LEU A O 1
ATOM 2939 N N . LEU A 1 363 ? 9.078 -24.656 42.719 1 77.75 363 LEU A N 1
ATOM 2940 C CA . LEU A 1 363 ? 9.469 -23.922 43.906 1 77.75 363 LEU A CA 1
ATOM 2941 C C . LEU A 1 363 ? 8.555 -24.266 45.094 1 77.75 363 LEU A C 1
ATOM 2943 O O . LEU A 1 363 ? 9.008 -24.375 46.219 1 77.75 363 LEU A O 1
ATOM 2947 N N . PHE A 1 364 ? 7.367 -24.438 44.875 1 77.69 364 PHE A N 1
ATOM 2948 C CA . PHE A 1 364 ? 6.398 -24.828 45.875 1 77.69 364 PHE A CA 1
ATOM 2949 C C . PHE A 1 364 ? 6.695 -26.219 46.406 1 77.69 364 PHE A C 1
ATOM 2951 O O . PHE A 1 364 ? 6.652 -26.469 47.625 1 77.69 364 PHE A O 1
ATOM 2958 N N . ILE A 1 365 ? 6.949 -27.047 45.531 1 79.75 365 ILE A N 1
ATOM 2959 C CA . ILE A 1 365 ? 7.277 -28.406 45.906 1 79.75 365 ILE A CA 1
ATOM 2960 C C . ILE A 1 365 ? 8.555 -28.422 46.75 1 79.75 365 ILE A C 1
ATOM 2962 O O . ILE A 1 365 ? 8.633 -29.125 47.781 1 79.75 365 ILE A O 1
ATOM 2966 N N . PHE A 1 366 ? 9.445 -27.703 46.344 1 78.12 366 PHE A N 1
ATOM 2967 C CA . PHE A 1 366 ? 10.695 -27.578 47.094 1 78.12 366 PHE A CA 1
ATOM 2968 C C . PHE A 1 366 ? 10.445 -27.062 48.5 1 78.12 366 PHE A C 1
ATOM 2970 O O . PHE A 1 366 ? 11 -27.594 49.469 1 78.12 366 PHE A O 1
ATOM 2977 N N . ASN A 1 367 ? 9.625 -26.109 48.625 1 77 367 ASN A N 1
ATOM 2978 C CA . ASN A 1 367 ? 9.266 -25.547 49.906 1 77 367 ASN A CA 1
ATOM 2979 C C . ASN A 1 367 ? 8.531 -26.578 50.781 1 77 367 ASN A C 1
ATOM 2981 O O . ASN A 1 367 ? 8.766 -26.641 52 1 77 367 ASN A O 1
ATOM 2985 N N . LEU A 1 368 ? 7.758 -27.297 50.25 1 77.44 368 LEU A N 1
ATOM 2986 C CA . LEU A 1 368 ? 7.035 -28.344 50.969 1 77.44 368 LEU A CA 1
ATOM 2987 C C . LEU A 1 368 ? 7.996 -29.406 51.5 1 77.44 368 LEU A C 1
ATOM 2989 O O . LEU A 1 368 ? 7.844 -29.875 52.625 1 77.44 368 LEU A O 1
ATOM 2993 N N . VAL A 1 369 ? 8.859 -29.703 50.656 1 78.88 369 VAL A N 1
ATOM 2994 C CA . VAL A 1 369 ? 9.875 -30.672 51.062 1 78.88 369 VAL A CA 1
ATOM 2995 C C . VAL A 1 369 ? 10.695 -30.109 52.219 1 78.88 369 VAL A C 1
ATOM 2997 O O . VAL A 1 369 ? 10.969 -30.812 53.188 1 78.88 369 VAL A O 1
ATOM 3000 N N . LEU A 1 370 ? 10.938 -28.891 52.156 1 75.25 370 LEU A N 1
ATOM 3001 C CA . LEU A 1 370 ? 11.695 -28.234 53.219 1 75.25 370 LEU A CA 1
ATOM 3002 C C . LEU A 1 370 ? 10.883 -28.172 54.5 1 75.25 370 LEU A C 1
ATOM 3004 O O . LEU A 1 370 ? 11.414 -28.406 55.594 1 75.25 370 LEU A O 1
ATOM 3008 N N . LEU A 1 371 ? 9.703 -27.922 54.438 1 76.25 371 LEU A N 1
ATOM 3009 C CA . LEU A 1 371 ? 8.812 -27.875 55.594 1 76.25 371 LEU A CA 1
ATOM 3010 C C . LEU A 1 371 ? 8.648 -29.266 56.219 1 76.25 371 LEU A C 1
ATOM 3012 O O . LEU A 1 371 ? 8.609 -29.391 57.438 1 76.25 371 LEU A O 1
ATOM 3016 N N . TYR A 1 372 ? 8.555 -30.188 55.375 1 75.88 372 TYR A N 1
ATOM 3017 C CA . TYR A 1 372 ? 8.469 -31.562 55.844 1 75.88 372 TYR A CA 1
ATOM 3018 C C . TYR A 1 372 ? 9.727 -31.953 56.594 1 75.88 372 TYR A C 1
ATOM 3020 O O . TYR A 1 372 ? 9.641 -32.562 57.688 1 75.88 372 TYR A O 1
ATOM 3028 N N . LEU A 1 373 ? 10.734 -31.547 56.125 1 71.5 373 LEU A N 1
ATOM 3029 C CA . LEU A 1 373 ? 12.008 -31.844 56.781 1 71.5 373 LEU A CA 1
ATOM 3030 C C . LEU A 1 373 ? 12.125 -31.094 58.125 1 71.5 373 LEU A C 1
ATOM 3032 O O . LEU A 1 373 ? 12.617 -31.641 59.094 1 71.5 373 LEU A O 1
ATOM 3036 N N . LEU A 1 374 ? 11.586 -30 58.125 1 71 374 LEU A N 1
ATOM 3037 C CA . LEU A 1 374 ? 11.578 -29.219 59.344 1 71 374 LEU A CA 1
ATOM 3038 C C . LEU A 1 374 ? 10.633 -29.844 60.375 1 71 374 LEU A C 1
ATOM 3040 O O . LEU A 1 374 ? 10.953 -29.891 61.562 1 71 374 LEU A O 1
ATOM 3044 N N . TYR A 1 375 ? 9.562 -30.203 59.938 1 70 375 TYR A N 1
ATOM 3045 C CA . TYR A 1 375 ? 8.57 -30.828 60.812 1 70 375 TYR A CA 1
ATOM 3046 C C . TYR A 1 375 ? 9.086 -32.156 61.375 1 70 375 TYR A C 1
ATOM 3048 O O . TYR A 1 375 ? 8.922 -32.438 62.562 1 70 375 TYR A O 1
ATOM 3056 N N . HIS A 1 376 ? 9.641 -32.875 60.625 1 66.44 376 HIS A N 1
ATOM 3057 C CA . HIS A 1 376 ? 10.102 -34.188 61.031 1 66.44 376 HIS A CA 1
ATOM 3058 C C . HIS A 1 376 ? 11.375 -34.125 61.875 1 66.44 376 HIS A C 1
ATOM 3060 O O . HIS A 1 376 ? 11.531 -34.844 62.844 1 66.44 376 HIS A O 1
ATOM 3066 N N . TYR A 1 377 ? 12.07 -33.219 61.656 1 58.09 377 TYR A N 1
ATOM 3067 C CA . TYR A 1 377 ? 13.328 -33.156 62.375 1 58.09 377 TYR A CA 1
ATOM 3068 C C . TYR A 1 377 ? 13.266 -32.062 63.438 1 58.09 377 TYR A C 1
ATOM 3070 O O . TYR A 1 377 ? 14.094 -32.031 64.375 1 58.09 377 TYR A O 1
ATOM 3078 N N . GLY A 1 378 ? 12.336 -31.188 63.406 1 54.03 378 GLY A N 1
ATOM 3079 C CA . GLY A 1 378 ? 12.164 -30.141 64.438 1 54.03 378 GLY A CA 1
ATOM 3080 C C . GLY A 1 378 ? 11.453 -30.609 65.688 1 54.03 378 GLY A C 1
ATOM 3081 O O . GLY A 1 378 ? 11.523 -29.953 66.688 1 54.03 378 GLY A O 1
ATOM 3082 N N . ARG A 1 379 ? 10.516 -31.438 65.75 1 52.06 379 ARG A N 1
ATOM 3083 C CA . ARG A 1 379 ? 9.812 -31.922 66.938 1 52.06 379 ARG A CA 1
ATOM 3084 C C . ARG A 1 379 ? 10.781 -32.531 68 1 52.06 379 ARG A C 1
ATOM 3086 O O . ARG A 1 379 ? 10.477 -32.594 69.188 1 52.06 379 ARG A O 1
ATOM 3093 N N . CYS A 1 380 ? 11.781 -33.031 67.688 1 44.09 380 CYS A N 1
ATOM 3094 C CA . CYS A 1 380 ? 12.633 -33.656 68.688 1 44.09 380 CYS A CA 1
ATOM 3095 C C . CYS A 1 380 ? 13.156 -32.625 69.688 1 44.09 380 CYS A C 1
ATOM 3097 O O . CYS A 1 380 ? 13.617 -32.969 70.812 1 44.09 380 CYS A O 1
ATOM 3099 N N . ARG A 1 381 ? 13.133 -31.297 69.438 1 43.84 381 ARG A N 1
ATOM 3100 C CA . ARG A 1 381 ? 13.75 -30.453 70.438 1 43.84 381 ARG A CA 1
ATOM 3101 C C . ARG A 1 381 ? 12.734 -30.047 71.5 1 43.84 381 ARG A C 1
ATOM 3103 O O . ARG A 1 381 ? 13.109 -29.625 72.562 1 43.84 381 ARG A O 1
ATOM 3110 N N . ARG A 1 382 ? 11.555 -30 71.312 1 41.28 382 ARG A N 1
ATOM 3111 C CA . ARG A 1 382 ? 10.742 -29.469 72.438 1 41.28 382 ARG A CA 1
ATOM 3112 C C . ARG A 1 382 ? 10.602 -30.484 73.562 1 41.28 382 ARG A C 1
ATOM 3114 O O . ARG A 1 382 ? 10.109 -30.156 74.625 1 41.28 382 ARG A O 1
ATOM 3121 N N . ARG A 1 383 ? 10.719 -31.766 73.312 1 41.03 383 ARG A N 1
ATOM 3122 C CA . ARG A 1 383 ? 10.43 -32.625 74.438 1 41.03 383 ARG A CA 1
ATOM 3123 C C . ARG A 1 383 ? 11.547 -32.562 75.5 1 41.03 383 ARG A C 1
ATOM 3125 O O . ARG A 1 383 ? 11.359 -33 76.625 1 41.03 383 ARG A O 1
ATOM 3132 N N . ASN A 1 384 ? 12.688 -32.125 75.125 1 37.81 384 ASN A N 1
ATOM 3133 C CA . ASN A 1 384 ? 13.648 -32.375 76.188 1 37.81 384 ASN A CA 1
ATOM 3134 C C . ASN A 1 384 ? 13.602 -31.281 77.25 1 37.81 384 ASN A C 1
ATOM 3136 O O . ASN A 1 384 ? 14.258 -31.375 78.312 1 37.81 384 ASN A O 1
ATOM 3140 N N . ASN A 1 385 ? 13.023 -30.156 77 1 37.22 385 ASN A N 1
ATOM 3141 C CA . ASN A 1 385 ? 13.344 -29.25 78.125 1 37.22 385 ASN A CA 1
ATOM 3142 C C . ASN A 1 385 ? 12.352 -29.422 79.312 1 37.22 385 ASN A C 1
ATOM 3144 O O . ASN A 1 385 ? 12.414 -28.688 80.25 1 37.22 385 ASN A O 1
ATOM 3148 N N . TYR A 1 386 ? 11.312 -30.156 79.188 1 37.94 386 TYR A N 1
ATOM 3149 C CA . TYR A 1 386 ? 10.547 -30.094 80.438 1 37.94 386 TYR A CA 1
ATOM 3150 C C . TYR A 1 386 ? 11.242 -30.875 81.562 1 37.94 386 TYR A C 1
ATOM 3152 O O . TYR A 1 386 ? 10.75 -30.953 82.688 1 37.94 386 TYR A O 1
ATOM 3160 N N . GLN A 1 387 ? 12.07 -31.797 81.312 1 34.59 387 GLN A N 1
ATOM 3161 C CA . GLN A 1 387 ? 12.453 -32.531 82.5 1 34.59 387 GLN A CA 1
ATOM 3162 C C . GLN A 1 387 ? 13.383 -31.719 83.375 1 34.59 387 GLN A C 1
ATOM 3164 O O . GLN A 1 387 ? 13.719 -32.125 84.5 1 34.59 387 GLN A O 1
ATOM 3169 N N . ASP A 1 388 ? 14.055 -30.688 82.812 1 31.06 388 ASP A N 1
ATOM 3170 C CA . ASP A 1 388 ? 14.938 -30.156 83.875 1 31.06 388 ASP A CA 1
ATOM 3171 C C . ASP A 1 388 ? 14.219 -29.141 84.75 1 31.06 388 ASP A C 1
ATOM 3173 O O . ASP A 1 388 ? 14.836 -28.484 85.562 1 31.06 388 ASP A O 1
ATOM 3177 N N . ILE A 1 389 ? 12.789 -28.953 84.625 1 22.77 389 ILE A N 1
ATOM 3178 C CA . ILE A 1 389 ? 12.305 -28.406 85.875 1 22.77 389 ILE A CA 1
ATOM 3179 C C . ILE A 1 389 ? 11.789 -29.516 86.75 1 22.77 389 ILE A C 1
ATOM 3181 O O . ILE A 1 389 ? 11.016 -30.375 86.312 1 22.77 389 ILE A O 1
ATOM 3185 N N . MET B 1 1 ? 24.844 10.648 -7.297 1 84.31 1 MET B N 1
ATOM 3186 C CA . MET B 1 1 ? 23.781 11.523 -6.805 1 84.31 1 MET B CA 1
ATOM 3187 C C . MET B 1 1 ? 22.547 10.719 -6.406 1 84.31 1 MET B C 1
ATOM 3189 O O . MET B 1 1 ? 22.203 9.727 -7.059 1 84.31 1 MET B O 1
ATOM 3193 N N . ASN B 1 2 ? 21.875 11.086 -5.301 1 91.06 2 ASN B N 1
ATOM 3194 C CA . ASN B 1 2 ? 20.641 10.516 -4.785 1 91.06 2 ASN B CA 1
ATOM 3195 C C . ASN B 1 2 ? 19.672 11.594 -4.305 1 91.06 2 ASN B C 1
ATOM 3197 O O . ASN B 1 2 ? 20.094 12.578 -3.691 1 91.06 2 ASN B O 1
ATOM 3201 N N . VAL B 1 3 ? 18.484 11.406 -4.648 1 95.31 3 VAL B N 1
ATOM 3202 C CA . VAL B 1 3 ? 17.5 12.414 -4.301 1 95.31 3 VAL B CA 1
ATOM 3203 C C . VAL B 1 3 ? 16.344 11.773 -3.529 1 95.31 3 VAL B C 1
ATOM 3205 O O . VAL B 1 3 ? 15.852 10.711 -3.914 1 95.31 3 VAL B O 1
ATOM 3208 N N . ILE B 1 4 ? 15.922 12.438 -2.477 1 97.06 4 ILE B N 1
ATOM 3209 C CA . ILE B 1 4 ? 14.789 11.977 -1.68 1 97.06 4 ILE B CA 1
ATOM 3210 C C . ILE B 1 4 ? 13.773 13.109 -1.536 1 97.06 4 ILE B C 1
ATOM 3212 O O . ILE B 1 4 ? 14.109 14.203 -1.074 1 97.06 4 ILE B O 1
ATOM 3216 N N . TRP B 1 5 ? 12.555 12.859 -1.94 1 97.44 5 TRP B N 1
ATOM 3217 C CA . TRP B 1 5 ? 11.477 13.836 -1.841 1 97.44 5 TRP B CA 1
ATOM 3218 C C . TRP B 1 5 ? 10.422 13.375 -0.839 1 97.44 5 TRP B C 1
ATOM 3220 O O . TRP B 1 5 ? 10.039 12.203 -0.819 1 97.44 5 TRP B O 1
ATOM 3230 N N . VAL B 1 6 ? 10.016 14.242 0.004 1 98.56 6 VAL B N 1
ATOM 3231 C CA . VAL B 1 6 ? 8.836 14.07 0.845 1 98.56 6 VAL B CA 1
ATOM 3232 C C . VAL B 1 6 ? 7.816 15.172 0.53 1 98.56 6 VAL B C 1
ATOM 3234 O O . VAL B 1 6 ? 8.117 16.359 0.667 1 98.56 6 VAL B O 1
ATOM 3237 N N . PHE B 1 7 ? 6.672 14.766 0.1 1 98.69 7 PHE B N 1
ATOM 3238 C CA . PHE B 1 7 ? 5.746 15.844 -0.228 1 98.69 7 PHE B CA 1
ATOM 3239 C C . PHE B 1 7 ? 4.391 15.609 0.431 1 98.69 7 PHE B C 1
ATOM 3241 O O . PHE B 1 7 ? 4.051 14.477 0.78 1 98.69 7 PHE B O 1
ATOM 3248 N N . ARG B 1 8 ? 3.689 16.672 0.66 1 98.81 8 ARG B N 1
ATOM 3249 C CA . ARG B 1 8 ? 2.309 16.656 1.131 1 98.81 8 ARG B CA 1
ATOM 3250 C C . ARG B 1 8 ? 1.342 16.391 -0.019 1 98.81 8 ARG B C 1
ATOM 3252 O O . ARG B 1 8 ? 1.562 16.859 -1.14 1 98.81 8 ARG B O 1
ATOM 3259 N N . HIS B 1 9 ? 0.345 15.68 0.18 1 98.81 9 HIS B N 1
ATOM 3260 C CA . HIS B 1 9 ? -0.708 15.461 -0.805 1 98.81 9 HIS B CA 1
ATOM 3261 C C . HIS B 1 9 ? -1.255 16.781 -1.332 1 98.81 9 HIS B C 1
ATOM 3263 O O . HIS B 1 9 ? -0.958 17.844 -0.782 1 98.81 9 HIS B O 1
ATOM 3269 N N . GLY B 1 10 ? -2.033 16.703 -2.41 1 98.75 10 GLY B N 1
ATOM 3270 C CA . GLY B 1 10 ? -2.646 17.875 -3.016 1 98.75 10 GLY B CA 1
ATOM 3271 C C . GLY B 1 10 ? -3.936 18.297 -2.336 1 98.75 10 GLY B C 1
ATOM 3272 O O . GLY B 1 10 ? -4.289 17.75 -1.282 1 98.75 10 GLY B O 1
ATOM 3273 N N . ASP B 1 11 ? -4.547 19.219 -2.963 1 98.75 11 ASP B N 1
ATOM 3274 C CA . ASP B 1 11 ? -5.824 19.734 -2.49 1 98.75 11 ASP B CA 1
ATOM 3275 C C . ASP B 1 11 ? -6.82 18.609 -2.238 1 98.75 11 ASP B C 1
ATOM 3277 O O . ASP B 1 11 ? -6.844 17.625 -2.971 1 98.75 11 ASP B O 1
ATOM 3281 N N . ARG B 1 12 ? -7.586 18.797 -1.225 1 98.75 12 ARG B N 1
ATOM 3282 C CA . ARG B 1 12 ? -8.562 17.781 -0.827 1 98.75 12 ARG B CA 1
ATOM 3283 C C . ARG B 1 12 ? -9.789 18.438 -0.193 1 98.75 12 ARG B C 1
ATOM 3285 O O . ARG B 1 12 ? -9.773 19.625 0.121 1 98.75 12 ARG B O 1
ATOM 3292 N N . SER B 1 13 ? -10.875 17.672 -0.055 1 98.75 13 SER B N 1
ATOM 3293 C CA . SER B 1 13 ? -12.031 18.094 0.732 1 98.75 13 SER B CA 1
ATOM 3294 C C . SER B 1 13 ? -11.719 18.062 2.225 1 98.75 13 SER B C 1
ATOM 3296 O O . SER B 1 13 ? -10.711 17.5 2.646 1 98.75 13 SER B O 1
ATOM 3298 N N . PRO B 1 14 ? -12.539 18.75 3.02 1 98.44 14 PRO B N 1
ATOM 3299 C CA . PRO B 1 14 ? -12.289 18.766 4.461 1 98.44 14 PRO B CA 1
ATOM 3300 C C . PRO B 1 14 ? -12.25 17.359 5.059 1 98.44 14 PRO B C 1
ATOM 3302 O O . PRO B 1 14 ? -12.961 16.469 4.59 1 98.44 14 PRO B O 1
ATOM 3305 N N . VAL B 1 15 ? -11.414 17.219 6.035 1 97.69 15 VAL B N 1
ATOM 3306 C CA . VAL B 1 15 ? -11.359 15.945 6.734 1 97.69 15 VAL B CA 1
ATOM 3307 C C . VAL B 1 15 ? -12.648 15.734 7.531 1 97.69 15 VAL B C 1
ATOM 3309 O O . VAL B 1 15 ? -13.164 14.617 7.609 1 97.69 15 VAL B O 1
ATOM 3312 N N . VAL B 1 16 ? -13.117 16.781 8.164 1 97.19 16 VAL B N 1
ATOM 3313 C CA . VAL B 1 16 ? -14.344 16.812 8.945 1 97.19 16 VAL B CA 1
ATOM 3314 C C . VAL B 1 16 ? -14.938 18.219 8.906 1 97.19 16 VAL B C 1
ATOM 3316 O O . VAL B 1 16 ? -14.242 19.188 8.586 1 97.19 16 VAL B O 1
ATOM 3319 N N . ASN B 1 17 ? -16.203 18.25 9.125 1 96.88 17 ASN B N 1
ATOM 3320 C CA . ASN B 1 17 ? -16.797 19.562 9.32 1 96.88 17 ASN B CA 1
ATOM 3321 C C . ASN B 1 17 ? -17.078 19.844 10.797 1 96.88 17 ASN B C 1
ATOM 3323 O O . ASN B 1 17 ? -16.609 19.109 11.672 1 96.88 17 ASN B O 1
ATOM 3327 N N . PHE B 1 18 ? -17.578 21.047 11.141 1 97.69 18 PHE B N 1
ATOM 3328 C CA . PHE B 1 18 ? -17.922 21.406 12.508 1 97.69 18 PHE B CA 1
ATOM 3329 C C . PHE B 1 18 ? -19.438 21.609 12.648 1 97.69 18 PHE B C 1
ATOM 3331 O O . PHE B 1 18 ? -20.141 21.781 11.656 1 97.69 18 PHE B O 1
ATOM 3338 N N . PRO B 1 19 ? -19.984 21.578 13.812 1 97.88 19 PRO B N 1
ATOM 3339 C CA . PRO B 1 19 ? -21.438 21.469 14.031 1 97.88 19 PRO B CA 1
ATOM 3340 C C . PRO B 1 19 ? -22.219 22.547 13.305 1 97.88 19 PRO B C 1
ATOM 3342 O O . PRO B 1 19 ? -23.281 22.281 12.75 1 97.88 19 PRO B O 1
ATOM 3345 N N . 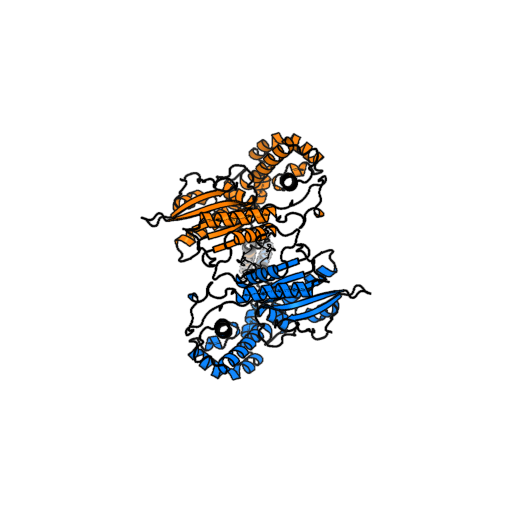THR B 1 20 ? -21.781 23.75 13.227 1 98.12 20 THR B N 1
ATOM 3346 C CA . THR B 1 20 ? -22.547 24.844 12.633 1 98.12 20 THR B CA 1
ATOM 3347 C C . THR B 1 20 ? -22.094 25.109 11.195 1 98.12 20 THR B C 1
ATOM 3349 O O . THR B 1 20 ? -22.438 26.125 10.602 1 98.12 20 THR B O 1
ATOM 3352 N N . ASP B 1 21 ? -21.266 24.234 10.68 1 98.12 21 ASP B N 1
ATOM 3353 C CA . ASP B 1 21 ? -20.766 24.406 9.312 1 98.12 21 ASP B CA 1
ATOM 3354 C C . ASP B 1 21 ? -21.922 24.438 8.312 1 98.12 21 ASP B C 1
ATOM 3356 O O . ASP B 1 21 ? -22.922 23.734 8.492 1 98.12 21 ASP B O 1
ATOM 3360 N N . LEU B 1 22 ? -21.75 25.172 7.266 1 98.19 22 LEU B N 1
ATOM 3361 C CA . LEU B 1 22 ? -22.812 25.375 6.297 1 98.19 22 LEU B CA 1
ATOM 3362 C C . LEU B 1 22 ? -22.906 24.188 5.34 1 98.19 22 LEU B C 1
ATOM 3364 O O . LEU B 1 22 ? -23.922 24.016 4.664 1 98.19 22 LEU B O 1
ATOM 3368 N N . HIS B 1 23 ? -21.859 23.453 5.199 1 98.25 23 HIS B N 1
ATOM 3369 C CA . HIS B 1 23 ? -21.766 22.469 4.133 1 98.25 23 HIS B CA 1
ATOM 3370 C C . HIS B 1 23 ? -21.609 21.062 4.703 1 98.25 23 HIS B C 1
ATOM 3372 O O . HIS B 1 23 ? -21.078 20.891 5.801 1 98.25 23 HIS B O 1
ATOM 3378 N N . LYS B 1 24 ? -22.062 20.109 3.939 1 97.75 24 LYS B N 1
ATOM 3379 C CA . LYS B 1 24 ? -22.047 18.703 4.359 1 97.75 24 LYS B CA 1
ATOM 3380 C C . LYS B 1 24 ? -21.172 17.859 3.439 1 97.75 24 LYS B C 1
ATOM 3382 O O . LYS B 1 24 ? -20.766 18.312 2.367 1 97.75 24 LYS B O 1
ATOM 3387 N N . GLU B 1 25 ? -20.891 16.672 3.885 1 97.5 25 GLU B N 1
ATOM 3388 C CA . GLU B 1 25 ? -20.016 15.766 3.146 1 97.5 25 GLU B CA 1
ATOM 3389 C C . GLU B 1 25 ? -20.562 15.492 1.749 1 97.5 25 GLU B C 1
ATOM 3391 O O . GLU B 1 25 ? -19.797 15.352 0.794 1 97.5 25 GLU B O 1
ATOM 3396 N N . SER B 1 26 ? -21.875 15.414 1.627 1 96.38 26 SER B N 1
ATOM 3397 C CA . SER B 1 26 ? -22.531 15.047 0.376 1 96.38 26 SER B CA 1
ATOM 3398 C C . SER B 1 26 ? -22.281 16.094 -0.708 1 96.38 26 SER B C 1
ATOM 3400 O O . SER B 1 26 ? -22.5 15.828 -1.892 1 96.38 26 SER B O 1
ATOM 3402 N N . GLU B 1 27 ? -21.844 17.25 -0.277 1 97.31 27 GLU B N 1
ATOM 3403 C CA . GLU B 1 27 ? -21.594 18.312 -1.235 1 97.31 27 GLU B CA 1
ATOM 3404 C C . GLU B 1 27 ? -20.219 18.156 -1.898 1 97.31 27 GLU B C 1
ATOM 3406 O O . GLU B 1 27 ? -19.906 18.844 -2.863 1 97.31 27 GLU B O 1
ATOM 3411 N N . TRP B 1 28 ? -19.438 17.297 -1.393 1 97.25 28 TRP B N 1
ATOM 3412 C CA . TRP B 1 28 ? -18.141 16.984 -1.967 1 97.25 28 TRP B CA 1
ATOM 3413 C C . TRP B 1 28 ? -18.188 15.711 -2.799 1 97.25 28 TRP B C 1
ATOM 3415 O O . TRP B 1 28 ? -18.656 14.672 -2.324 1 97.25 28 TRP B O 1
ATOM 3425 N N . PRO B 1 29 ? -17.703 15.703 -4.016 1 94 29 PRO B N 1
ATOM 3426 C CA . PRO B 1 29 ? -17.891 14.609 -4.973 1 94 29 PRO B CA 1
ATOM 3427 C C . PRO B 1 29 ? -17.5 13.25 -4.402 1 94 29 PRO B C 1
ATOM 3429 O O . PRO B 1 29 ? -18.188 12.25 -4.652 1 94 29 PRO B O 1
ATOM 3432 N N . GLN B 1 30 ? -16.406 13.164 -3.668 1 96.5 30 GLN B N 1
ATOM 3433 C CA . GLN B 1 30 ? -15.938 11.891 -3.123 1 96.5 30 GLN B CA 1
ATOM 3434 C C . GLN B 1 30 ? -15.992 11.891 -1.598 1 96.5 30 GLN B C 1
ATOM 3436 O O . GLN B 1 30 ? -15.375 11.047 -0.948 1 96.5 30 GLN B O 1
ATOM 3441 N N . GLY B 1 31 ? -16.641 12.93 -1.035 1 97.5 31 GLY B N 1
ATOM 3442 C CA . GLY B 1 31 ? -16.781 13.023 0.41 1 97.5 31 GLY B CA 1
ATOM 3443 C C . GLY B 1 31 ? -15.594 13.703 1.082 1 97.5 31 GLY B C 1
ATOM 3444 O O . GLY B 1 31 ? -14.797 14.367 0.421 1 97.5 31 GLY B O 1
ATOM 3445 N N . PHE B 1 32 ? -15.523 13.609 2.402 1 98.19 32 PHE B N 1
ATOM 3446 C CA . PHE B 1 32 ? -14.531 14.305 3.215 1 98.19 32 PHE B CA 1
ATOM 3447 C C . PHE B 1 32 ? -13.164 13.641 3.096 1 98.19 32 PHE B C 1
ATOM 3449 O O . PHE B 1 32 ? -13.078 12.414 2.99 1 98.19 32 PHE B O 1
ATOM 3456 N N . GLY B 1 33 ? -12.148 14.5 3.078 1 98.38 33 GLY B N 1
ATOM 3457 C CA . GLY B 1 33 ? -10.766 14.062 3.17 1 98.38 33 GLY B CA 1
ATOM 3458 C C . GLY B 1 33 ? -10.234 13.484 1.87 1 98.38 33 GLY B C 1
ATOM 3459 O O . GLY B 1 33 ? -9.203 12.805 1.86 1 98.38 33 GLY B O 1
ATOM 3460 N N . GLN B 1 34 ? -10.914 13.727 0.771 1 98.69 34 GLN B N 1
ATOM 3461 C CA . GLN B 1 34 ? -10.547 13.078 -0.483 1 98.69 34 GLN B CA 1
ATOM 3462 C C . GLN B 1 34 ? -9.898 14.062 -1.445 1 98.69 34 GLN B C 1
ATOM 3464 O O . GLN B 1 34 ? -10.297 15.227 -1.51 1 98.69 34 GLN B O 1
ATOM 3469 N N . LEU B 1 35 ? -8.906 13.547 -2.195 1 98.81 35 LEU B N 1
ATOM 3470 C CA . LEU B 1 35 ? -8.203 14.359 -3.18 1 98.81 35 LEU B CA 1
ATOM 3471 C C . LEU B 1 35 ? -9.18 14.93 -4.207 1 98.81 35 LEU B C 1
ATOM 3473 O O . LEU B 1 35 ? -10.047 14.211 -4.703 1 98.81 35 LEU B O 1
ATOM 3477 N N . THR B 1 36 ? -9.086 16.188 -4.504 1 98.5 36 THR B N 1
ATOM 3478 C CA . THR B 1 36 ? -9.922 16.844 -5.508 1 98.5 36 THR B CA 1
ATOM 3479 C C . THR B 1 36 ? -9.219 16.875 -6.859 1 98.5 36 THR B C 1
ATOM 3481 O O . THR B 1 36 ? -8.039 16.531 -6.961 1 98.5 36 THR B O 1
ATOM 3484 N N . LYS B 1 37 ? -9.945 17.359 -7.957 1 97.62 37 LYS B N 1
ATOM 3485 C CA . LYS B 1 37 ? -9.344 17.547 -9.273 1 97.62 37 LYS B CA 1
ATOM 3486 C C . LYS B 1 37 ? -8.203 18.562 -9.227 1 97.62 37 LYS B C 1
ATOM 3488 O O . LYS B 1 37 ? -7.184 18.391 -9.898 1 97.62 37 LYS B O 1
ATOM 3493 N N . THR B 1 38 ? -8.383 19.531 -8.336 1 98.06 38 THR B N 1
ATOM 3494 C CA . THR B 1 38 ? -7.344 20.531 -8.133 1 98.06 38 THR B CA 1
ATOM 3495 C C . THR B 1 38 ? -6.082 19.875 -7.559 1 98.06 38 THR B C 1
ATOM 3497 O O . THR B 1 38 ? -4.969 20.188 -7.992 1 98.06 38 THR B O 1
ATOM 3500 N N . GLY B 1 39 ? -6.285 19.016 -6.594 1 98.5 39 GLY B N 1
ATOM 3501 C CA . GLY B 1 39 ? -5.156 18.312 -6.008 1 98.5 39 GLY B CA 1
ATOM 3502 C C . GLY B 1 39 ? -4.441 17.406 -6.992 1 98.5 39 GLY B C 1
ATOM 3503 O O . GLY B 1 39 ? -3.211 17.312 -6.98 1 98.5 39 GLY B O 1
ATOM 3504 N N . MET B 1 40 ? -5.199 16.719 -7.816 1 98.75 40 MET B N 1
ATOM 3505 C CA . MET B 1 40 ? -4.617 15.867 -8.859 1 98.75 40 MET B CA 1
ATOM 3506 C C . MET B 1 40 ? -3.73 16.688 -9.789 1 98.75 40 MET B C 1
ATOM 3508 O O . MET B 1 40 ? -2.602 16.297 -10.086 1 98.75 40 MET B O 1
ATOM 3512 N N . GLN B 1 41 ? -4.227 17.812 -10.18 1 98.12 41 GLN B N 1
ATOM 3513 C CA . GLN B 1 41 ? -3.488 18.688 -11.086 1 98.12 41 GLN B CA 1
ATOM 3514 C C . GLN B 1 41 ? -2.223 19.219 -10.43 1 98.12 41 GLN B C 1
ATOM 3516 O O . GLN B 1 41 ? -1.175 19.312 -11.07 1 98.12 41 GLN B O 1
ATOM 3521 N N . GLN B 1 42 ? -2.355 19.594 -9.195 1 98.25 42 GLN B N 1
ATOM 3522 C CA . GLN B 1 42 ? -1.203 20.109 -8.453 1 98.25 42 GLN B CA 1
ATOM 3523 C C . GLN B 1 42 ? -0.059 19.094 -8.461 1 98.25 42 GLN B C 1
ATOM 3525 O O . GLN B 1 42 ? 1.094 19.453 -8.711 1 98.25 42 GLN B O 1
ATOM 3530 N N . LEU B 1 43 ? -0.381 17.875 -8.203 1 98.69 43 LEU B N 1
ATOM 3531 C CA . LEU B 1 43 ? 0.671 16.875 -8.109 1 98.69 43 LEU B CA 1
ATOM 3532 C C . LEU B 1 43 ? 1.153 16.469 -9.5 1 98.69 43 LEU B C 1
ATOM 3534 O O . LEU B 1 43 ? 2.328 16.141 -9.688 1 98.69 43 LEU B O 1
ATOM 3538 N N . PHE B 1 44 ? 0.269 16.469 -10.492 1 98.5 44 PHE B N 1
ATOM 3539 C CA . PHE B 1 44 ? 0.694 16.281 -11.875 1 98.5 44 PHE B CA 1
ATOM 3540 C C . PHE B 1 44 ? 1.753 17.312 -12.258 1 98.5 44 PHE B C 1
ATOM 3542 O O . PHE B 1 44 ? 2.795 16.969 -12.812 1 98.5 44 PHE B O 1
ATOM 3549 N N . GLU B 1 45 ? 1.52 18.531 -11.898 1 97.75 45 GLU B N 1
ATOM 3550 C CA . GLU B 1 45 ? 2.447 19.609 -12.195 1 97.75 45 GLU B CA 1
ATOM 3551 C C . GLU B 1 45 ? 3.74 19.469 -11.398 1 97.75 45 GLU B C 1
ATOM 3553 O O . GLU B 1 45 ? 4.82 19.812 -11.891 1 97.75 45 GLU B O 1
ATOM 3558 N N . LEU B 1 46 ? 3.561 19.047 -10.18 1 98 46 LEU B N 1
ATOM 3559 C CA . LEU B 1 46 ? 4.758 18.781 -9.398 1 98 46 LEU B CA 1
ATOM 3560 C C . LEU B 1 46 ? 5.613 17.703 -10.062 1 98 46 LEU B C 1
ATOM 3562 O O . LEU B 1 46 ? 6.844 17.781 -10.047 1 98 46 LEU B O 1
ATOM 3566 N N . GLY B 1 47 ? 4.953 16.641 -10.57 1 97.69 47 GLY B N 1
ATOM 3567 C CA . GLY B 1 47 ? 5.672 15.633 -11.344 1 97.69 47 GLY B CA 1
ATOM 3568 C C . GLY B 1 47 ? 6.406 16.203 -12.539 1 97.69 47 GLY B C 1
ATOM 3569 O O . GLY B 1 47 ? 7.578 15.891 -12.766 1 97.69 47 GLY B O 1
ATOM 3570 N N . GLN B 1 48 ? 5.75 17.047 -13.266 1 97 48 GLN B N 1
ATOM 3571 C CA . GLN B 1 48 ? 6.363 17.688 -14.422 1 97 48 GLN B CA 1
ATOM 3572 C C . GLN B 1 48 ? 7.555 18.547 -14.008 1 97 48 GLN B C 1
ATOM 3574 O O . GLN B 1 48 ? 8.578 18.562 -14.695 1 97 48 GLN B O 1
ATOM 3579 N N . TYR B 1 49 ? 7.391 19.281 -12.969 1 97 49 TYR B N 1
ATOM 3580 C CA . TYR B 1 49 ? 8.477 20.094 -12.438 1 97 49 TYR B CA 1
ATOM 3581 C C . TYR B 1 49 ? 9.695 19.234 -12.109 1 97 49 TYR B C 1
ATOM 3583 O O . TYR B 1 49 ? 10.828 19.594 -12.438 1 97 49 TYR B O 1
ATOM 3591 N N . THR B 1 50 ? 9.422 18.125 -11.406 1 96.12 50 THR B N 1
ATOM 3592 C CA . THR B 1 50 ? 10.492 17.203 -11.039 1 96.12 50 THR B CA 1
ATOM 3593 C C . THR B 1 50 ? 11.219 16.703 -12.289 1 96.12 50 THR B C 1
ATOM 3595 O O . THR B 1 50 ? 12.445 16.609 -12.305 1 96.12 50 THR B O 1
ATOM 3598 N N . ARG B 1 51 ? 10.469 16.328 -13.297 1 96.06 51 ARG B N 1
ATOM 3599 C CA . ARG B 1 51 ? 11.031 15.875 -14.562 1 96.06 51 ARG B CA 1
ATOM 3600 C C . ARG B 1 51 ? 11.977 16.922 -15.148 1 96.06 51 ARG B C 1
ATOM 3602 O O . ARG B 1 51 ? 13.086 16.594 -15.586 1 96.06 51 ARG B O 1
ATOM 3609 N N . LYS B 1 52 ? 11.539 18.078 -15.148 1 95.38 52 LYS B N 1
ATOM 3610 C CA . LYS B 1 52 ? 12.344 19.172 -15.688 1 95.38 52 LYS B CA 1
ATOM 3611 C C . LYS B 1 52 ? 13.594 19.406 -14.836 1 95.38 52 LYS B C 1
ATOM 3613 O O . LYS B 1 52 ? 14.695 19.562 -15.367 1 95.38 52 LYS B O 1
ATOM 3618 N N . ARG B 1 53 ? 13.445 19.438 -13.578 1 94.19 53 ARG B N 1
ATOM 3619 C CA . ARG B 1 53 ? 14.531 19.734 -12.648 1 94.19 53 ARG B CA 1
ATOM 3620 C C . ARG B 1 53 ? 15.633 18.688 -12.734 1 94.19 53 ARG B C 1
ATOM 3622 O O . ARG B 1 53 ? 16.812 19.016 -12.609 1 94.19 53 ARG B O 1
ATOM 3629 N N . TYR B 1 54 ? 15.234 17.469 -12.961 1 94.56 54 TYR B N 1
ATOM 3630 C CA . TYR B 1 54 ? 16.203 16.375 -12.938 1 94.56 54 TYR B CA 1
ATOM 3631 C C . TYR B 1 54 ? 16.344 15.734 -14.312 1 94.56 54 TYR B C 1
ATOM 3633 O O . TYR B 1 54 ? 16.594 14.531 -14.414 1 94.56 54 TYR B O 1
ATOM 3641 N N . SER B 1 55 ? 16.109 16.422 -15.328 1 92.88 55 SER B N 1
ATOM 3642 C CA . SER B 1 55 ? 16.141 15.93 -16.703 1 92.88 55 SER B CA 1
ATOM 3643 C C . SER B 1 55 ? 17.5 15.32 -17.047 1 92.88 55 SER B C 1
ATOM 3645 O O . SER B 1 55 ? 17.578 14.391 -17.844 1 92.88 55 SER B O 1
ATOM 3647 N N . ASN B 1 56 ? 18.578 15.789 -16.406 1 90.81 56 ASN B N 1
ATOM 3648 C CA . ASN B 1 56 ? 19.922 15.289 -16.688 1 90.81 56 ASN B CA 1
ATOM 3649 C C . ASN B 1 56 ? 20.344 14.203 -15.703 1 90.81 56 ASN B C 1
ATOM 3651 O O . ASN B 1 56 ? 21.469 13.688 -15.789 1 90.81 56 ASN B O 1
ATOM 3655 N N . PHE B 1 57 ? 19.531 13.93 -14.812 1 91.25 57 PHE B N 1
ATOM 3656 C CA . PHE B 1 57 ? 19.875 12.984 -13.758 1 91.25 57 PHE B CA 1
ATOM 3657 C C . PHE B 1 57 ? 19 11.734 -13.852 1 91.25 57 PHE B C 1
ATOM 3659 O O . PHE B 1 57 ? 19.516 10.617 -13.883 1 91.25 57 PHE B O 1
ATOM 3666 N N . LEU B 1 58 ? 17.719 11.938 -13.961 1 91.06 58 LEU B N 1
ATOM 3667 C CA . LEU B 1 58 ? 16.781 10.828 -14.078 1 91.06 58 LEU B CA 1
ATOM 3668 C C . LEU B 1 58 ? 16.641 10.375 -15.531 1 91.06 58 LEU B C 1
ATOM 3670 O O . LEU B 1 58 ? 16.625 11.211 -16.438 1 91.06 58 LEU B O 1
ATOM 3674 N N . ASN B 1 59 ? 16.562 9.039 -15.695 1 88.5 59 ASN B N 1
ATOM 3675 C CA . ASN B 1 59 ? 16.297 8.516 -17.031 1 88.5 59 ASN B CA 1
ATOM 3676 C C . ASN B 1 59 ? 15 9.102 -17.609 1 88.5 59 ASN B C 1
ATOM 3678 O O . ASN B 1 59 ? 14.039 9.328 -16.875 1 88.5 59 ASN B O 1
ATOM 3682 N N . SER B 1 60 ? 15.031 9.312 -18.891 1 87 60 SER B N 1
ATOM 3683 C CA . SER B 1 60 ? 13.844 9.844 -19.547 1 87 60 SER B CA 1
ATOM 3684 C C . SER B 1 60 ? 12.68 8.859 -19.484 1 87 60 SER B C 1
ATOM 3686 O O . SER B 1 60 ? 11.516 9.258 -19.578 1 87 60 SER B O 1
ATOM 3688 N N . THR B 1 61 ? 13.031 7.621 -19.406 1 92.44 61 THR B N 1
ATOM 3689 C CA . THR B 1 61 ? 12.016 6.582 -19.281 1 92.44 61 THR B CA 1
ATOM 3690 C C . THR B 1 61 ? 11.992 6.02 -17.859 1 92.44 61 THR B C 1
ATOM 3692 O O . THR B 1 61 ? 12.984 6.113 -17.125 1 92.44 61 THR B O 1
ATOM 3695 N N . TYR B 1 62 ? 10.875 5.539 -17.5 1 95.31 62 TYR B N 1
ATOM 3696 C CA . TYR B 1 62 ? 10.758 4.926 -16.188 1 95.31 62 TYR B CA 1
ATOM 3697 C C . TYR B 1 62 ? 11.633 3.682 -16.094 1 95.31 62 TYR B C 1
ATOM 3699 O O . TYR B 1 62 ? 11.578 2.803 -16.953 1 95.31 62 TYR B O 1
ATOM 3707 N N . ASN B 1 63 ? 12.438 3.643 -15.125 1 94.75 63 ASN B N 1
ATOM 3708 C CA . ASN B 1 63 ? 13.25 2.494 -14.734 1 94.75 63 ASN B CA 1
ATOM 3709 C C . ASN B 1 63 ? 13.039 2.131 -13.266 1 94.75 63 ASN B C 1
ATOM 3711 O O . ASN B 1 63 ? 13.414 2.891 -12.375 1 94.75 63 ASN B O 1
ATOM 3715 N N . ARG B 1 64 ? 12.555 0.937 -13.031 1 94.94 64 ARG B N 1
ATOM 3716 C CA . ARG B 1 64 ? 12.125 0.543 -11.695 1 94.94 64 ARG B CA 1
ATOM 3717 C C . ARG B 1 64 ? 13.297 0.516 -10.727 1 94.94 64 ARG B C 1
ATOM 3719 O O . ARG B 1 64 ? 13.117 0.642 -9.508 1 94.94 64 ARG B O 1
ATOM 3726 N N . LYS B 1 65 ? 14.469 0.297 -11.195 1 93.31 65 LYS B N 1
ATOM 3727 C CA . LYS B 1 65 ? 15.641 0.207 -10.32 1 93.31 65 LYS B CA 1
ATOM 3728 C C . LYS B 1 65 ? 16.078 1.59 -9.852 1 93.31 65 LYS B C 1
ATOM 3730 O O . LYS B 1 65 ? 16.766 1.716 -8.836 1 93.31 65 LYS B O 1
ATOM 3735 N N . GLU B 1 66 ? 15.672 2.615 -10.57 1 93.81 66 GLU B N 1
ATOM 3736 C CA . GLU B 1 66 ? 16.172 3.961 -10.305 1 93.81 66 GLU B CA 1
ATOM 3737 C C . GLU B 1 66 ? 15.172 4.766 -9.477 1 93.81 66 GLU B C 1
ATOM 3739 O O . GLU B 1 66 ? 15.523 5.812 -8.93 1 93.81 66 GLU B O 1
ATOM 3744 N N . PHE B 1 67 ? 14.039 4.27 -9.375 1 95.31 67 PHE B N 1
ATOM 3745 C CA . PHE B 1 67 ? 12.992 5.078 -8.773 1 95.31 67 PHE B CA 1
ATOM 3746 C C . PHE B 1 67 ? 12.156 4.25 -7.801 1 95.31 67 PHE B C 1
ATOM 3748 O O . PHE B 1 67 ? 11.844 3.09 -8.078 1 95.31 67 PHE B O 1
ATOM 3755 N N . TYR B 1 68 ? 11.812 4.859 -6.691 1 96.25 68 TYR B N 1
ATOM 3756 C CA . TYR B 1 68 ? 10.961 4.215 -5.695 1 96.25 68 TYR B CA 1
ATOM 3757 C C . TYR B 1 68 ? 10.039 5.227 -5.031 1 96.25 68 TYR B C 1
ATOM 3759 O O . TYR B 1 68 ? 10.445 6.352 -4.738 1 96.25 68 TYR B O 1
ATOM 3767 N N . VAL B 1 69 ? 8.805 4.832 -4.844 1 98 69 VAL B N 1
ATOM 3768 C CA . VAL B 1 69 ? 7.859 5.727 -4.184 1 98 69 VAL B CA 1
ATOM 3769 C C . VAL B 1 69 ? 7.055 4.953 -3.145 1 98 69 VAL B C 1
ATOM 3771 O O . VAL B 1 69 ? 6.672 3.801 -3.375 1 98 69 VAL B O 1
ATOM 3774 N N . GLN B 1 70 ? 6.844 5.527 -2.008 1 97.75 70 GLN B N 1
ATOM 3775 C CA . GLN B 1 70 ? 6.031 4.973 -0.933 1 97.75 70 GLN B CA 1
ATOM 3776 C C . GLN B 1 70 ? 5.051 6.008 -0.39 1 97.75 70 GLN B C 1
ATOM 3778 O O . GLN B 1 70 ? 5.406 7.18 -0.226 1 97.75 70 GLN B O 1
ATOM 3783 N N . SER B 1 71 ? 3.836 5.602 -0.14 1 98.5 71 SER B N 1
ATOM 3784 C CA . SER B 1 71 ? 2.783 6.492 0.333 1 98.5 71 SER B CA 1
ATOM 3785 C C . SER B 1 71 ? 2.219 6.023 1.67 1 98.5 71 SER B C 1
ATOM 3787 O O . SER B 1 71 ? 2.316 4.844 2.01 1 98.5 71 SER B O 1
ATOM 3789 N N . THR B 1 72 ? 1.704 6.984 2.436 1 98.12 72 THR B N 1
ATOM 3790 C CA . THR B 1 72 ? 0.836 6.57 3.533 1 98.12 72 THR B CA 1
ATOM 3791 C C . THR B 1 72 ? -0.438 5.922 3 1 98.12 72 THR B C 1
ATOM 3793 O O . THR B 1 72 ? -0.748 6.035 1.812 1 98.12 72 THR B O 1
ATOM 3796 N N . ASP B 1 73 ? -1.149 5.219 3.814 1 97.25 73 ASP B N 1
ATOM 3797 C CA . ASP B 1 73 ? -2.314 4.449 3.383 1 97.25 73 ASP B CA 1
ATOM 3798 C C . ASP B 1 73 ? -3.592 5.277 3.498 1 97.25 73 ASP B C 1
ATOM 3800 O O . ASP B 1 73 ? -4.531 4.887 4.191 1 97.25 73 ASP B O 1
ATOM 3804 N N . PHE B 1 74 ? -3.652 6.379 2.854 1 98.06 74 PHE B N 1
ATOM 3805 C CA . PHE B 1 74 ? -4.816 7.23 2.664 1 98.06 74 PHE B CA 1
ATOM 3806 C C . PHE B 1 74 ? -5.129 7.402 1.182 1 98.06 74 PHE B C 1
ATOM 3808 O O . PHE B 1 74 ? -4.215 7.539 0.363 1 98.06 74 PHE B O 1
ATOM 3815 N N . ASP B 1 75 ? -6.395 7.484 0.817 1 98.38 75 ASP B N 1
ATOM 3816 C CA . ASP B 1 75 ? -6.785 7.652 -0.581 1 98.38 75 ASP B CA 1
ATOM 3817 C C . ASP B 1 75 ? -6.082 8.859 -1.204 1 98.38 75 ASP B C 1
ATOM 3819 O O . ASP B 1 75 ? -5.484 8.75 -2.277 1 98.38 75 ASP B O 1
ATOM 3823 N N . ARG B 1 76 ? -6.117 9.945 -0.523 1 98.75 76 ARG B N 1
ATOM 3824 C CA . ARG B 1 76 ? -5.625 11.203 -1.083 1 98.75 76 ARG B CA 1
ATOM 3825 C C . ARG B 1 76 ? -4.113 11.156 -1.288 1 98.75 76 ARG B C 1
ATOM 3827 O O . ARG B 1 76 ? -3.594 11.75 -2.232 1 98.75 76 ARG B O 1
ATOM 3834 N N . THR B 1 77 ? -3.352 10.484 -0.41 1 98.88 77 THR B N 1
ATOM 3835 C CA . THR B 1 77 ? -1.903 10.422 -0.568 1 98.88 77 THR B CA 1
ATOM 3836 C C . THR B 1 77 ? -1.522 9.445 -1.678 1 98.88 77 THR B C 1
ATOM 3838 O O . THR B 1 77 ? -0.594 9.703 -2.447 1 98.88 77 THR B O 1
ATOM 3841 N N . ILE B 1 78 ? -2.207 8.32 -1.775 1 98.88 78 ILE B N 1
ATOM 3842 C CA . ILE B 1 78 ? -1.965 7.348 -2.84 1 98.88 78 ILE B CA 1
ATOM 3843 C C . ILE B 1 78 ? -2.271 7.984 -4.195 1 98.88 78 ILE B C 1
ATOM 3845 O O . ILE B 1 78 ? -1.453 7.922 -5.113 1 98.88 78 ILE B O 1
ATOM 3849 N N . MET B 1 79 ? -3.395 8.625 -4.277 1 98.88 79 MET B N 1
ATOM 3850 C CA . MET B 1 79 ? -3.814 9.289 -5.508 1 98.88 79 MET B CA 1
ATOM 3851 C C . MET B 1 79 ? -2.852 10.414 -5.879 1 98.88 79 MET B C 1
ATOM 3853 O O . MET B 1 79 ? -2.576 10.633 -7.059 1 98.88 79 MET B O 1
ATOM 3857 N N . SER B 1 80 ? -2.404 11.125 -4.84 1 98.94 80 SER B N 1
ATOM 3858 C CA . SER B 1 80 ? -1.421 12.172 -5.082 1 98.94 80 SER B CA 1
ATOM 3859 C C . SER B 1 80 ? -0.14 11.609 -5.684 1 98.94 80 SER B C 1
ATOM 3861 O O . SER B 1 80 ? 0.41 12.172 -6.629 1 98.94 80 SER B O 1
ATOM 3863 N N . ALA B 1 81 ? 0.311 10.516 -5.145 1 98.94 81 ALA B N 1
ATOM 3864 C CA . ALA B 1 81 ? 1.501 9.867 -5.691 1 98.94 81 ALA B CA 1
ATOM 3865 C C . ALA B 1 81 ? 1.276 9.43 -7.137 1 98.94 81 ALA B C 1
ATOM 3867 O O . ALA B 1 81 ? 2.154 9.602 -7.984 1 98.94 81 ALA B O 1
ATOM 3868 N N . GLN B 1 82 ? 0.133 8.859 -7.371 1 98.88 82 GLN B N 1
ATOM 3869 C CA . GLN B 1 82 ? -0.202 8.414 -8.719 1 98.88 82 GLN B CA 1
ATOM 3870 C C . GLN B 1 82 ? -0.24 9.594 -9.688 1 98.88 82 GLN B C 1
ATOM 3872 O O . GLN B 1 82 ? 0.259 9.492 -10.812 1 98.88 82 GLN B O 1
ATOM 3877 N N . SER B 1 83 ? -0.843 10.68 -9.281 1 98.81 83 SER B N 1
ATOM 3878 C CA . SER B 1 83 ? -0.903 11.883 -10.102 1 98.81 83 SER B CA 1
ATOM 3879 C C . SER B 1 83 ? 0.49 12.445 -10.367 1 98.81 83 SER B C 1
ATOM 3881 O O . SER B 1 83 ? 0.812 12.812 -11.5 1 98.81 83 SER B O 1
ATOM 3883 N N . TYR B 1 84 ? 1.274 12.477 -9.336 1 98.75 84 TYR B N 1
ATOM 3884 C CA . TYR B 1 84 ? 2.66 12.922 -9.43 1 98.75 84 TYR B CA 1
ATOM 3885 C C . TYR B 1 84 ? 3.428 12.109 -10.469 1 98.75 84 TYR B C 1
ATOM 3887 O O . TYR B 1 84 ? 4.133 12.68 -11.305 1 98.75 84 TYR B O 1
ATOM 3895 N N . LEU B 1 85 ? 3.23 10.82 -10.445 1 98.69 85 LEU B N 1
ATOM 3896 C CA . LEU B 1 85 ? 3.965 9.906 -11.312 1 98.69 85 LEU B CA 1
ATOM 3897 C C . LEU B 1 85 ? 3.506 10.055 -12.758 1 98.69 85 LEU B C 1
ATOM 3899 O O . LEU B 1 85 ? 4.293 9.859 -13.688 1 98.69 85 LEU B O 1
ATOM 3903 N N . SER B 1 86 ? 2.232 10.375 -12.953 1 98.25 86 SER B N 1
ATOM 3904 C CA . SER B 1 86 ? 1.729 10.586 -14.305 1 98.25 86 SER B CA 1
ATOM 3905 C C . SER B 1 86 ? 2.389 11.789 -14.969 1 98.25 86 SER B C 1
ATOM 3907 O O . SER B 1 86 ? 2.514 11.844 -16.188 1 98.25 86 SER B O 1
ATOM 3909 N N . GLY B 1 87 ? 2.768 12.758 -14.164 1 97.75 87 GLY B N 1
ATOM 3910 C CA . GLY B 1 87 ? 3.502 13.906 -14.672 1 97.75 87 GLY B CA 1
ATOM 3911 C C . GLY B 1 87 ? 4.992 13.641 -14.812 1 97.75 87 GLY B C 1
ATOM 3912 O O . GLY B 1 87 ? 5.641 14.18 -15.711 1 97.75 87 GLY B O 1
ATOM 3913 N N . LEU B 1 88 ? 5.531 12.836 -13.984 1 97.75 88 LEU B N 1
ATOM 3914 C CA . LEU B 1 88 ? 6.965 12.586 -13.922 1 97.75 88 LEU B CA 1
ATOM 3915 C C . LEU B 1 88 ? 7.387 11.609 -15.023 1 97.75 88 LEU B C 1
ATOM 3917 O O . LEU B 1 88 ? 8.453 11.766 -15.625 1 97.75 88 LEU B O 1
ATOM 3921 N N . PHE B 1 89 ? 6.559 10.523 -15.258 1 97.06 89 PHE B N 1
ATOM 3922 C CA . PHE B 1 89 ? 6.965 9.469 -16.172 1 97.06 89 PHE B CA 1
ATOM 3923 C C . PHE B 1 89 ? 5.867 9.18 -17.188 1 97.06 89 PHE B C 1
ATOM 3925 O O . PHE B 1 89 ? 5.383 8.047 -17.281 1 97.06 89 PHE B O 1
ATOM 3932 N N . PRO B 1 90 ? 5.449 10.148 -17.984 1 95.69 90 PRO B N 1
ATOM 3933 C CA . PRO B 1 90 ? 4.629 9.742 -19.125 1 95.69 90 PRO B CA 1
ATOM 3934 C C . PRO B 1 90 ? 5.34 8.742 -20.031 1 95.69 90 PRO B C 1
ATOM 3936 O O . PRO B 1 90 ? 6.559 8.828 -20.219 1 95.69 90 PRO B O 1
ATOM 3939 N N . PRO B 1 91 ? 4.559 7.754 -20.516 1 95.88 91 PRO B N 1
ATOM 3940 C CA . PRO B 1 91 ? 5.234 6.762 -21.359 1 95.88 91 PRO B CA 1
ATOM 3941 C C . PRO B 1 91 ? 5.77 7.355 -22.656 1 95.88 91 PRO B C 1
ATOM 3943 O O . PRO B 1 91 ? 5.105 8.195 -23.281 1 95.88 91 PRO B O 1
ATOM 3946 N N . THR B 1 92 ? 6.977 6.953 -22.938 1 90.81 92 THR B N 1
ATOM 3947 C CA . THR B 1 92 ? 7.559 7.387 -24.203 1 90.81 92 THR B CA 1
ATOM 3948 C C . THR B 1 92 ? 7.957 6.184 -25.062 1 90.81 92 THR B C 1
ATOM 3950 O O . THR B 1 92 ? 8.367 5.148 -24.531 1 90.81 92 THR B O 1
ATOM 3953 N N . SER B 1 93 ? 7.789 6.285 -26.312 1 87.25 93 SER B N 1
ATOM 3954 C CA . SER B 1 93 ? 8.219 5.359 -27.359 1 87.25 93 SER B CA 1
ATOM 3955 C C . SER B 1 93 ? 7.992 3.912 -26.953 1 87.25 93 SER B C 1
ATOM 3957 O O . SER B 1 93 ? 6.867 3.412 -26.984 1 87.25 93 SER B O 1
ATOM 3959 N N . SER B 1 94 ? 9.094 3.312 -26.359 1 90.06 94 SER B N 1
ATOM 3960 C CA . SER B 1 94 ? 9.109 1.88 -26.078 1 90.06 94 SER B CA 1
ATOM 3961 C C . SER B 1 94 ? 8.227 1.541 -24.875 1 90.06 94 SER B C 1
ATOM 3963 O O . SER B 1 94 ? 7.879 0.378 -24.672 1 90.06 94 SER B O 1
ATOM 3965 N N . GLN B 1 95 ? 7.715 2.547 -24.156 1 95.06 95 GLN B N 1
ATOM 3966 C CA . GLN B 1 95 ? 6.953 2.27 -22.953 1 95.06 95 GLN B CA 1
ATOM 3967 C C . GLN B 1 95 ? 5.465 2.523 -23.172 1 95.06 95 GLN B C 1
ATOM 3969 O O . GLN B 1 95 ? 4.652 2.311 -22.266 1 95.06 95 GLN B O 1
ATOM 3974 N N . ILE B 1 96 ? 5.152 2.988 -24.391 1 96.56 96 ILE B N 1
ATOM 3975 C CA . ILE B 1 96 ? 3.744 3.162 -24.734 1 96.56 96 ILE B CA 1
ATOM 3976 C C . ILE B 1 96 ? 3.08 1.797 -24.891 1 96.56 96 ILE B C 1
ATOM 3978 O O . ILE B 1 96 ? 3.422 1.038 -25.797 1 96.56 96 ILE B O 1
ATOM 3982 N N . TRP B 1 97 ? 2.219 1.381 -24.062 1 97.31 97 TRP B N 1
ATOM 3983 C CA . TRP B 1 97 ? 1.544 0.088 -24.109 1 97.31 97 TRP B CA 1
ATOM 3984 C C . TRP B 1 97 ? 0.143 0.229 -24.703 1 97.31 97 TRP B C 1
ATOM 3986 O O . TRP B 1 97 ? -0.447 -0.753 -25.156 1 97.31 97 TRP B O 1
ATOM 3996 N N . ASN B 1 98 ? -0.383 1.402 -24.609 1 95.94 98 ASN B N 1
ATOM 3997 C CA . ASN B 1 98 ? -1.668 1.808 -25.172 1 95.94 98 ASN B CA 1
ATOM 3998 C C . ASN B 1 98 ? -1.585 3.18 -25.828 1 95.94 98 ASN B C 1
ATOM 4000 O O . ASN B 1 98 ? -1.492 4.199 -25.156 1 95.94 98 ASN B O 1
ATOM 4004 N N . PRO B 1 99 ? -1.669 3.275 -27.125 1 93.31 99 PRO B N 1
ATOM 4005 C CA . PRO B 1 99 ? -1.468 4.539 -27.828 1 93.31 99 PRO B CA 1
ATOM 4006 C C . PRO B 1 99 ? -2.559 5.566 -27.531 1 93.31 99 PRO B C 1
ATOM 4008 O O . PRO B 1 99 ? -2.352 6.766 -27.719 1 93.31 99 PRO B O 1
ATOM 4011 N N . GLU B 1 100 ? -3.695 5.113 -26.984 1 92.88 100 GLU B N 1
ATOM 4012 C CA . GLU B 1 100 ? -4.812 6.016 -26.703 1 92.88 100 GLU B CA 1
ATOM 4013 C C . GLU B 1 100 ? -4.766 6.539 -25.266 1 92.88 100 GLU B C 1
ATOM 4015 O O . GLU B 1 100 ? -5.543 7.418 -24.906 1 92.88 100 GLU B O 1
ATOM 4020 N N . LEU B 1 101 ? -3.904 6.059 -24.516 1 95.44 101 LEU B N 1
ATOM 4021 C CA . LEU B 1 101 ? -3.756 6.441 -23.125 1 95.44 101 LEU B CA 1
ATOM 4022 C C . LEU B 1 101 ? -2.287 6.66 -22.766 1 95.44 101 LEU B C 1
ATOM 4024 O O . LEU B 1 101 ? -1.609 5.734 -22.312 1 95.44 101 LEU B O 1
ATOM 4028 N N . LEU B 1 102 ? -1.882 7.883 -22.859 1 95.06 102 LEU B N 1
ATOM 4029 C CA . LEU B 1 102 ? -0.472 8.18 -22.641 1 95.06 102 LEU B CA 1
ATOM 4030 C C . LEU B 1 102 ? -0.174 8.273 -21.141 1 95.06 102 LEU B C 1
ATOM 4032 O O . LEU B 1 102 ? 0.291 9.312 -20.656 1 95.06 102 LEU B O 1
ATOM 4036 N N . TRP B 1 103 ? -0.471 7.262 -20.516 1 97.88 103 TRP B N 1
ATOM 4037 C CA . TRP B 1 103 ? -0.229 6.996 -19.094 1 97.88 103 TRP B CA 1
ATOM 4038 C C . TRP B 1 103 ? 0.32 5.586 -18.891 1 97.88 103 TRP B C 1
ATOM 4040 O O . TRP B 1 103 ? 0.021 4.68 -19.672 1 97.88 103 TRP B O 1
ATOM 4050 N N . GLN B 1 104 ? 1.158 5.379 -17.938 1 98.19 104 GLN B N 1
ATOM 4051 C CA . GLN B 1 104 ? 1.628 4.039 -17.594 1 98.19 104 GLN B CA 1
ATOM 4052 C C . GLN B 1 104 ? 1.588 3.818 -16.078 1 98.19 104 GLN B C 1
ATOM 4054 O O . GLN B 1 104 ? 1.8 4.754 -15.305 1 98.19 104 GLN B O 1
ATOM 4059 N N . PRO B 1 105 ? 1.276 2.586 -15.672 1 98.5 105 PRO B N 1
ATOM 4060 C CA . PRO B 1 105 ? 1.283 2.285 -14.234 1 98.5 105 PRO B CA 1
ATOM 4061 C C . PRO B 1 105 ? 2.691 2.238 -13.648 1 98.5 105 PRO B C 1
ATOM 4063 O O . PRO B 1 105 ? 3.574 1.581 -14.211 1 98.5 105 PRO B O 1
ATOM 4066 N N . ILE B 1 106 ? 2.936 2.957 -12.641 1 98.38 106 ILE B N 1
ATOM 4067 C CA . ILE B 1 106 ? 4.121 2.889 -11.797 1 98.38 106 ILE B CA 1
ATOM 4068 C C . ILE B 1 106 ? 3.721 2.512 -10.367 1 98.38 106 ILE B C 1
ATOM 4070 O O . ILE B 1 106 ? 2.822 3.125 -9.789 1 98.38 106 ILE B O 1
ATOM 4074 N N . PRO B 1 107 ? 4.324 1.488 -9.844 1 98.5 107 PRO B N 1
ATOM 4075 C CA . PRO B 1 107 ? 3.84 0.975 -8.555 1 98.5 107 PRO B CA 1
ATOM 4076 C C . PRO B 1 107 ? 4.043 1.963 -7.41 1 98.5 107 PRO B C 1
ATOM 4078 O O . PRO B 1 107 ? 5.16 2.426 -7.184 1 98.5 107 PRO B O 1
ATOM 4081 N N . VAL B 1 108 ? 2.992 2.287 -6.738 1 98.69 108 VAL B N 1
ATOM 4082 C CA . VAL B 1 108 ? 3.027 3.049 -5.492 1 98.69 108 VAL B CA 1
ATOM 4083 C C . VAL B 1 108 ? 2.92 2.1 -4.301 1 98.69 108 VAL B C 1
ATOM 4085 O O . VAL B 1 108 ? 1.854 1.537 -4.043 1 98.69 108 VAL B O 1
ATOM 4088 N N . HIS B 1 109 ? 3.988 1.914 -3.631 1 97.88 109 HIS B N 1
ATOM 4089 C CA . HIS B 1 109 ? 3.953 1.089 -2.43 1 97.88 109 HIS B CA 1
ATOM 4090 C C . HIS B 1 109 ? 3.338 1.849 -1.258 1 97.88 109 HIS B C 1
ATOM 4092 O O . HIS B 1 109 ? 3.406 3.078 -1.206 1 97.88 109 HIS B O 1
ATOM 4098 N N . VAL B 1 110 ? 2.666 1.147 -0.386 1 97.12 110 VAL B N 1
ATOM 4099 C CA . VAL B 1 110 ? 1.894 1.795 0.668 1 97.12 110 VAL B CA 1
ATOM 4100 C C . VAL B 1 110 ? 2.275 1.206 2.025 1 97.12 110 VAL B C 1
ATOM 4102 O O . VAL B 1 110 ? 2.4 -0.013 2.166 1 97.12 110 VAL B O 1
ATOM 4105 N N . VAL B 1 111 ? 2.512 2.074 2.932 1 92.62 111 VAL B N 1
ATOM 4106 C CA . VAL B 1 111 ? 2.738 1.629 4.301 1 92.62 111 VAL B CA 1
ATOM 4107 C C . VAL B 1 111 ? 1.4 1.413 5.004 1 92.62 111 VAL B C 1
ATOM 4109 O O . VAL B 1 111 ? 0.576 2.328 5.078 1 92.62 111 VAL B O 1
ATOM 4112 N N . THR B 1 112 ? 1.274 0.241 5.504 1 88.56 112 THR B N 1
ATOM 4113 C CA . THR B 1 112 ? 0.017 -0.079 6.172 1 88.56 112 THR B CA 1
ATOM 4114 C C . THR B 1 112 ? -0.224 0.858 7.352 1 88.56 112 THR B C 1
ATOM 4116 O O . THR B 1 112 ? 0.661 1.055 8.188 1 88.56 112 THR B O 1
ATOM 4119 N N . LYS B 1 113 ? -1.441 1.303 7.43 1 85.94 113 LYS B N 1
ATOM 4120 C CA . LYS B 1 113 ? -1.802 2.365 8.367 1 85.94 113 LYS B CA 1
ATOM 4121 C C . LYS B 1 113 ? -1.546 1.939 9.805 1 85.94 113 LYS B C 1
ATOM 4123 O O . LYS B 1 113 ? -0.919 2.674 10.578 1 85.94 113 LYS B O 1
ATOM 4128 N N . SER B 1 114 ? -1.902 0.787 10.211 1 81.75 114 SER B N 1
ATOM 4129 C CA . SER B 1 114 ? -1.855 0.334 11.594 1 81.75 114 SER B CA 1
ATOM 4130 C C . SER B 1 114 ? -0.42 0.101 12.055 1 81.75 114 SER B C 1
ATOM 4132 O O . SER B 1 114 ? -0.128 0.15 13.25 1 81.75 114 SER B O 1
ATOM 4134 N N . THR B 1 115 ? 0.479 0.036 11.094 1 79.81 115 THR B N 1
ATOM 4135 C CA . THR B 1 115 ? 1.857 -0.274 11.453 1 79.81 115 THR B CA 1
ATOM 4136 C C . THR B 1 115 ? 2.805 0.816 10.961 1 79.81 115 THR B C 1
ATOM 4138 O O . THR B 1 115 ? 4.023 0.631 10.953 1 79.81 115 THR B O 1
ATOM 4141 N N . ASP B 1 116 ? 2.221 1.84 10.594 1 84.31 116 ASP B N 1
ATOM 4142 C CA . ASP B 1 116 ? 3.041 2.895 10 1 84.31 116 ASP B CA 1
ATOM 4143 C C . ASP B 1 116 ? 3.867 3.607 11.07 1 84.31 116 ASP B C 1
ATOM 4145 O O . ASP B 1 116 ? 3.32 4.336 11.906 1 84.31 116 ASP B O 1
ATOM 4149 N N . ARG B 1 117 ? 5.141 3.494 11.031 1 88.94 117 ARG B N 1
ATOM 4150 C CA . ARG B 1 117 ? 6.102 4.191 11.875 1 88.94 117 ARG B CA 1
ATOM 4151 C C . ARG B 1 117 ? 7.121 4.949 11.031 1 88.94 117 ARG B C 1
ATOM 4153 O O . ARG B 1 117 ? 8.297 5.023 11.391 1 88.94 117 ARG B O 1
ATOM 4160 N N . LYS B 1 118 ? 6.535 5.371 9.898 1 93 118 LYS B N 1
ATOM 4161 C CA . LYS B 1 118 ? 7.48 5.961 8.961 1 93 118 LYS B CA 1
ATOM 4162 C C . LYS B 1 118 ? 6.961 7.289 8.414 1 93 118 LYS B C 1
ATOM 4164 O O . LYS B 1 118 ? 7.688 8.281 8.391 1 93 118 LYS B O 1
ATOM 4169 N N . LEU B 1 119 ? 5.68 7.355 8.039 1 96.81 119 LEU B N 1
ATOM 4170 C CA . LEU B 1 119 ? 5.285 8.477 7.195 1 96.81 119 LEU B CA 1
ATOM 4171 C C . LEU B 1 119 ? 4.094 9.219 7.797 1 96.81 119 LEU B C 1
ATOM 4173 O O . LEU B 1 119 ? 3.84 10.375 7.453 1 96.81 119 LEU B O 1
ATOM 4177 N N . HIS B 1 120 ? 3.354 8.586 8.641 1 97.19 120 HIS B N 1
ATOM 4178 C CA . HIS B 1 120 ? 2.146 9.219 9.164 1 97.19 120 HIS B CA 1
ATOM 4179 C C . HIS B 1 120 ? 2.377 9.781 10.562 1 97.19 120 HIS B C 1
ATOM 4181 O O . HIS B 1 120 ? 2.414 9.023 11.539 1 97.19 120 HIS B O 1
ATOM 4187 N N . PHE B 1 121 ? 2.459 11.094 10.656 1 97.19 121 PHE B N 1
ATOM 4188 C CA . PHE B 1 121 ? 2.744 11.758 11.922 1 97.19 121 PHE B CA 1
ATOM 4189 C C . PHE B 1 121 ? 1.497 12.453 12.461 1 97.19 121 PHE B C 1
ATOM 4191 O O . PHE B 1 121 ? 0.686 12.969 11.688 1 97.19 121 PHE B O 1
ATOM 4198 N N . PRO B 1 122 ? 1.344 12.625 13.75 1 96.88 122 PRO B N 1
ATOM 4199 C CA . PRO B 1 122 ? 2.229 12.047 14.766 1 96.88 122 PRO B CA 1
ATOM 4200 C C . PRO B 1 122 ? 2.176 10.523 14.797 1 96.88 122 PRO B C 1
ATOM 4202 O O . PRO B 1 122 ? 1.111 9.93 14.594 1 96.88 122 PRO B O 1
ATOM 4205 N N . LEU B 1 123 ? 3.395 9.953 15.008 1 96.12 123 LEU B N 1
ATOM 4206 C CA . LEU B 1 123 ? 3.465 8.5 15.125 1 96.12 123 LEU B CA 1
ATOM 4207 C C . LEU B 1 123 ? 2.67 8.008 16.328 1 96.12 123 LEU B C 1
ATOM 4209 O O . LEU B 1 123 ? 2.699 8.633 17.391 1 96.12 123 LEU B O 1
ATOM 4213 N N . ARG B 1 124 ? 2.006 6.93 16.172 1 92.31 124 ARG B N 1
ATOM 4214 C CA . ARG B 1 124 ? 1.127 6.41 17.219 1 92.31 124 ARG B CA 1
ATOM 4215 C C . ARG B 1 124 ? 1.849 5.379 18.078 1 92.31 124 ARG B C 1
ATOM 4217 O O . ARG B 1 124 ? 2.992 5.02 17.797 1 92.31 124 ARG B O 1
ATOM 4224 N N . ASP B 1 125 ? 1.207 5.023 19.109 1 90.69 125 ASP B N 1
ATOM 4225 C CA . ASP B 1 125 ? 1.63 3.959 20.016 1 90.69 125 ASP B CA 1
ATOM 4226 C C . ASP B 1 125 ? 2.953 4.309 20.688 1 90.69 125 ASP B C 1
ATOM 4228 O O . ASP B 1 125 ? 3.887 3.506 20.688 1 90.69 125 ASP B O 1
ATOM 4232 N N . CYS B 1 126 ? 3.037 5.543 21.094 1 94.62 126 CYS B N 1
ATOM 4233 C CA . CYS B 1 126 ? 4.184 6.008 21.875 1 94.62 126 CYS B CA 1
ATOM 4234 C C . CYS B 1 126 ? 3.73 6.703 23.156 1 94.62 126 CYS B C 1
ATOM 4236 O O . CYS B 1 126 ? 3.521 7.918 23.156 1 94.62 126 CYS B O 1
ATOM 4238 N N . PRO B 1 127 ? 3.635 5.934 24.25 1 95.12 127 PRO B N 1
ATOM 4239 C CA . PRO B 1 127 ? 3.152 6.484 25.531 1 95.12 127 PRO B CA 1
ATOM 4240 C C . PRO B 1 127 ? 3.959 7.695 25.984 1 95.12 127 PRO B C 1
ATOM 4242 O O . PRO B 1 127 ? 3.389 8.656 26.516 1 95.12 127 PRO B O 1
ATOM 4245 N N . ARG B 1 128 ? 5.227 7.629 25.828 1 96.56 128 ARG B N 1
ATOM 4246 C CA . ARG B 1 128 ? 6.055 8.75 26.25 1 96.56 128 ARG B CA 1
ATOM 4247 C C . ARG B 1 128 ? 5.684 10.023 25.484 1 96.56 128 ARG B C 1
ATOM 4249 O O . ARG B 1 128 ? 5.645 11.109 26.062 1 96.56 128 ARG B O 1
ATOM 4256 N N . PHE B 1 129 ? 5.434 9.906 24.234 1 96.88 129 PHE B N 1
ATOM 4257 C CA . PHE B 1 129 ? 5.023 11.07 23.453 1 96.88 129 PHE B CA 1
ATOM 4258 C C . PHE B 1 129 ? 3.684 11.609 23.953 1 96.88 129 PHE B C 1
ATOM 4260 O O . PHE B 1 129 ? 3.479 12.82 24 1 96.88 129 PHE B O 1
ATOM 4267 N N . ASP B 1 130 ? 2.826 10.734 24.312 1 95.5 130 ASP B N 1
ATOM 4268 C CA . ASP B 1 130 ? 1.549 11.156 24.875 1 95.5 130 ASP B CA 1
ATOM 4269 C C . ASP B 1 130 ? 1.755 11.961 26.156 1 95.5 130 ASP B C 1
ATOM 4271 O O . ASP B 1 130 ? 1.072 12.961 26.375 1 95.5 130 ASP B O 1
ATOM 4275 N N . GLU B 1 131 ? 2.633 11.484 26.922 1 96.25 131 GLU B N 1
ATOM 4276 C CA . GLU B 1 131 ? 2.973 12.211 28.141 1 96.25 131 GLU B CA 1
ATOM 4277 C C . GLU B 1 131 ? 3.529 13.594 27.812 1 96.25 131 GLU B C 1
ATOM 4279 O O . GLU B 1 131 ? 3.174 14.578 28.469 1 96.25 131 GLU B O 1
ATOM 4284 N N . LEU B 1 132 ? 4.363 13.641 26.844 1 97.44 132 LEU B N 1
ATOM 4285 C CA . LEU B 1 132 ? 4.965 14.898 26.438 1 97.44 132 LEU B CA 1
ATOM 4286 C C . LEU B 1 132 ? 3.902 15.883 25.953 1 97.44 132 LEU B C 1
ATOM 4288 O O . LEU B 1 132 ? 4.008 17.094 26.188 1 97.44 132 LEU B O 1
ATOM 4292 N N . GLN B 1 133 ? 2.918 15.367 25.25 1 96.38 133 GLN B N 1
ATOM 4293 C CA . GLN B 1 133 ? 1.832 16.219 24.781 1 96.38 133 GLN B CA 1
ATOM 4294 C C . GLN B 1 133 ? 1.063 16.812 25.953 1 96.38 133 GLN B C 1
ATOM 4296 O O . GLN B 1 133 ? 0.725 18 25.953 1 96.38 133 GLN B O 1
ATOM 4301 N N . ASN B 1 134 ? 0.842 15.992 26.953 1 95.19 134 ASN B N 1
ATOM 4302 C CA . ASN B 1 134 ? 0.17 16.469 28.156 1 95.19 134 ASN B CA 1
ATOM 4303 C C . ASN B 1 134 ? 1.002 17.531 28.875 1 95.19 134 ASN B C 1
ATOM 4305 O O . ASN B 1 134 ? 0.47 18.547 29.328 1 95.19 134 ASN B O 1
ATOM 4309 N N . GLU B 1 135 ? 2.262 17.234 28.969 1 97.12 135 GLU B N 1
ATOM 4310 C CA . GLU B 1 135 ? 3.17 18.188 29.594 1 97.12 135 GLU B CA 1
ATOM 4311 C C . GLU B 1 135 ? 3.213 19.5 28.812 1 97.12 135 GLU B C 1
ATOM 4313 O O . GLU B 1 135 ? 3.299 20.578 29.406 1 97.12 135 GLU B O 1
ATOM 4318 N N . THR B 1 136 ? 3.176 19.469 27.547 1 97.38 136 THR B N 1
ATOM 4319 C CA . THR B 1 136 ? 3.207 20.656 26.688 1 97.38 136 THR B CA 1
ATOM 4320 C C . THR B 1 136 ? 2.008 21.547 26.969 1 97.38 136 THR B C 1
ATOM 4322 O O . THR B 1 136 ? 2.154 22.766 27.094 1 97.38 136 THR B O 1
ATOM 4325 N N . GLN B 1 137 ? 0.874 20.953 27.141 1 93.5 137 GLN B N 1
ATOM 4326 C CA . GLN B 1 137 ? -0.363 21.703 27.328 1 93.5 137 GLN B CA 1
ATOM 4327 C C . GLN B 1 137 ? -0.291 22.562 28.594 1 93.5 137 GLN B C 1
ATOM 4329 O O . GLN B 1 137 ? -0.914 23.625 28.656 1 93.5 137 GLN B O 1
ATOM 4334 N N . THR B 1 138 ? 0.515 22.109 29.531 1 94 138 THR B N 1
ATOM 4335 C CA . THR B 1 138 ? 0.576 22.828 30.797 1 94 138 THR B CA 1
ATOM 4336 C C . THR B 1 138 ? 1.875 23.625 30.906 1 94 138 THR B C 1
ATOM 4338 O O . THR B 1 138 ? 2.096 24.328 31.891 1 94 138 THR B O 1
ATOM 4341 N N . SER B 1 139 ? 2.699 23.484 29.969 1 96.88 139 SER B N 1
ATOM 4342 C CA . SER B 1 139 ? 3.98 24.172 30 1 96.88 139 SER B CA 1
ATOM 4343 C C . SER B 1 139 ? 3.797 25.688 29.859 1 96.88 139 SER B C 1
ATOM 4345 O O . SER B 1 139 ? 2.859 26.141 29.203 1 96.88 139 SER B O 1
ATOM 4347 N N . SER B 1 140 ? 4.715 26.453 30.438 1 97.06 140 SER B N 1
ATOM 4348 C CA . SER B 1 140 ? 4.672 27.906 30.328 1 97.06 140 SER B CA 1
ATOM 4349 C C . SER B 1 140 ? 4.891 28.359 28.891 1 97.06 140 SER B C 1
ATOM 4351 O O . SER B 1 140 ? 4.289 29.344 28.438 1 97.06 140 SER B O 1
ATOM 4353 N N . GLU B 1 141 ? 5.715 27.609 28.172 1 96.38 141 GLU B N 1
ATOM 4354 C CA . GLU B 1 141 ? 6.016 27.938 26.797 1 96.38 141 GLU B CA 1
ATOM 4355 C C . GLU B 1 141 ? 4.754 27.906 25.938 1 96.38 141 GLU B C 1
ATOM 4357 O O . GLU B 1 141 ? 4.527 28.812 25.125 1 96.38 141 GLU B O 1
ATOM 4362 N N . PHE B 1 142 ? 3.98 26.938 26.125 1 96.69 142 PHE B N 1
ATOM 4363 C CA . PHE B 1 142 ? 2.744 26.812 25.359 1 96.69 142 PHE B CA 1
ATOM 4364 C C . PHE B 1 142 ? 1.7 27.812 25.844 1 96.69 142 PHE B C 1
ATOM 4366 O O . PHE B 1 142 ? 1.056 28.484 25.047 1 96.69 142 PHE B O 1
ATOM 4373 N N . GLN B 1 143 ? 1.533 27.875 27.172 1 95.94 143 GLN B N 1
ATOM 4374 C CA . GLN B 1 143 ? 0.5 28.703 27.766 1 95.94 143 GLN B CA 1
ATOM 4375 C C . GLN B 1 143 ? 0.708 30.172 27.391 1 95.94 143 GLN B C 1
ATOM 4377 O O . GLN B 1 143 ? -0.257 30.906 27.172 1 95.94 143 GLN B O 1
ATOM 4382 N N . SER B 1 144 ? 1.925 30.578 27.297 1 97 144 SER B N 1
ATOM 4383 C CA . SER B 1 144 ? 2.211 31.969 26.953 1 97 144 SER B CA 1
ATOM 4384 C C . SER B 1 144 ? 1.808 32.25 25.516 1 97 144 SER B C 1
ATOM 4386 O O . SER B 1 144 ? 1.455 33.406 25.172 1 97 144 SER B O 1
ATOM 4388 N N . ARG B 1 145 ? 1.824 31.266 24.656 1 95.94 145 ARG B N 1
ATOM 4389 C CA . ARG B 1 145 ? 1.523 31.453 23.234 1 95.94 145 ARG B CA 1
ATOM 4390 C C . ARG B 1 145 ? 0.02 31.391 22.984 1 95.94 145 ARG B C 1
ATOM 4392 O O . ARG B 1 145 ? -0.492 32.062 22.094 1 95.94 145 ARG B O 1
ATOM 4399 N N . ILE B 1 146 ? -0.667 30.641 23.781 1 96.19 146 ILE B N 1
ATOM 4400 C CA . ILE B 1 146 ? -2.086 30.438 23.5 1 96.19 146 ILE B CA 1
ATOM 4401 C C . ILE B 1 146 ? -2.912 31.469 24.266 1 96.19 146 ILE B C 1
ATOM 4403 O O . ILE B 1 146 ? -4.031 31.797 23.859 1 96.19 146 ILE B O 1
ATOM 4407 N N . GLN B 1 147 ? -2.4 32.062 25.328 1 96.31 147 GLN B N 1
ATOM 4408 C CA . GLN B 1 147 ? -3.129 32.938 26.234 1 96.31 147 GLN B CA 1
ATOM 4409 C C . GLN B 1 147 ? -3.744 34.125 25.484 1 96.31 147 GLN B C 1
ATOM 4411 O O . GLN B 1 147 ? -4.895 34.5 25.734 1 96.31 147 GLN B O 1
ATOM 4416 N N . PRO B 1 148 ? -3.027 34.688 24.562 1 97.25 148 PRO B N 1
ATOM 4417 C CA . PRO B 1 148 ? -3.59 35.844 23.844 1 97.25 148 PRO B CA 1
ATOM 4418 C C . PRO B 1 148 ? -4.828 35.5 23.031 1 97.25 148 PRO B C 1
ATOM 4420 O O . PRO B 1 148 ? -5.562 36.375 22.594 1 97.25 148 PRO B O 1
ATOM 4423 N N . TYR B 1 149 ? -5.082 34.219 22.828 1 97.5 149 TYR B N 1
ATOM 4424 C CA . TYR B 1 149 ? -6.168 33.781 21.938 1 97.5 149 TYR B CA 1
ATOM 4425 C C . TYR B 1 149 ? -7.355 33.281 22.75 1 97.5 149 TYR B C 1
ATOM 4427 O O . TYR B 1 149 ? -8.328 32.781 22.188 1 97.5 149 TYR B O 1
ATOM 4435 N N . MET B 1 150 ? -7.34 33.375 24.062 1 97 150 MET B N 1
ATOM 4436 C CA . MET B 1 150 ? -8.359 32.781 24.906 1 97 150 MET B CA 1
ATOM 4437 C C . MET B 1 150 ? -9.734 33.344 24.609 1 97 150 MET B C 1
ATOM 4439 O O . MET B 1 150 ? -10.719 32.625 24.516 1 97 150 MET B O 1
ATOM 4443 N N . ASP B 1 151 ? -9.797 34.625 24.469 1 97.44 151 ASP B N 1
ATOM 4444 C CA . ASP B 1 151 ? -11.07 35.281 24.141 1 97.44 151 ASP B CA 1
ATOM 4445 C C . ASP B 1 151 ? -11.562 34.844 22.766 1 97.44 151 ASP B C 1
ATOM 4447 O O . ASP B 1 151 ? -12.758 34.625 22.562 1 97.44 151 ASP B O 1
ATOM 4451 N N . PHE B 1 152 ? -10.68 34.781 21.906 1 97.88 152 PHE B N 1
ATOM 4452 C CA . PHE B 1 152 ? -11.016 34.375 20.547 1 97.88 152 PHE B CA 1
ATOM 4453 C C . PHE B 1 152 ? -11.523 32.938 20.531 1 97.88 152 PHE B C 1
ATOM 4455 O O . PHE B 1 152 ? -12.477 32.625 19.828 1 97.88 152 PHE B O 1
ATOM 4462 N N . LEU B 1 153 ? -10.906 32.062 21.328 1 97.88 153 LEU B N 1
ATOM 4463 C CA . LEU B 1 153 ? -11.328 30.672 21.422 1 97.88 153 LEU B CA 1
ATOM 4464 C C . LEU B 1 153 ? -12.742 30.562 21.969 1 97.88 153 LEU B C 1
ATOM 4466 O O . LEU B 1 153 ? -13.508 29.703 21.547 1 97.88 153 LEU B O 1
ATOM 4470 N N . GLN B 1 154 ? -13.078 31.406 22.906 1 97.56 154 GLN B N 1
ATOM 4471 C CA . GLN B 1 154 ? -14.445 31.453 23.406 1 97.56 154 GLN B CA 1
ATOM 4472 C C . GLN B 1 154 ? -15.438 31.812 22.312 1 97.56 154 GLN B C 1
ATOM 4474 O O . GLN B 1 154 ? -16.5 31.203 22.203 1 97.56 154 GLN B O 1
ATOM 4479 N N . THR B 1 155 ? -15.055 32.781 21.578 1 97.62 155 THR B N 1
ATOM 4480 C CA . THR B 1 155 ? -15.883 33.188 20.438 1 97.62 155 THR B CA 1
ATOM 4481 C C . THR B 1 155 ? -16.047 32.062 19.438 1 97.62 155 THR B C 1
ATOM 4483 O O . THR B 1 155 ? -17.141 31.812 18.938 1 97.62 155 THR B O 1
ATOM 4486 N N . MET B 1 156 ? -14.945 31.328 19.172 1 97.44 156 MET B N 1
ATOM 4487 C CA . MET B 1 156 ? -14.977 30.219 18.219 1 97.44 156 MET B CA 1
ATOM 4488 C C . MET B 1 156 ? -15.852 29.078 18.719 1 97.44 156 MET B C 1
ATOM 4490 O O . MET B 1 156 ? -16.516 28.406 17.922 1 97.44 156 MET B O 1
ATOM 4494 N N . ALA B 1 157 ? -15.766 28.875 20 1 98 157 ALA B N 1
ATOM 4495 C CA . ALA B 1 157 ? -16.625 27.844 20.562 1 98 157 ALA B CA 1
ATOM 4496 C C . ALA B 1 157 ? -18.094 28.125 20.266 1 98 157 ALA B C 1
ATOM 4498 O O . ALA B 1 157 ? -18.844 27.219 19.875 1 98 157 ALA B O 1
ATOM 4499 N N . VAL B 1 158 ? -18.516 29.328 20.406 1 97.94 158 VAL B N 1
ATOM 4500 C CA . VAL B 1 158 ? -19.891 29.734 20.141 1 97.94 158 VAL B CA 1
ATOM 4501 C C . VAL B 1 158 ? -20.188 29.641 18.641 1 97.94 158 VAL B C 1
ATOM 4503 O O . VAL B 1 158 ? -21.219 29.078 18.234 1 97.94 158 VAL B O 1
ATOM 4506 N N . ASN B 1 159 ? -19.312 30.141 17.875 1 98 159 ASN B N 1
ATOM 4507 C CA . ASN B 1 159 ? -19.531 30.25 16.422 1 98 159 ASN B CA 1
ATOM 4508 C C . ASN B 1 159 ? -19.547 28.859 15.773 1 98 159 ASN B C 1
ATOM 4510 O O . ASN B 1 159 ? -20.25 28.656 14.781 1 98 159 ASN B O 1
ATOM 4514 N N . THR B 1 160 ? -18.75 27.906 16.25 1 98 160 THR B N 1
ATOM 4515 C CA . THR B 1 160 ? -18.578 26.609 15.594 1 98 160 THR B CA 1
ATOM 4516 C C . THR B 1 160 ? -19.469 25.547 16.25 1 98 160 THR B C 1
ATOM 4518 O O . THR B 1 160 ? -19.688 24.484 15.68 1 98 160 THR B O 1
ATOM 4521 N N . GLY B 1 161 ? -19.891 25.812 17.5 1 97.75 161 GLY B N 1
ATOM 4522 C CA . GLY B 1 161 ? -20.641 24.812 18.25 1 97.75 161 GLY B CA 1
ATOM 4523 C C . GLY B 1 161 ? -19.75 23.797 18.938 1 97.75 161 GLY B C 1
ATOM 4524 O O . GLY B 1 161 ? -20.25 22.797 19.484 1 97.75 161 GLY B O 1
ATOM 4525 N N . LEU B 1 162 ? -18.484 24 18.953 1 97.44 162 LEU B N 1
ATOM 4526 C CA . LEU B 1 162 ? -17.547 23.094 19.609 1 97.44 162 LEU B CA 1
ATOM 4527 C C . LEU B 1 162 ? -17.328 23.484 21.062 1 97.44 162 LEU B C 1
ATOM 4529 O O . LEU B 1 162 ? -17.578 24.625 21.453 1 97.44 162 LEU B O 1
ATOM 4533 N N . GLU B 1 163 ? -16.844 22.531 21.797 1 96.88 163 GLU B N 1
ATOM 4534 C CA . GLU B 1 163 ? -16.609 22.781 23.219 1 96.88 163 GLU B CA 1
ATOM 4535 C C . GLU B 1 163 ? -15.305 23.547 23.438 1 96.88 163 GLU B C 1
ATOM 4537 O O . GLU B 1 163 ? -14.258 23.172 22.906 1 96.88 163 GLU B O 1
ATOM 4542 N N . LEU B 1 164 ? -15.406 24.594 24.219 1 95.31 164 LEU B N 1
ATOM 4543 C CA . LEU B 1 164 ? -14.25 25.438 24.5 1 95.31 164 LEU B CA 1
ATOM 4544 C C . LEU B 1 164 ? -13.078 24.625 25.031 1 95.31 164 LEU B C 1
ATOM 4546 O O . LEU B 1 164 ? -11.938 24.828 24.609 1 95.31 164 LEU B O 1
ATOM 4550 N N . ASN B 1 165 ? -13.344 23.734 25.875 1 93.19 165 ASN B N 1
ATOM 4551 C CA . ASN B 1 165 ? -12.289 22.922 26.484 1 93.19 165 ASN B CA 1
ATOM 4552 C C . ASN B 1 165 ? -11.555 22.062 25.469 1 93.19 165 ASN B C 1
ATOM 4554 O O . ASN B 1 165 ? -10.383 21.75 25.656 1 93.19 165 ASN B O 1
ATOM 4558 N N . HIS B 1 166 ? -12.234 21.688 24.422 1 92.81 166 HIS B N 1
ATOM 4559 C CA . HIS B 1 166 ? -11.602 20.938 23.359 1 92.81 166 HIS B CA 1
ATOM 4560 C C . HIS B 1 166 ? -10.781 21.844 22.453 1 92.81 166 HIS B C 1
ATOM 4562 O O . HIS B 1 166 ? -9.719 21.438 21.969 1 92.81 166 HIS B O 1
ATOM 4568 N N . LEU B 1 167 ? -11.281 23.031 22.266 1 94.38 167 LEU B N 1
ATOM 4569 C CA . LEU B 1 167 ? -10.602 23.969 21.375 1 94.38 167 LEU B CA 1
ATOM 4570 C C . LEU B 1 167 ? -9.289 24.438 21.984 1 94.38 167 LEU B C 1
ATOM 4572 O O . LEU B 1 167 ? -8.359 24.812 21.266 1 94.38 167 LEU B O 1
ATOM 4576 N N . LYS B 1 168 ? -9.195 24.328 23.281 1 91.12 168 LYS B N 1
ATOM 4577 C CA . LYS B 1 168 ? -7.996 24.766 24 1 91.12 168 LYS B CA 1
ATOM 4578 C C . LYS B 1 168 ? -6.875 23.734 23.859 1 91.12 168 LYS B C 1
ATOM 4580 O O . LYS B 1 168 ? -5.699 24.062 24.031 1 91.12 168 LYS B O 1
ATOM 4585 N N . ILE B 1 169 ? -7.277 22.5 23.625 1 90.31 169 ILE B N 1
ATOM 4586 C CA . ILE B 1 169 ? -6.32 21.422 23.406 1 90.31 169 ILE B CA 1
ATOM 4587 C C . ILE B 1 169 ? -5.941 21.344 21.938 1 90.31 169 ILE B C 1
ATOM 4589 O O . ILE B 1 169 ? -6.633 20.703 21.141 1 90.31 169 ILE B O 1
ATOM 4593 N N . LEU B 1 170 ? -4.797 21.812 21.609 1 85.56 170 LEU B N 1
ATOM 4594 C CA . LEU B 1 170 ? -4.48 22.047 20.203 1 85.56 170 LEU B CA 1
ATOM 4595 C C . LEU B 1 170 ? -4.066 20.734 19.516 1 85.56 170 LEU B C 1
ATOM 4597 O O . LEU B 1 170 ? -4.105 20.641 18.297 1 85.56 170 LEU B O 1
ATOM 4601 N N . ASP B 1 171 ? -3.707 19.719 20.312 1 85 171 ASP B N 1
ATOM 4602 C CA . ASP B 1 171 ? -3.176 18.516 19.703 1 85 171 ASP B CA 1
ATOM 4603 C C . ASP B 1 171 ? -4.293 17.516 19.391 1 85 171 ASP B C 1
ATOM 4605 O O . ASP B 1 171 ? -4.043 16.453 18.828 1 85 171 ASP B O 1
ATOM 4609 N N . ASN B 1 172 ? -5.527 17.922 19.703 1 89.75 172 ASN B N 1
ATOM 4610 C CA . ASN B 1 172 ? -6.629 17.047 19.312 1 89.75 172 ASN B CA 1
ATOM 4611 C C . ASN B 1 172 ? -7.16 17.391 17.922 1 89.75 172 ASN B C 1
ATOM 4613 O O . ASN B 1 172 ? -8.109 16.766 17.453 1 89.75 172 ASN B O 1
ATOM 4617 N N . PHE B 1 173 ? -6.734 18.391 17.312 1 92.5 173 PHE B N 1
ATOM 4618 C CA . PHE B 1 173 ? -6.871 18.75 15.898 1 92.5 173 PHE B CA 1
ATOM 4619 C C . PHE B 1 173 ? -8.211 19.438 15.641 1 92.5 173 PHE B C 1
ATOM 4621 O O . PHE B 1 173 ? -8.484 19.859 14.516 1 92.5 173 PHE B O 1
ATOM 4628 N N . GLN B 1 174 ? -9.008 19.703 16.609 1 94.44 174 GLN B N 1
ATOM 4629 C CA . GLN B 1 174 ? -10.336 20.25 16.375 1 94.44 174 GLN B CA 1
ATOM 4630 C C . GLN B 1 174 ? -10.25 21.672 15.812 1 94.44 174 GLN B C 1
ATOM 4632 O O . GLN B 1 174 ? -10.938 22 14.852 1 94.44 174 GLN B O 1
ATOM 4637 N N . LEU B 1 175 ? -9.438 22.453 16.516 1 95.06 175 LEU B N 1
ATOM 4638 C CA . LEU B 1 175 ? -9.273 23.812 16.031 1 95.06 175 LEU B CA 1
ATOM 4639 C C . LEU B 1 175 ? -8.633 23.828 14.648 1 95.06 175 LEU B C 1
ATOM 4641 O O . LEU B 1 175 ? -9.062 24.578 13.773 1 95.06 175 LEU B O 1
ATOM 4645 N N . TRP B 1 176 ? -7.621 23.047 14.477 1 96.88 176 TRP B N 1
ATOM 4646 C CA . TRP B 1 176 ? -6.949 22.953 13.18 1 96.88 176 TRP B CA 1
ATOM 4647 C C . TRP B 1 176 ? -7.91 22.469 12.102 1 96.88 176 TRP B C 1
ATOM 4649 O O . TRP B 1 176 ? -7.941 23.031 11 1 96.88 176 TRP B O 1
ATOM 4659 N N . ASN B 1 177 ? -8.68 21.484 12.391 1 97.38 177 ASN B N 1
ATOM 4660 C CA . ASN B 1 177 ? -9.648 20.953 11.438 1 97.38 177 ASN B CA 1
ATOM 4661 C C . ASN B 1 177 ? -10.688 22.016 11.047 1 97.38 177 ASN B C 1
ATOM 4663 O O . ASN B 1 177 ? -11.156 22.031 9.914 1 97.38 177 ASN B O 1
ATOM 4667 N N . THR B 1 178 ? -11.055 22.797 12.031 1 97.44 178 THR B N 1
ATOM 4668 C CA . THR B 1 178 ? -12.008 23.859 11.742 1 97.44 178 THR B CA 1
ATOM 4669 C C . THR B 1 178 ? -11.422 24.859 10.742 1 97.44 178 THR B C 1
ATOM 4671 O O . THR B 1 178 ? -12.086 25.234 9.773 1 97.44 178 THR B O 1
ATOM 4674 N N . TYR B 1 179 ? -10.219 25.297 11.031 1 98 179 TYR B N 1
ATOM 4675 C CA . TYR B 1 179 ? -9.531 26.156 10.07 1 98 179 TYR B CA 1
ATOM 4676 C C . TYR B 1 179 ? -9.438 25.484 8.703 1 98 179 TYR B C 1
ATOM 4678 O O . TYR B 1 179 ? -9.719 26.109 7.68 1 98 179 TYR B O 1
ATOM 4686 N N . ASP B 1 180 ? -9.008 24.266 8.734 1 98.12 180 ASP B N 1
ATOM 4687 C CA . ASP B 1 180 ? -8.836 23.469 7.516 1 98.12 180 ASP B CA 1
ATOM 4688 C C . ASP B 1 180 ? -10.141 23.406 6.715 1 98.12 180 ASP B C 1
ATOM 4690 O O . ASP B 1 180 ? -10.125 23.5 5.484 1 98.12 180 ASP B O 1
ATOM 4694 N N . THR B 1 181 ? -11.211 23.188 7.371 1 98.56 181 THR B N 1
ATOM 4695 C CA . THR B 1 181 ? -12.516 23.109 6.719 1 98.56 181 THR B CA 1
ATOM 4696 C C . THR B 1 181 ? -12.828 24.406 5.988 1 98.56 181 THR B C 1
ATOM 4698 O O . THR B 1 181 ? -13.211 24.391 4.816 1 98.56 181 THR B O 1
ATOM 4701 N N . LEU B 1 182 ? -12.688 25.5 6.703 1 98.44 182 LEU B N 1
ATOM 4702 C CA . LEU B 1 182 ? -12.93 26.812 6.09 1 98.44 182 LEU B CA 1
ATOM 4703 C C . LEU B 1 182 ? -12 27.031 4.906 1 98.44 182 LEU B C 1
ATOM 4705 O O . LEU B 1 182 ? -12.406 27.594 3.887 1 98.44 182 LEU B O 1
ATOM 4709 N N . TYR B 1 183 ? -10.773 26.609 5.066 1 98.19 183 TYR B N 1
ATOM 4710 C CA . TYR B 1 183 ? -9.773 26.75 4.012 1 98.19 183 TYR B CA 1
ATOM 4711 C C . TYR B 1 183 ? -10.188 25.969 2.768 1 98.19 183 TYR B C 1
ATOM 4713 O O . TYR B 1 183 ? -10.172 26.5 1.656 1 98.19 183 TYR B O 1
ATOM 4721 N N . CYS B 1 184 ? -10.547 24.719 2.885 1 98.5 184 CYS B N 1
ATOM 4722 C CA . CYS B 1 184 ? -11.016 23.875 1.788 1 98.5 184 CYS B CA 1
ATOM 4723 C C . CYS B 1 184 ? -12.211 24.516 1.086 1 98.5 184 CYS B C 1
ATOM 4725 O O . CYS B 1 184 ? -12.25 24.578 -0.143 1 98.5 184 CYS B O 1
ATOM 4727 N N . GLU B 1 185 ? -13.172 24.922 1.901 1 98.62 185 GLU B N 1
ATOM 4728 C CA . GLU B 1 185 ? -14.383 25.516 1.363 1 98.62 185 GLU B CA 1
ATOM 4729 C C . GLU B 1 185 ? -14.078 26.797 0.59 1 98.62 185 GLU B C 1
ATOM 4731 O O . GLU B 1 185 ? -14.656 27.047 -0.466 1 98.62 185 GLU B O 1
ATOM 4736 N N . SER B 1 186 ? -13.203 27.547 1.104 1 98 186 SER B N 1
ATOM 4737 C CA . SER B 1 186 ? -12.812 28.781 0.428 1 98 186 SER B CA 1
ATOM 4738 C C . SER B 1 186 ? -12.172 28.5 -0.923 1 98 186 SER B C 1
ATOM 4740 O O . SER B 1 186 ? -12.469 29.156 -1.916 1 98 186 SER B O 1
ATOM 4742 N N . ILE B 1 187 ? -11.266 27.516 -1.023 1 97.81 187 ILE B N 1
ATOM 4743 C CA . ILE B 1 187 ? -10.57 27.141 -2.252 1 97.81 187 ILE B CA 1
ATOM 4744 C C . ILE B 1 187 ? -11.586 26.734 -3.314 1 97.81 187 ILE B C 1
ATOM 4746 O O . ILE B 1 187 ? -11.398 27 -4.5 1 97.81 187 ILE B O 1
ATOM 4750 N N . HIS B 1 188 ? -12.633 26.188 -2.941 1 97.94 188 HIS B N 1
ATOM 4751 C CA . HIS B 1 188 ? -13.602 25.656 -3.889 1 97.94 188 HIS B CA 1
ATOM 4752 C C . HIS B 1 188 ? -14.82 26.562 -4.004 1 97.94 188 HIS B C 1
ATOM 4754 O O . HIS B 1 188 ? -15.883 26.125 -4.457 1 97.94 188 HIS B O 1
ATOM 4760 N N . ASN B 1 189 ? -14.758 27.766 -3.447 1 97.75 189 ASN B N 1
ATOM 4761 C CA . ASN B 1 189 ? -15.727 28.859 -3.611 1 97.75 189 ASN B CA 1
ATOM 4762 C C . ASN B 1 189 ? -17.047 28.531 -2.938 1 97.75 189 ASN B C 1
ATOM 4764 O O . ASN B 1 189 ? -18.125 28.875 -3.455 1 97.75 189 ASN B O 1
ATOM 4768 N N . PHE B 1 190 ? -16.953 27.766 -1.962 1 98.12 190 PHE B N 1
ATOM 4769 C CA . PHE B 1 190 ? -18.125 27.594 -1.122 1 98.12 190 PHE B CA 1
ATOM 4770 C C . PHE B 1 190 ? -18.375 28.828 -0.267 1 98.12 190 PHE B C 1
ATOM 4772 O O . PHE B 1 190 ? -17.438 29.547 0.078 1 98.12 190 PHE B O 1
ATOM 4779 N N . SER B 1 191 ? -19.656 29.031 0.09 1 97.88 191 SER B N 1
ATOM 4780 C CA . SER B 1 191 ? -19.969 30.109 1.024 1 97.88 191 SER B CA 1
ATOM 4781 C C . SER B 1 191 ? -19.422 29.812 2.414 1 97.88 191 SER B C 1
ATOM 4783 O O . SER B 1 191 ? -19.469 28.672 2.873 1 97.88 191 SER B O 1
ATOM 4785 N N . LEU B 1 192 ? -18.922 30.859 3.049 1 98.19 192 LEU B N 1
ATOM 4786 C CA . LEU B 1 192 ? -18.438 30.734 4.414 1 98.19 192 LEU B CA 1
ATOM 4787 C C . LEU B 1 192 ? -19.391 31.359 5.41 1 98.19 192 LEU B C 1
ATOM 4789 O O . LEU B 1 192 ? -20.188 32.25 5.043 1 98.19 192 LEU B O 1
ATOM 4793 N N . PRO B 1 193 ? -19.375 30.859 6.617 1 98.19 193 PRO B N 1
ATOM 4794 C CA . PRO B 1 193 ? -20.203 31.531 7.625 1 98.19 193 PRO B CA 1
ATOM 4795 C C . PRO B 1 193 ? -19.859 33 7.785 1 98.19 193 PRO B C 1
ATOM 4797 O O . PRO B 1 193 ? -18.703 33.406 7.605 1 98.19 193 PRO B O 1
ATOM 4800 N N . VAL B 1 194 ? -20.797 33.75 8.289 1 97.88 194 VAL B N 1
ATOM 4801 C CA . VAL B 1 194 ? -20.656 35.188 8.391 1 97.88 194 VAL B CA 1
ATOM 4802 C C . VAL B 1 194 ? -19.531 35.531 9.359 1 97.88 194 VAL B C 1
ATOM 4804 O O . VAL B 1 194 ? -18.812 36.531 9.172 1 97.88 194 VAL B O 1
ATOM 4807 N N . TRP B 1 195 ? -19.359 34.688 10.297 1 98.19 195 TRP B N 1
ATOM 4808 C CA . TRP B 1 195 ? -18.375 35 11.32 1 98.19 195 TRP B CA 1
ATOM 4809 C C . TRP B 1 195 ? -16.953 34.75 10.805 1 98.19 195 TRP B C 1
ATOM 4811 O O . TRP B 1 195 ? -15.977 35.156 11.43 1 98.19 195 TRP B O 1
ATOM 4821 N N . ALA B 1 196 ? -16.781 34.031 9.719 1 98.25 196 ALA B N 1
ATOM 4822 C CA . ALA B 1 196 ? -15.469 33.688 9.164 1 98.25 196 ALA B CA 1
ATOM 4823 C C . ALA B 1 196 ? -14.898 34.875 8.383 1 98.25 196 ALA B C 1
ATOM 4825 O O . ALA B 1 196 ? -14.617 34.75 7.184 1 98.25 196 ALA B O 1
ATOM 4826 N N . THR B 1 197 ? -14.609 35.938 9.062 1 97.75 197 THR B N 1
ATOM 4827 C CA . THR B 1 197 ? -14 37.125 8.461 1 97.75 197 THR B CA 1
ATOM 4828 C C . THR B 1 197 ? -12.516 36.906 8.195 1 97.75 197 THR B C 1
ATOM 4830 O O . THR B 1 197 ? -11.945 35.938 8.664 1 97.75 197 THR B O 1
ATOM 4833 N N . LYS B 1 198 ? -11.961 37.781 7.488 1 97.19 198 LYS B N 1
ATOM 4834 C CA . LYS B 1 198 ? -10.531 37.719 7.215 1 97.19 198 LYS B CA 1
ATOM 4835 C C . LYS B 1 198 ? -9.727 37.688 8.508 1 97.19 198 LYS B C 1
ATOM 4837 O O . LYS B 1 198 ? -8.75 36.938 8.625 1 97.19 198 LYS B O 1
ATOM 4842 N N . ASP B 1 199 ? -10.133 38.469 9.398 1 97.44 199 ASP B N 1
ATOM 4843 C CA . ASP B 1 199 ? -9.453 38.531 10.688 1 97.44 199 ASP B CA 1
ATOM 4844 C C . ASP B 1 199 ? -9.602 37.219 11.469 1 97.44 199 ASP B C 1
ATOM 4846 O O . ASP B 1 199 ? -8.633 36.719 12.023 1 97.44 199 ASP B O 1
ATOM 4850 N N . ALA B 1 200 ? -10.789 36.719 11.5 1 97.88 200 ALA B N 1
ATOM 4851 C CA . ALA B 1 200 ? -11.047 35.469 12.219 1 97.88 200 ALA B CA 1
ATOM 4852 C C . ALA B 1 200 ? -10.258 34.312 11.609 1 97.88 200 ALA B C 1
ATOM 4854 O O . ALA B 1 200 ? -9.633 33.531 12.336 1 97.88 200 ALA B O 1
ATOM 4855 N N . VAL B 1 201 ? -10.312 34.281 10.336 1 97.81 201 VAL B N 1
ATOM 4856 C CA . VAL B 1 201 ? -9.609 33.188 9.633 1 97.81 201 VAL B CA 1
ATOM 4857 C C . VAL B 1 201 ? -8.109 33.344 9.844 1 97.81 201 VAL B C 1
ATOM 4859 O O . VAL B 1 201 ? -7.402 32.344 9.992 1 97.81 201 VAL B O 1
ATOM 4862 N N . GLY B 1 202 ? -7.629 34.531 9.828 1 97.75 202 GLY B N 1
ATOM 4863 C CA . GLY B 1 202 ? -6.223 34.75 10.109 1 97.75 202 GLY B CA 1
ATOM 4864 C C . GLY B 1 202 ? -5.801 34.281 11.477 1 97.75 202 GLY B C 1
ATOM 4865 O O . GLY B 1 202 ? -4.727 33.688 11.625 1 97.75 202 GLY B O 1
ATOM 4866 N N . LYS B 1 203 ? -6.559 34.594 12.461 1 98 203 LYS B N 1
ATOM 4867 C CA . LYS B 1 203 ? -6.277 34.094 13.812 1 98 203 LYS B CA 1
ATOM 4868 C C . LYS B 1 203 ? -6.32 32.594 13.883 1 98 203 LYS B C 1
ATOM 4870 O O . LYS B 1 203 ? -5.508 31.969 14.57 1 98 203 LYS B O 1
ATOM 4875 N N . MET B 1 204 ? -7.262 32 13.164 1 97.75 204 MET B N 1
ATOM 4876 C CA . MET B 1 204 ? -7.355 30.531 13.125 1 97.75 204 MET B CA 1
ATOM 4877 C C . MET B 1 204 ? -6.117 29.938 12.477 1 97.75 204 MET B C 1
ATOM 4879 O O . MET B 1 204 ? -5.645 28.875 12.898 1 97.75 204 MET B O 1
ATOM 4883 N N . GLU B 1 205 ? -5.676 30.531 11.469 1 97.94 205 GLU B N 1
ATOM 4884 C CA . GLU B 1 205 ? -4.461 30.078 10.812 1 97.94 205 GLU B CA 1
ATOM 4885 C C . GLU B 1 205 ? -3.275 30.078 11.773 1 97.94 205 GLU B C 1
ATOM 4887 O O . GLU B 1 205 ? -2.508 29.109 11.82 1 97.94 205 GLU B O 1
ATOM 4892 N N . LYS B 1 206 ? -3.098 31.172 12.523 1 97.69 206 LYS B N 1
ATOM 4893 C CA . LYS B 1 206 ? -2.02 31.266 13.5 1 97.69 206 LYS B CA 1
ATOM 4894 C C . LYS B 1 206 ? -2.141 30.188 14.57 1 97.69 206 LYS B C 1
ATOM 4896 O O . LYS B 1 206 ? -1.135 29.641 15.016 1 97.69 206 LYS B O 1
ATOM 4901 N N . LEU B 1 207 ? -3.332 29.922 14.938 1 97.62 207 LEU B N 1
ATOM 4902 C CA . LEU B 1 207 ? -3.564 28.891 15.938 1 97.62 207 LEU B CA 1
ATOM 4903 C C . LEU B 1 207 ? -3.281 27.5 15.367 1 97.62 207 LEU B C 1
ATOM 4905 O O . LEU B 1 207 ? -2.803 26.625 16.078 1 97.62 207 LEU B O 1
ATOM 4909 N N . ALA B 1 208 ? -3.621 27.297 14.094 1 97.62 208 ALA B N 1
ATOM 4910 C CA . ALA B 1 208 ? -3.279 26.047 13.438 1 97.62 208 ALA B CA 1
ATOM 4911 C C . ALA B 1 208 ? -1.766 25.859 13.352 1 97.62 208 ALA B C 1
ATOM 4913 O O . ALA B 1 208 ? -1.257 24.75 13.555 1 97.62 208 ALA B O 1
ATOM 4914 N N . GLU B 1 209 ? -1.077 26.922 13.039 1 97.69 209 GLU B N 1
ATOM 4915 C CA . GLU B 1 209 ? 0.382 26.906 13.047 1 97.69 209 GLU B CA 1
ATOM 4916 C C . GLU B 1 209 ? 0.917 26.531 14.43 1 97.69 209 GLU B C 1
ATOM 4918 O O . GLU B 1 209 ? 1.85 25.734 14.555 1 97.69 209 GLU B O 1
ATOM 4923 N N . LEU B 1 210 ? 0.351 27.156 15.422 1 97.25 210 LEU B N 1
ATOM 4924 C CA . LEU B 1 210 ? 0.748 26.844 16.797 1 97.25 210 LEU B CA 1
ATOM 4925 C C . LEU B 1 210 ? 0.461 25.391 17.141 1 97.25 210 LEU B C 1
ATOM 4927 O O . LEU B 1 210 ? 1.216 24.766 17.891 1 97.25 210 LEU B O 1
ATOM 4931 N N . ALA B 1 211 ? -0.645 24.875 16.625 1 96.94 211 ALA B N 1
ATOM 4932 C CA . ALA B 1 211 ? -0.979 23.484 16.859 1 96.94 211 ALA B CA 1
ATOM 4933 C C . ALA B 1 211 ? 0.109 22.562 16.312 1 96.94 211 ALA B C 1
ATOM 4935 O O . ALA B 1 211 ? 0.546 21.625 16.984 1 96.94 211 ALA B O 1
ATOM 4936 N N . LEU B 1 212 ? 0.5 22.797 15.133 1 97.5 212 LEU B N 1
ATOM 4937 C CA . LEU B 1 212 ? 1.576 22.016 14.539 1 97.5 212 LEU B CA 1
ATOM 4938 C C . LEU B 1 212 ? 2.854 22.125 15.367 1 97.5 212 LEU B C 1
ATOM 4940 O O . LEU B 1 212 ? 3.52 21.125 15.633 1 97.5 212 LEU B O 1
ATOM 4944 N N . LEU B 1 213 ? 3.182 23.312 15.773 1 96.81 213 LEU B N 1
ATOM 4945 C CA . LEU B 1 213 ? 4.367 23.531 16.594 1 96.81 213 LEU B CA 1
ATOM 4946 C C . LEU B 1 213 ? 4.238 22.812 17.938 1 96.81 213 LEU B C 1
ATOM 4948 O O . LEU B 1 213 ? 5.23 22.312 18.469 1 96.81 213 LEU B O 1
ATOM 4952 N N . SER B 1 214 ? 3.086 22.844 18.422 1 96.25 214 SER B N 1
ATOM 4953 C CA . SER B 1 214 ? 2.857 22.219 19.719 1 96.25 214 SER B CA 1
ATOM 4954 C C . SER B 1 214 ? 3.057 20.703 19.656 1 96.25 214 SER B C 1
ATOM 4956 O O . SER B 1 214 ? 3.467 20.078 20.625 1 96.25 214 SER B O 1
ATOM 4958 N N . LEU B 1 215 ? 2.756 20.141 18.547 1 97.19 215 LEU B N 1
ATOM 4959 C CA . LEU B 1 215 ? 2.932 18.703 18.375 1 97.19 215 LEU B CA 1
ATOM 4960 C C . LEU B 1 215 ? 4.402 18.312 18.484 1 97.19 215 LEU B C 1
ATOM 4962 O O . LEU B 1 215 ? 4.742 17.344 19.172 1 97.19 215 LEU B O 1
ATOM 4966 N N . PHE B 1 216 ? 5.254 19.172 17.844 1 97.81 216 PHE B N 1
ATOM 4967 C CA . PHE B 1 216 ? 6.605 18.656 17.656 1 97.81 216 PHE B CA 1
ATOM 4968 C C . PHE B 1 216 ? 7.641 19.609 18.234 1 97.81 216 PHE B C 1
ATOM 4970 O O . PHE B 1 216 ? 8.766 19.219 18.547 1 97.81 216 PHE B O 1
ATOM 4977 N N . GLY B 1 217 ? 7.27 20.906 18.375 1 96.88 217 GLY B N 1
ATOM 4978 C CA . GLY B 1 217 ? 8.328 21.891 18.531 1 96.88 217 GLY B CA 1
ATOM 4979 C C . GLY B 1 217 ? 8.281 22.625 19.859 1 96.88 217 GLY B C 1
ATOM 4980 O O . GLY B 1 217 ? 9.242 23.281 20.234 1 96.88 217 GLY B O 1
ATOM 4981 N N . VAL B 1 218 ? 7.148 22.594 20.531 1 96.75 218 VAL B N 1
ATOM 4982 C CA . VAL B 1 218 ? 6.996 23.312 21.797 1 96.75 218 VAL B CA 1
ATOM 4983 C C . VAL B 1 218 ? 7.242 22.359 22.969 1 96.75 218 VAL B C 1
ATOM 4985 O O . VAL B 1 218 ? 6.633 21.297 23.047 1 96.75 218 VAL B O 1
ATOM 4988 N N . TYR B 1 219 ? 8.117 22.781 23.859 1 96.69 219 TYR B N 1
ATOM 4989 C CA . TYR B 1 219 ? 8.406 22.031 25.078 1 96.69 219 TYR B CA 1
ATOM 4990 C C . TYR B 1 219 ? 9.133 20.734 24.75 1 96.69 219 TYR B C 1
ATOM 4992 O O . TYR B 1 219 ? 8.547 19.828 24.156 1 96.69 219 TYR B O 1
ATOM 5000 N N . LYS B 1 220 ? 10.328 20.562 25.094 1 97.56 220 LYS B N 1
ATOM 5001 C CA . LYS B 1 220 ? 11.164 19.375 24.938 1 97.56 220 LYS B CA 1
ATOM 5002 C C . LYS B 1 220 ? 11.227 18.938 23.469 1 97.56 220 LYS B C 1
ATOM 5004 O O . LYS B 1 220 ? 10.961 17.781 23.156 1 97.56 220 LYS B O 1
ATOM 5009 N N . THR B 1 221 ? 11.57 19.844 22.641 1 97.62 221 THR B N 1
ATOM 5010 C CA . THR B 1 221 ? 11.586 19.672 21.203 1 97.62 221 THR B CA 1
ATOM 5011 C C . THR B 1 221 ? 12.516 18.516 20.797 1 97.62 221 THR B C 1
ATOM 5013 O O . THR B 1 221 ? 12.172 17.719 19.938 1 97.62 221 THR B O 1
ATOM 5016 N N . GLU B 1 222 ? 13.656 18.453 21.422 1 97.69 222 GLU B N 1
ATOM 5017 C CA . GLU B 1 222 ? 14.617 17.406 21.062 1 97.69 222 GLU B CA 1
ATOM 5018 C C . GLU B 1 222 ? 14.055 16.016 21.328 1 97.69 222 GLU B C 1
ATOM 5020 O O . GLU B 1 222 ? 14.148 15.133 20.484 1 97.69 222 GLU B O 1
ATOM 5025 N N . GLU B 1 223 ? 13.516 15.859 22.5 1 97.5 223 GLU B N 1
ATOM 5026 C CA . GLU B 1 223 ? 12.938 14.57 22.844 1 97.5 223 GLU B CA 1
ATOM 5027 C C . GLU B 1 223 ? 11.781 14.211 21.922 1 97.5 223 GLU B C 1
ATOM 5029 O O . GLU B 1 223 ? 11.656 13.07 21.484 1 97.5 223 GLU B O 1
ATOM 5034 N N . LYS B 1 224 ? 10.93 15.18 21.656 1 98.06 224 LYS B N 1
ATOM 5035 C CA . LYS B 1 224 ? 9.82 14.953 20.734 1 98.06 224 LYS B CA 1
ATOM 5036 C C . LYS B 1 224 ? 10.336 14.57 19.344 1 98.06 224 LYS B C 1
ATOM 5038 O O . LYS B 1 224 ? 9.773 13.68 18.688 1 98.06 224 LYS B O 1
ATOM 5043 N N . SER B 1 225 ? 11.352 15.25 18.938 1 98.31 225 SER B N 1
ATOM 5044 C CA . SER B 1 225 ? 11.922 14.969 17.625 1 98.31 225 SER B CA 1
ATOM 5045 C C . SER B 1 225 ? 12.477 13.547 17.547 1 98.31 225 SER B C 1
ATOM 5047 O O . SER B 1 225 ? 12.328 12.875 16.531 1 98.31 225 SER B O 1
ATOM 5049 N N . ARG B 1 226 ? 13.078 13.055 18.594 1 97.88 226 ARG B N 1
ATOM 5050 C CA . ARG B 1 226 ? 13.602 11.695 18.641 1 97.88 226 ARG B CA 1
ATOM 5051 C C . ARG B 1 226 ? 12.492 10.664 18.453 1 97.88 226 ARG B C 1
ATOM 5053 O O . ARG B 1 226 ? 12.688 9.648 17.781 1 97.88 226 ARG B O 1
ATOM 5060 N N . LEU B 1 227 ? 11.359 10.992 18.969 1 97.62 227 LEU B N 1
ATOM 5061 C CA . LEU B 1 227 ? 10.242 10.047 18.984 1 97.62 227 LEU B CA 1
ATOM 5062 C C . LEU B 1 227 ? 9.383 10.203 17.734 1 97.62 227 LEU B C 1
ATOM 5064 O O . LEU B 1 227 ? 8.578 9.328 17.422 1 97.62 227 LEU B O 1
ATOM 5068 N N . GLN B 1 228 ? 9.508 11.281 17.078 1 97.88 228 GLN B N 1
ATOM 5069 C CA . GLN B 1 228 ? 8.641 11.594 15.953 1 97.88 228 GLN B CA 1
ATOM 5070 C C . GLN B 1 228 ? 9.453 11.867 14.688 1 97.88 228 GLN B C 1
ATOM 5072 O O . GLN B 1 228 ? 10.102 10.961 14.156 1 97.88 228 GLN B O 1
ATOM 5077 N N . GLY B 1 229 ? 9.703 13.188 14.375 1 98.06 229 GLY B N 1
ATOM 5078 C CA . GLY B 1 229 ? 10.352 13.555 13.125 1 98.06 229 GLY B CA 1
ATOM 5079 C C . GLY B 1 229 ? 11.711 12.906 12.945 1 98.06 229 GLY B C 1
ATOM 5080 O O . GLY B 1 229 ? 12.125 12.625 11.82 1 98.06 229 GLY B O 1
ATOM 5081 N N . GLY B 1 230 ? 12.414 12.703 13.992 1 98.19 230 GLY B N 1
ATOM 5082 C CA . GLY B 1 230 ? 13.727 12.078 13.938 1 98.19 230 GLY B CA 1
ATOM 5083 C C . GLY B 1 230 ? 13.703 10.68 13.352 1 98.19 230 GLY B C 1
ATOM 5084 O O . GLY B 1 230 ? 14.688 10.227 12.766 1 98.19 230 GLY B O 1
ATOM 5085 N N . VAL B 1 231 ? 12.617 10.039 13.531 1 97.44 231 VAL B N 1
ATOM 5086 C CA . VAL B 1 231 ? 12.461 8.695 12.992 1 97.44 231 VAL B CA 1
ATOM 5087 C C . VAL B 1 231 ? 12.586 8.734 11.469 1 97.44 231 VAL B C 1
ATOM 5089 O O . VAL B 1 231 ? 13.328 7.938 10.883 1 97.44 231 VAL B O 1
ATOM 5092 N N . LEU B 1 232 ? 11.867 9.602 10.836 1 97.75 232 LEU B N 1
ATOM 5093 C CA . LEU B 1 232 ? 11.914 9.719 9.383 1 97.75 232 LEU B CA 1
ATOM 5094 C C . LEU B 1 232 ? 13.266 10.258 8.922 1 97.75 232 LEU B C 1
ATOM 5096 O O . LEU B 1 232 ? 13.789 9.836 7.887 1 97.75 232 LEU B O 1
ATOM 5100 N N . VAL B 1 233 ? 13.82 11.203 9.688 1 98.12 233 VAL B N 1
ATOM 5101 C CA . VAL B 1 233 ? 15.156 11.695 9.383 1 98.12 233 VAL B CA 1
ATOM 5102 C C . VAL B 1 233 ? 16.141 10.539 9.352 1 98.12 233 VAL B C 1
ATOM 5104 O O . VAL B 1 233 ? 17 10.461 8.469 1 98.12 233 VAL B O 1
ATOM 5107 N N . ASN B 1 234 ? 16.047 9.695 10.312 1 97.44 234 ASN B N 1
ATOM 5108 C CA . ASN B 1 234 ? 16.922 8.531 10.375 1 97.44 234 ASN B CA 1
ATOM 5109 C C . ASN B 1 234 ? 16.734 7.625 9.164 1 97.44 234 ASN B C 1
ATOM 5111 O O . ASN B 1 234 ? 17.719 7.109 8.625 1 97.44 234 ASN B O 1
ATOM 5115 N N . ILE B 1 235 ? 15.547 7.367 8.797 1 96.06 235 ILE B N 1
ATOM 5116 C CA . ILE B 1 235 ? 15.242 6.535 7.641 1 96.06 235 ILE B CA 1
ATOM 5117 C C . ILE B 1 235 ? 15.867 7.141 6.391 1 96.06 235 ILE B C 1
ATOM 5119 O O . ILE B 1 235 ? 16.5 6.43 5.602 1 96.06 235 ILE B O 1
ATOM 5123 N N . ILE B 1 236 ? 15.742 8.414 6.215 1 96.31 236 ILE B N 1
ATOM 5124 C CA . ILE B 1 236 ? 16.266 9.133 5.062 1 96.31 236 ILE B CA 1
ATOM 5125 C C . ILE B 1 236 ? 17.797 9.07 5.07 1 96.31 236 ILE B C 1
ATOM 5127 O O . ILE B 1 236 ? 18.422 8.773 4.047 1 96.31 236 ILE B O 1
ATOM 5131 N N . LEU B 1 237 ? 18.359 9.359 6.227 1 95.44 237 LEU B N 1
ATOM 5132 C CA . LEU B 1 237 ? 19.812 9.328 6.363 1 95.44 237 LEU B CA 1
ATOM 5133 C C . LEU B 1 237 ? 20.375 7.945 6.023 1 95.44 237 LEU B C 1
ATOM 5135 O O . LEU B 1 237 ? 21.391 7.828 5.344 1 95.44 237 LEU B O 1
ATOM 5139 N N . ASN B 1 238 ? 19.734 6.934 6.512 1 93.5 238 ASN B N 1
ATOM 5140 C CA . ASN B 1 238 ? 20.156 5.57 6.219 1 93.5 238 ASN B CA 1
ATOM 5141 C C . ASN B 1 238 ? 20.062 5.262 4.727 1 93.5 238 ASN B C 1
ATOM 5143 O O . ASN B 1 238 ? 20.906 4.566 4.176 1 93.5 238 ASN B O 1
ATOM 5147 N N . SER B 1 239 ? 18.969 5.676 4.141 1 93.12 239 SER B N 1
ATOM 5148 C CA . SER B 1 239 ? 18.828 5.488 2.699 1 93.12 239 SER B CA 1
ATOM 5149 C C . SER B 1 239 ? 19.969 6.156 1.937 1 93.12 239 SER B C 1
ATOM 5151 O O . SER B 1 239 ? 20.5 5.586 0.985 1 93.12 239 SER B O 1
ATOM 5153 N N . ILE B 1 240 ? 20.312 7.332 2.312 1 93.06 240 ILE B N 1
ATOM 5154 C CA . ILE B 1 240 ? 21.391 8.086 1.684 1 93.06 240 ILE B CA 1
ATOM 5155 C C . ILE B 1 240 ? 22.719 7.34 1.867 1 93.06 240 ILE B C 1
ATOM 5157 O O . ILE B 1 240 ? 23.484 7.184 0.916 1 93.06 240 ILE B O 1
ATOM 5161 N N . LYS B 1 241 ? 22.953 6.902 3.061 1 90.94 241 LYS B N 1
ATOM 5162 C CA . LYS B 1 241 ? 24.188 6.176 3.352 1 90.94 241 LYS B CA 1
ATOM 5163 C C . LYS B 1 241 ? 24.281 4.895 2.525 1 90.94 241 LYS B C 1
ATOM 5165 O O . LYS B 1 241 ? 25.344 4.543 2.033 1 90.94 241 LYS B O 1
ATOM 5170 N N . GLN B 1 242 ? 23.172 4.227 2.432 1 89.56 242 GLN B N 1
ATOM 5171 C CA . GLN B 1 242 ? 23.141 3.012 1.621 1 89.56 242 GLN B CA 1
ATOM 5172 C C . GLN B 1 242 ? 23.453 3.32 0.158 1 89.56 242 GLN B C 1
ATOM 5174 O O . GLN B 1 242 ? 24.078 2.516 -0.534 1 89.56 242 GLN B O 1
ATOM 5179 N N . ALA B 1 243 ? 22.984 4.426 -0.308 1 87.56 243 ALA B N 1
ATOM 5180 C CA . ALA B 1 243 ? 23.203 4.824 -1.697 1 87.56 243 ALA B CA 1
ATOM 5181 C C . ALA B 1 243 ? 24.688 5.125 -1.959 1 87.56 243 ALA B C 1
ATOM 5183 O O . ALA B 1 243 ? 25.156 5.016 -3.094 1 87.56 243 ALA B O 1
ATOM 5184 N N . THR B 1 244 ? 25.422 5.508 -0.984 1 85.75 244 THR B N 1
ATOM 5185 C CA . THR B 1 244 ? 26.844 5.797 -1.14 1 85.75 244 THR B CA 1
ATOM 5186 C C . THR B 1 244 ? 27.656 4.508 -1.27 1 85.75 244 THR B C 1
ATOM 5188 O O . THR B 1 244 ? 28.75 4.508 -1.831 1 85.75 244 THR B O 1
ATOM 5191 N N . ASN B 1 245 ? 27.188 3.443 -0.675 1 78.69 245 ASN B N 1
ATOM 5192 C CA . ASN B 1 245 ? 27.953 2.203 -0.589 1 78.69 245 ASN B CA 1
ATOM 5193 C C . ASN B 1 245 ? 27.484 1.187 -1.628 1 78.69 245 ASN B C 1
ATOM 5195 O O . ASN B 1 245 ? 28.172 0.195 -1.881 1 78.69 245 ASN B O 1
ATOM 5199 N N . SER B 1 246 ? 26.344 1.367 -1.99 1 68.31 246 SER B N 1
ATOM 5200 C CA . SER B 1 246 ? 25.734 0.268 -2.738 1 68.31 246 SER B CA 1
ATOM 5201 C C . SER B 1 246 ? 25.812 0.516 -4.242 1 68.31 246 SER B C 1
ATOM 5203 O O . SER B 1 246 ? 25.969 1.657 -4.68 1 68.31 246 SER B O 1
ATOM 5205 N N . SER B 1 247 ? 25.984 -0.552 -4.805 1 66.94 247 SER B N 1
ATOM 5206 C CA . SER B 1 247 ? 25.844 -0.614 -6.254 1 66.94 247 SER B CA 1
ATOM 5207 C C . SER B 1 247 ? 24.391 -0.423 -6.68 1 66.94 247 SER B C 1
ATOM 5209 O O . SER B 1 247 ? 24.078 -0.435 -7.875 1 66.94 247 SER B O 1
ATOM 5211 N N . LYS B 1 248 ? 23.75 0.051 -5.707 1 67.69 248 LYS B N 1
ATOM 5212 C CA . LYS B 1 248 ? 22.328 0.218 -6.012 1 67.69 248 LYS B CA 1
ATOM 5213 C C . LYS B 1 248 ? 22.109 1.369 -6.988 1 67.69 248 LYS B C 1
ATOM 5215 O O . LYS B 1 248 ? 22.812 2.381 -6.934 1 67.69 248 LYS B O 1
ATOM 5220 N N . GLU B 1 249 ? 21.172 1.096 -7.777 1 82.88 249 GLU B N 1
ATOM 5221 C CA . GLU B 1 249 ? 20.875 1.959 -8.914 1 82.88 249 GLU B CA 1
ATOM 5222 C C . GLU B 1 249 ? 19.812 2.988 -8.57 1 82.88 249 GLU B C 1
ATOM 5224 O O . GLU B 1 249 ? 19.438 3.82 -9.406 1 82.88 249 GLU B O 1
ATOM 5229 N N . ARG B 1 250 ? 19.453 2.986 -7.262 1 89.38 250 ARG B N 1
ATOM 5230 C CA . ARG B 1 250 ? 18.359 3.889 -6.91 1 89.38 250 ARG B CA 1
ATOM 5231 C C . ARG B 1 250 ? 18.812 5.344 -6.957 1 89.38 250 ARG B C 1
ATOM 5233 O O . ARG B 1 250 ? 19.766 5.723 -6.266 1 89.38 250 ARG B O 1
ATOM 5240 N N . LYS B 1 251 ? 18.125 6.105 -7.723 1 93 251 LYS B N 1
ATOM 5241 C CA . LYS B 1 251 ? 18.469 7.512 -7.902 1 93 251 LYS B CA 1
ATOM 5242 C C . LYS B 1 251 ? 17.531 8.422 -7.113 1 93 251 LYS B C 1
ATOM 5244 O O . LYS B 1 251 ? 17.953 9.445 -6.582 1 93 251 LYS B O 1
ATOM 5249 N N . MET B 1 252 ? 16.297 7.98 -7.059 1 95.56 252 MET B N 1
ATOM 5250 C CA . MET B 1 252 ? 15.297 8.852 -6.445 1 95.56 252 MET B CA 1
ATOM 5251 C C . MET B 1 252 ? 14.312 8.047 -5.605 1 95.56 252 MET B C 1
ATOM 5253 O O . MET B 1 252 ? 13.867 6.98 -6.023 1 95.56 252 MET B O 1
ATOM 5257 N N . GLU B 1 253 ? 14.086 8.484 -4.469 1 96.88 253 GLU B N 1
ATOM 5258 C CA . GLU B 1 253 ? 13.078 7.957 -3.559 1 96.88 253 GLU B CA 1
ATOM 5259 C C . GLU B 1 253 ? 12.07 9.039 -3.166 1 96.88 253 GLU B C 1
ATOM 5261 O O . GLU B 1 253 ? 12.453 10.156 -2.822 1 96.88 253 GLU B O 1
ATOM 5266 N N . VAL B 1 254 ? 10.82 8.719 -3.24 1 98.25 254 VAL B N 1
ATOM 5267 C CA . VAL B 1 254 ? 9.773 9.703 -2.988 1 98.25 254 VAL B CA 1
ATOM 5268 C C . VAL B 1 254 ? 8.82 9.188 -1.917 1 98.25 254 VAL B C 1
ATOM 5270 O O . VAL B 1 254 ? 8.461 8 -1.912 1 98.25 254 VAL B O 1
ATOM 5273 N N . TYR B 1 255 ? 8.43 10.047 -1.006 1 98.62 255 TYR B N 1
ATOM 5274 C CA . TYR B 1 255 ? 7.43 9.75 0.012 1 98.62 255 TYR B CA 1
ATOM 5275 C C . TYR B 1 255 ? 6.219 10.664 -0.133 1 98.62 255 TYR B C 1
ATOM 5277 O O . TYR B 1 255 ? 6.348 11.891 -0.088 1 98.62 255 TYR B O 1
ATOM 5285 N N . SER B 1 256 ? 5.059 10.078 -0.392 1 98.88 256 SER B N 1
ATOM 5286 C CA . SER B 1 256 ? 3.787 10.797 -0.417 1 98.88 256 SER B CA 1
ATOM 5287 C C . SER B 1 256 ? 3.127 10.805 0.958 1 98.88 256 SER B C 1
ATOM 5289 O O . SER B 1 256 ? 2.754 9.75 1.479 1 98.88 256 SER B O 1
ATOM 5291 N N . ALA B 1 257 ? 2.969 12 1.508 1 98.69 257 ALA B N 1
ATOM 5292 C CA . ALA B 1 257 ? 2.605 12.062 2.922 1 98.69 257 ALA B CA 1
ATOM 5293 C C . ALA B 1 257 ? 1.746 13.289 3.213 1 98.69 257 ALA B C 1
ATOM 5295 O O . ALA B 1 257 ? 0.856 13.633 2.432 1 98.69 257 ALA B O 1
ATOM 5296 N N . HIS B 1 258 ? 1.916 13.844 4.422 1 98.5 258 HIS B N 1
ATOM 5297 C CA . HIS B 1 258 ? 0.999 14.852 4.938 1 98.5 258 HIS B CA 1
ATOM 5298 C C . HIS B 1 258 ? 1.749 16.109 5.363 1 98.5 258 HIS B C 1
ATOM 5300 O O . HIS B 1 258 ? 2.982 16.141 5.359 1 98.5 258 HIS B O 1
ATOM 5306 N N . ASP B 1 259 ? 0.989 17.156 5.645 1 98.06 259 ASP B N 1
ATOM 5307 C CA . ASP B 1 259 ? 1.553 18.391 6.18 1 98.06 259 ASP B CA 1
ATOM 5308 C C . ASP B 1 259 ? 2.279 18.125 7.496 1 98.06 259 ASP B C 1
ATOM 5310 O O . ASP B 1 259 ? 3.381 18.641 7.715 1 98.06 259 ASP B O 1
ATOM 5314 N N . THR B 1 260 ? 1.703 17.25 8.305 1 98.12 260 THR B N 1
ATOM 5315 C CA . THR B 1 260 ? 2.318 16.953 9.594 1 98.12 260 THR B CA 1
ATOM 5316 C C . THR B 1 260 ? 3.648 16.234 9.398 1 98.12 260 THR B C 1
ATOM 5318 O O . THR B 1 260 ? 4.566 16.375 10.211 1 98.12 260 THR B O 1
ATOM 5321 N N . THR B 1 261 ? 3.773 15.484 8.328 1 98.69 261 THR B N 1
ATOM 5322 C CA . THR B 1 261 ? 5.031 14.812 8.023 1 98.69 261 THR B CA 1
ATOM 5323 C C . THR B 1 261 ? 6.125 15.828 7.707 1 98.69 261 THR B C 1
ATOM 5325 O O . THR B 1 261 ? 7.238 15.734 8.234 1 98.69 261 THR B O 1
ATOM 5328 N N . ILE B 1 262 ? 5.789 16.797 6.891 1 98.56 262 ILE B N 1
ATOM 5329 C CA . ILE B 1 262 ? 6.734 17.844 6.535 1 98.56 262 ILE B CA 1
ATOM 5330 C C . ILE B 1 262 ? 7.117 18.641 7.785 1 98.56 262 ILE B C 1
ATOM 5332 O O . ILE B 1 262 ? 8.297 18.922 8.016 1 98.56 262 ILE B O 1
ATOM 5336 N N . GLY B 1 263 ? 6.102 19 8.578 1 98.5 263 GLY B N 1
ATOM 5337 C CA . GLY B 1 263 ? 6.371 19.703 9.828 1 98.5 263 GLY B CA 1
ATOM 5338 C C . GLY B 1 263 ? 7.285 18.922 10.758 1 98.5 263 GLY B C 1
ATOM 5339 O O . GLY B 1 263 ? 8.211 19.484 11.336 1 98.5 263 GLY B O 1
ATOM 5340 N N . ALA B 1 264 ? 7.027 17.641 10.859 1 98.56 264 ALA B N 1
ATOM 5341 C CA . ALA B 1 264 ? 7.809 16.797 11.758 1 98.56 264 ALA B CA 1
ATOM 5342 C C . ALA B 1 264 ? 9.281 16.781 11.352 1 98.56 264 ALA B C 1
ATOM 5344 O O . ALA B 1 264 ? 10.164 16.938 12.203 1 98.56 264 ALA B O 1
ATOM 5345 N N . ILE B 1 265 ? 9.539 16.656 10.086 1 98.38 265 ILE B N 1
ATOM 5346 C CA . ILE B 1 265 ? 10.914 16.594 9.594 1 98.38 265 ILE B CA 1
ATOM 5347 C C . ILE B 1 265 ? 11.602 17.938 9.805 1 98.38 265 ILE B C 1
ATOM 5349 O O . ILE B 1 265 ? 12.727 17.984 10.32 1 98.38 265 ILE B O 1
ATOM 5353 N N . GLN B 1 266 ? 10.953 18.969 9.484 1 98.69 266 GLN B N 1
ATOM 5354 C CA . GLN B 1 266 ? 11.578 20.281 9.508 1 98.69 266 GLN B CA 1
ATOM 5355 C C . GLN B 1 266 ? 11.805 20.75 10.938 1 98.69 266 GLN B C 1
ATOM 5357 O O . GLN B 1 266 ? 12.797 21.422 11.227 1 98.69 266 GLN B O 1
ATOM 5362 N N . ILE B 1 267 ? 10.852 20.438 11.812 1 98.62 267 ILE B N 1
ATOM 5363 C CA . ILE B 1 267 ? 11.031 20.797 13.219 1 98.62 267 ILE B CA 1
ATOM 5364 C C . ILE B 1 267 ? 12.172 19.984 13.82 1 98.62 267 ILE B C 1
ATOM 5366 O O . ILE B 1 267 ? 12.992 20.516 14.57 1 98.62 267 ILE B O 1
ATOM 5370 N N . ALA B 1 268 ? 12.195 18.703 13.477 1 98.62 268 ALA B N 1
ATOM 5371 C CA . ALA B 1 268 ? 13.289 17.859 13.969 1 98.62 268 ALA B CA 1
ATOM 5372 C C . ALA B 1 268 ? 14.641 18.391 13.508 1 98.62 268 ALA B C 1
ATOM 5374 O O . ALA B 1 268 ? 15.609 18.391 14.273 1 98.62 268 ALA B O 1
ATOM 5375 N N . LEU B 1 269 ? 14.695 18.891 12.312 1 98.56 269 LEU B N 1
ATOM 5376 C CA . LEU B 1 269 ? 15.938 19.391 11.727 1 98.56 269 LEU B CA 1
ATOM 5377 C C . LEU B 1 269 ? 16.188 20.828 12.141 1 98.56 269 LEU B C 1
ATOM 5379 O O . LEU B 1 269 ? 17.203 21.422 11.758 1 98.56 269 LEU B O 1
ATOM 5383 N N . ASN B 1 270 ? 15.258 21.438 12.828 1 98 270 ASN B N 1
ATOM 5384 C CA . ASN B 1 270 ? 15.344 22.812 13.305 1 98 270 ASN B CA 1
ATOM 5385 C C . ASN B 1 270 ? 15.414 23.797 12.148 1 98 270 ASN B C 1
ATOM 5387 O O . ASN B 1 270 ? 16.203 24.75 12.188 1 98 270 ASN B O 1
ATOM 5391 N N . ILE B 1 271 ? 14.609 23.547 11.133 1 97.81 271 ILE B N 1
ATOM 5392 C CA . ILE B 1 271 ? 14.617 24.438 9.977 1 97.81 271 ILE B CA 1
ATOM 5393 C C . ILE B 1 271 ? 13.188 24.844 9.641 1 97.81 271 ILE B C 1
ATOM 5395 O O . ILE B 1 271 ? 12.93 25.391 8.57 1 97.81 271 ILE B O 1
ATOM 5399 N N . PHE B 1 272 ? 12.227 24.516 10.508 1 97.44 272 PHE B N 1
ATOM 5400 C CA . PHE B 1 272 ? 10.82 24.844 10.305 1 97.44 272 PHE B CA 1
ATOM 5401 C C . PHE B 1 272 ? 10.602 26.344 10.336 1 97.44 272 PHE B C 1
ATOM 5403 O O . PHE B 1 272 ? 11.164 27.047 11.188 1 97.44 272 PHE B O 1
ATOM 5410 N N . ASN B 1 273 ? 9.789 26.922 9.43 1 95.69 273 ASN B N 1
ATOM 5411 C CA . ASN B 1 273 ? 9.633 28.359 9.312 1 95.69 273 ASN B CA 1
ATOM 5412 C C . ASN B 1 273 ? 8.398 28.859 10.062 1 95.69 273 ASN B C 1
ATOM 5414 O O . ASN B 1 273 ? 8.047 30.031 9.977 1 95.69 273 ASN B O 1
ATOM 5418 N N . GLY B 1 274 ? 7.656 27.953 10.672 1 95.81 274 GLY B N 1
ATOM 5419 C CA . GLY B 1 274 ? 6.543 28.359 11.516 1 95.81 274 GLY B CA 1
ATOM 5420 C C . GLY B 1 274 ? 5.223 28.422 10.773 1 95.81 274 GLY B C 1
ATOM 5421 O O . GLY B 1 274 ? 4.188 28.75 11.359 1 95.81 274 GLY B O 1
ATOM 5422 N N . LYS B 1 275 ? 5.238 28.047 9.523 1 97 275 LYS B N 1
ATOM 5423 C CA . LYS B 1 275 ? 4.027 28.109 8.711 1 97 275 LYS B CA 1
ATOM 5424 C C . LYS B 1 275 ? 3.527 26.719 8.359 1 97 275 LYS B C 1
ATOM 5426 O O . LYS B 1 275 ? 4.316 25.766 8.281 1 97 275 LYS B O 1
ATOM 5431 N N . LEU B 1 276 ? 2.223 26.641 8.148 1 97.75 276 LEU B N 1
ATOM 5432 C CA . LEU B 1 276 ? 1.658 25.359 7.719 1 97.75 276 LEU B CA 1
ATOM 5433 C C . LEU B 1 276 ? 2.131 25 6.312 1 97.75 276 LEU B C 1
ATOM 5435 O O . LEU B 1 276 ? 2.143 25.859 5.422 1 97.75 276 LEU B O 1
ATOM 5439 N N . PRO B 1 277 ? 2.635 23.781 6.094 1 98.06 277 PRO B N 1
ATOM 5440 C CA . PRO B 1 277 ? 2.959 23.391 4.723 1 98.06 277 PRO B CA 1
ATOM 5441 C C . PRO B 1 277 ? 1.745 23.422 3.797 1 98.06 277 PRO B C 1
ATOM 5443 O O . PRO B 1 277 ? 0.73 22.781 4.082 1 98.06 277 PRO B O 1
ATOM 5446 N N . PRO B 1 278 ? 1.787 24.156 2.797 1 97.88 278 PRO B N 1
ATOM 5447 C CA . PRO B 1 278 ? 0.654 24.172 1.869 1 97.88 278 PRO B CA 1
ATOM 5448 C C . PRO B 1 278 ? 0.503 22.859 1.098 1 97.88 278 PRO B C 1
ATOM 5450 O O . PRO B 1 278 ? 1.357 21.969 1.201 1 97.88 278 PRO B O 1
ATOM 5453 N N . TYR B 1 279 ? -0.625 22.719 0.368 1 98.31 279 TYR B N 1
ATOM 5454 C CA . TYR B 1 279 ? -0.841 21.547 -0.47 1 98.31 279 TYR B CA 1
ATOM 5455 C C . TYR B 1 279 ? 0.286 21.391 -1.483 1 98.31 279 TYR B C 1
ATOM 5457 O O . TYR B 1 279 ? 0.765 22.375 -2.051 1 98.31 279 TYR B O 1
ATOM 5465 N N . ALA B 1 280 ? 0.75 20.125 -1.67 1 98.31 280 ALA B N 1
ATOM 5466 C CA . ALA B 1 280 ? 1.77 19.734 -2.643 1 98.31 280 ALA B CA 1
ATOM 5467 C C . ALA B 1 280 ? 3.131 20.312 -2.266 1 98.31 280 ALA B C 1
ATOM 5469 O O . ALA B 1 280 ? 4.031 20.391 -3.105 1 98.31 280 ALA B O 1
ATOM 5470 N N . ALA B 1 281 ? 3.219 20.828 -0.993 1 98.31 281 ALA B N 1
ATOM 5471 C CA . ALA B 1 281 ? 4.539 21.219 -0.513 1 98.31 281 ALA B CA 1
ATOM 5472 C C . ALA B 1 281 ? 5.508 20.031 -0.53 1 98.31 281 ALA B C 1
ATOM 5474 O O . ALA B 1 281 ? 5.098 18.891 -0.349 1 98.31 281 ALA B O 1
ATOM 5475 N N . CYS B 1 282 ? 6.773 20.359 -0.712 1 97.81 282 CYS B N 1
ATOM 5476 C CA . CYS B 1 282 ? 7.758 19.312 -0.885 1 97.81 282 CYS B CA 1
ATOM 5477 C C . CYS B 1 282 ? 9.062 19.656 -0.182 1 97.81 282 CYS B C 1
ATOM 5479 O O . CYS B 1 282 ? 9.594 20.75 -0.356 1 97.81 282 CYS B O 1
ATOM 5481 N N . HIS B 1 283 ? 9.531 18.781 0.659 1 98.12 283 HIS B N 1
ATOM 5482 C CA . HIS B 1 283 ? 10.875 18.844 1.233 1 98.12 283 HIS B CA 1
ATOM 5483 C C . HIS B 1 283 ? 11.844 17.969 0.459 1 98.12 283 HIS B C 1
ATOM 5485 O O . HIS B 1 283 ? 11.688 16.734 0.409 1 98.12 283 HIS B O 1
ATOM 5491 N N . LEU B 1 284 ? 12.898 18.578 -0.161 1 97.38 284 LEU B N 1
ATOM 5492 C CA . LEU B 1 284 ? 13.828 17.891 -1.05 1 97.38 284 LEU B CA 1
ATOM 5493 C C . LEU B 1 284 ? 15.195 17.719 -0.388 1 97.38 284 LEU B C 1
ATOM 5495 O O . LEU B 1 284 ? 15.742 18.672 0.169 1 97.38 284 LEU B O 1
ATOM 5499 N N . LEU B 1 285 ? 15.688 16.562 -0.427 1 97.38 285 LEU B N 1
ATOM 5500 C CA . LEU B 1 285 ? 17.062 16.281 -0.04 1 97.38 285 LEU B CA 1
ATOM 5501 C C . LEU B 1 285 ? 17.859 15.711 -1.213 1 97.38 285 LEU B C 1
ATOM 5503 O O . LEU B 1 285 ? 17.375 14.805 -1.899 1 97.38 285 LEU B O 1
ATOM 5507 N N . LYS B 1 286 ? 18.969 16.219 -1.455 1 95.25 286 LYS B N 1
ATOM 5508 C CA . LYS B 1 286 ? 19.859 15.766 -2.523 1 95.25 286 LYS B CA 1
ATOM 5509 C C . LYS B 1 286 ? 21.25 15.445 -1.981 1 95.25 286 LYS B C 1
ATOM 5511 O O . LYS B 1 286 ? 21.844 16.266 -1.282 1 95.25 286 LYS B O 1
ATOM 5516 N N . MET B 1 287 ? 21.672 14.305 -2.27 1 93.75 287 MET B N 1
ATOM 5517 C CA . MET B 1 287 ? 23.047 13.914 -1.985 1 93.75 287 MET B CA 1
ATOM 5518 C C . MET B 1 287 ? 23.875 13.844 -3.268 1 93.75 287 MET B C 1
ATOM 5520 O O . MET B 1 287 ? 23.406 13.336 -4.285 1 93.75 287 MET B O 1
ATOM 5524 N N . PHE B 1 288 ? 25.016 14.398 -3.27 1 90.38 288 PHE B N 1
ATOM 5525 C CA . PHE B 1 288 ? 25.875 14.383 -4.445 1 90.38 288 PHE B CA 1
ATOM 5526 C C . PHE B 1 288 ? 27.344 14.297 -4.039 1 90.38 288 PHE B C 1
ATOM 5528 O O . PHE B 1 288 ? 27.688 14.594 -2.895 1 90.38 288 PHE B O 1
ATOM 5535 N N . SER B 1 289 ? 28.094 13.664 -4.895 1 85.5 289 SER B N 1
ATOM 5536 C CA . SER B 1 289 ? 29.531 13.508 -4.648 1 85.5 289 SER B CA 1
ATOM 5537 C C . SER B 1 289 ? 30.312 14.727 -5.121 1 85.5 289 SER B C 1
ATOM 5539 O O . SER B 1 289 ? 29.969 15.336 -6.137 1 85.5 289 SER B O 1
ATOM 5541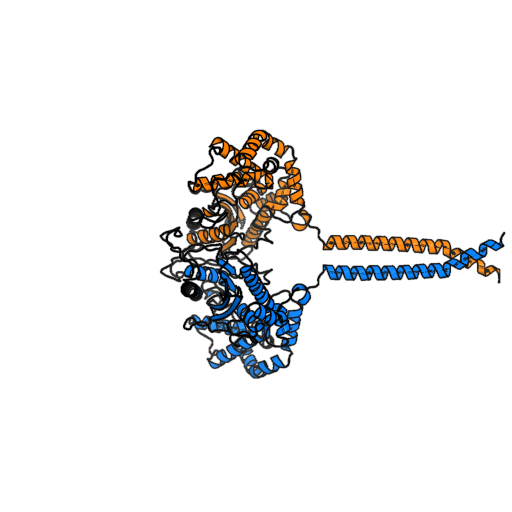 N N . ILE B 1 290 ? 31.188 15.141 -4.344 1 73.31 290 ILE B N 1
ATOM 5542 C CA . ILE B 1 290 ? 32.125 16.172 -4.75 1 73.31 290 ILE B CA 1
ATOM 5543 C C . ILE B 1 290 ? 33.438 15.523 -5.238 1 73.31 290 ILE B C 1
ATOM 5545 O O . ILE B 1 290 ? 33.969 14.641 -4.57 1 73.31 290 ILE B O 1
ATOM 5549 N N . SER B 1 291 ? 33.594 15.461 -6.656 1 61.88 291 SER B N 1
ATOM 5550 C CA . SER B 1 291 ? 34.531 14.781 -7.555 1 61.88 291 SER B CA 1
ATOM 5551 C C . SER B 1 291 ? 35.781 14.328 -6.82 1 61.88 291 SER B C 1
ATOM 5553 O O . SER B 1 291 ? 36.219 13.188 -6.965 1 61.88 291 SER B O 1
ATOM 5555 N N . LEU B 1 292 ? 36.594 15.188 -6.367 1 58.12 292 LEU B N 1
ATOM 5556 C CA . LEU B 1 292 ? 38 14.844 -6.227 1 58.12 292 LEU B CA 1
ATOM 5557 C C . LEU B 1 292 ? 38.219 13.906 -5.043 1 58.12 292 LEU B C 1
ATOM 5559 O O . LEU B 1 292 ? 39.188 13.125 -5.031 1 58.12 292 LEU B O 1
ATOM 5563 N N . ILE B 1 293 ? 37.469 13.797 -4.078 1 58.34 293 ILE B N 1
ATOM 5564 C CA . ILE B 1 293 ? 37.875 13.07 -2.881 1 58.34 293 ILE B CA 1
ATOM 5565 C C . ILE B 1 293 ? 36.719 12.172 -2.406 1 58.34 293 ILE B C 1
ATOM 5567 O O . ILE B 1 293 ? 36.75 11.68 -1.278 1 58.34 293 ILE B O 1
ATOM 5571 N N . ARG B 1 294 ? 35.875 11.578 -3.254 1 67 294 ARG B N 1
ATOM 5572 C CA . ARG B 1 294 ? 34.812 10.633 -2.896 1 67 294 ARG B CA 1
ATOM 5573 C C . ARG B 1 294 ? 34.062 11.086 -1.646 1 67 294 ARG B C 1
ATOM 5575 O O . ARG B 1 294 ? 33.875 10.297 -0.717 1 67 294 ARG B O 1
ATOM 5582 N N . ARG B 1 295 ? 33.938 12.359 -1.373 1 85.88 295 ARG B N 1
ATOM 5583 C CA . ARG B 1 295 ? 33.156 12.883 -0.266 1 85.88 295 ARG B CA 1
ATOM 5584 C C . ARG B 1 295 ? 31.766 13.289 -0.733 1 85.88 295 ARG B C 1
ATOM 5586 O O . ARG B 1 295 ? 31.594 13.828 -1.829 1 85.88 295 ARG B O 1
ATOM 5593 N N . TYR B 1 296 ? 30.75 12.961 0.151 1 92.5 296 TYR B N 1
ATOM 5594 C CA . TYR B 1 296 ? 29.359 13.234 -0.188 1 92.5 296 TYR B CA 1
ATOM 5595 C C . TYR B 1 296 ? 28.812 14.406 0.621 1 92.5 296 TYR B C 1
ATOM 5597 O O . TYR B 1 296 ? 29.234 14.633 1.759 1 92.5 296 TYR B O 1
ATOM 5605 N N . SER B 1 297 ? 28 15.195 -0.014 1 95.5 297 SER B N 1
ATOM 5606 C CA . SER B 1 297 ? 27.344 16.312 0.653 1 95.5 297 SER B CA 1
ATOM 5607 C C . SER B 1 297 ? 25.828 16.234 0.484 1 95.5 297 SER B C 1
ATOM 5609 O O . SER B 1 297 ? 25.328 15.586 -0.444 1 95.5 297 SER B O 1
ATOM 5611 N N . ILE B 1 298 ? 25.125 16.875 1.395 1 96.56 298 ILE B N 1
ATOM 5612 C CA . ILE B 1 298 ? 23.672 16.906 1.382 1 96.56 298 ILE B CA 1
ATOM 5613 C C . ILE B 1 298 ? 23.188 18.344 1.219 1 96.56 298 ILE B C 1
ATOM 5615 O O . ILE B 1 298 ? 23.703 19.25 1.874 1 96.56 298 ILE B O 1
ATOM 5619 N N . GLU B 1 299 ? 22.297 18.531 0.361 1 97.25 299 GLU B N 1
ATOM 5620 C CA . GLU B 1 299 ? 21.578 19.781 0.204 1 97.25 299 GLU B CA 1
ATOM 5621 C C . GLU B 1 299 ? 20.078 19.594 0.382 1 97.25 299 GLU B C 1
ATOM 5623 O O . GLU B 1 299 ? 19.531 18.562 -0.036 1 97.25 299 GLU B O 1
ATOM 5628 N N . MET B 1 300 ? 19.469 20.578 1.013 1 98 300 MET B N 1
ATOM 5629 C CA . MET B 1 300 ? 18.016 20.516 1.224 1 98 300 MET B CA 1
ATOM 5630 C C . MET B 1 300 ? 17.312 21.703 0.572 1 98 300 MET B C 1
ATOM 5632 O O . MET B 1 300 ? 17.844 22.812 0.567 1 98 300 MET B O 1
ATOM 5636 N N . HIS B 1 301 ? 16.219 21.484 0.024 1 97.94 301 HIS B N 1
ATOM 5637 C CA . HIS B 1 301 ? 15.352 22.516 -0.539 1 97.94 301 HIS B CA 1
ATOM 5638 C C . HIS B 1 301 ? 13.906 22.328 -0.088 1 97.94 301 HIS B C 1
ATOM 5640 O O . HIS B 1 301 ? 13.5 21.219 0.276 1 97.94 301 HIS B O 1
ATOM 5646 N N . TYR B 1 302 ? 13.195 23.422 -0.025 1 98.12 302 TYR B N 1
ATOM 5647 C CA . TYR B 1 302 ? 11.781 23.391 0.337 1 98.12 302 TYR B CA 1
ATOM 5648 C C . TYR B 1 302 ? 10.938 24.125 -0.708 1 98.12 302 TYR B C 1
ATOM 5650 O O . TYR B 1 302 ? 11.133 25.312 -0.951 1 98.12 302 TYR B O 1
ATOM 5658 N N . ARG B 1 303 ? 10.062 23.359 -1.385 1 97 303 ARG B N 1
ATOM 5659 C CA . ARG B 1 303 ? 9.117 23.906 -2.352 1 97 303 ARG B CA 1
ATOM 5660 C C . ARG B 1 303 ? 7.73 24.062 -1.737 1 97 303 ARG B C 1
ATOM 5662 O O . ARG B 1 303 ? 7.055 23.078 -1.463 1 97 303 ARG B O 1
ATOM 5669 N N . ASN B 1 304 ? 7.312 25.297 -1.494 1 93.44 304 ASN B N 1
ATOM 5670 C CA . ASN B 1 304 ? 6.023 25.531 -0.861 1 93.44 304 ASN B CA 1
ATOM 5671 C C . ASN B 1 304 ? 5.129 26.422 -1.731 1 93.44 304 ASN B C 1
ATOM 5673 O O . ASN B 1 304 ? 4.02 26.781 -1.326 1 93.44 304 ASN B O 1
ATOM 5677 N N . ASP B 1 305 ? 5.648 26.734 -2.816 1 84.94 305 ASP B N 1
ATOM 5678 C CA . ASP B 1 305 ? 4.957 27.562 -3.791 1 84.94 305 ASP B CA 1
ATOM 5679 C C . ASP B 1 305 ? 5.359 27.203 -5.219 1 84.94 305 ASP B C 1
ATOM 5681 O O . ASP B 1 305 ? 6.551 27.094 -5.52 1 84.94 305 ASP B O 1
ATOM 5685 N N . SER B 1 306 ? 4.375 27.031 -6.09 1 84.44 306 SER B N 1
ATOM 5686 C CA . SER B 1 306 ? 4.68 26.578 -7.441 1 84.44 306 SER B CA 1
ATOM 5687 C C . SER B 1 306 ? 5.203 27.719 -8.305 1 84.44 306 SER B C 1
ATOM 5689 O O . SER B 1 306 ? 5.766 27.484 -9.383 1 84.44 306 SER B O 1
ATOM 5691 N N . SER B 1 307 ? 5.039 28.828 -7.844 1 86.06 307 SER B N 1
ATOM 5692 C CA . SER B 1 307 ? 5.375 29.984 -8.656 1 86.06 307 SER B CA 1
ATOM 5693 C C . SER B 1 307 ? 6.82 30.422 -8.43 1 86.06 307 SER B C 1
ATOM 5695 O O . SER B 1 307 ? 7.344 31.266 -9.164 1 86.06 307 SER B O 1
ATOM 5697 N N . VAL B 1 308 ? 7.473 29.812 -7.465 1 87.81 308 VAL B N 1
ATOM 5698 C CA . VAL B 1 308 ? 8.844 30.234 -7.18 1 87.81 308 VAL B CA 1
ATOM 5699 C C . VAL B 1 308 ? 9.742 29 -7.062 1 87.81 308 VAL B C 1
ATOM 5701 O O . VAL B 1 308 ? 9.25 27.875 -6.867 1 87.81 308 VAL B O 1
ATOM 5704 N N . ASP B 1 309 ? 10.992 29.25 -7.234 1 92.25 309 ASP B N 1
ATOM 5705 C CA . ASP B 1 309 ? 11.953 28.172 -7.051 1 92.25 309 ASP B CA 1
ATOM 5706 C C . ASP B 1 309 ? 12 27.719 -5.594 1 92.25 309 ASP B C 1
ATOM 5708 O O . ASP B 1 309 ? 11.766 28.516 -4.68 1 92.25 309 ASP B O 1
ATOM 5712 N N . PRO B 1 310 ? 12.297 26.438 -5.441 1 95.69 310 PRO B N 1
ATOM 5713 C CA . PRO B 1 310 ? 12.383 25.953 -4.066 1 95.69 310 PRO B CA 1
ATOM 5714 C C . PRO B 1 310 ? 13.414 26.719 -3.232 1 95.69 310 PRO B C 1
ATOM 5716 O O . PRO B 1 310 ? 14.469 27.094 -3.742 1 95.69 310 PRO B O 1
ATOM 5719 N N . TYR B 1 311 ? 13.148 26.938 -1.988 1 96.69 311 TYR B N 1
ATOM 5720 C CA . TYR B 1 311 ? 14.031 27.641 -1.062 1 96.69 311 TYR B CA 1
ATOM 5721 C C . TYR B 1 311 ? 15.164 26.734 -0.604 1 96.69 311 TYR B C 1
ATOM 5723 O O . TYR B 1 311 ? 14.93 25.594 -0.2 1 96.69 311 TYR B O 1
ATOM 5731 N N . LEU B 1 312 ? 16.375 27.25 -0.693 1 97.31 312 LEU B N 1
ATOM 5732 C CA . LEU B 1 312 ? 17.516 26.531 -0.15 1 97.31 312 LEU B CA 1
ATOM 5733 C C . LEU B 1 312 ? 17.5 26.547 1.374 1 97.31 312 LEU B C 1
ATOM 5735 O O . LEU B 1 312 ? 17.344 27.609 1.985 1 97.31 312 LEU B O 1
ATOM 5739 N N . LEU B 1 313 ? 17.578 25.359 1.954 1 97.94 313 LEU B N 1
ATOM 5740 C CA . LEU B 1 313 ? 17.578 25.234 3.408 1 97.94 313 LEU B CA 1
ATOM 5741 C C . LEU B 1 313 ? 18.969 24.875 3.918 1 97.94 313 LEU B C 1
ATOM 5743 O O . LEU B 1 313 ? 19.719 24.141 3.254 1 97.94 313 LEU B O 1
ATOM 5747 N N . THR B 1 314 ? 19.312 25.406 5.059 1 98.06 314 THR B N 1
ATOM 5748 C CA . THR B 1 314 ? 20.594 25.109 5.676 1 98.06 314 THR B CA 1
ATOM 5749 C C . THR B 1 314 ? 20.422 24.531 7.074 1 98.06 314 THR B C 1
ATOM 5751 O O . THR B 1 314 ? 19.766 25.141 7.922 1 98.06 314 THR B O 1
ATOM 5754 N N . LEU B 1 315 ? 20.984 23.375 7.246 1 97.94 315 LEU B N 1
ATOM 5755 C CA . LEU B 1 315 ? 20.969 22.781 8.578 1 97.94 315 LEU B CA 1
ATOM 5756 C C . LEU B 1 315 ? 21.781 23.625 9.562 1 97.94 315 LEU B C 1
ATOM 5758 O O . LEU B 1 315 ? 22.922 23.984 9.281 1 97.94 315 LEU B O 1
ATOM 5762 N N . PRO B 1 316 ? 21.203 23.938 10.688 1 97.94 316 PRO B N 1
ATOM 5763 C CA . PRO B 1 316 ? 21.969 24.703 11.672 1 97.94 316 PRO B CA 1
ATOM 5764 C C . PRO B 1 316 ? 23.281 24.016 12.039 1 97.94 316 PRO B C 1
ATOM 5766 O O . PRO B 1 316 ? 23.297 22.812 12.359 1 97.94 316 PRO B O 1
ATOM 5769 N N . GLY B 1 317 ? 24.375 24.75 11.977 1 97.81 317 GLY B N 1
ATOM 5770 C CA . GLY B 1 317 ? 25.688 24.203 12.297 1 97.81 317 GLY B CA 1
ATOM 5771 C C . GLY B 1 317 ? 26.453 23.75 11.07 1 97.81 317 GLY B C 1
ATOM 5772 O O . GLY B 1 317 ? 27.594 23.281 11.188 1 97.81 317 GLY B O 1
ATOM 5773 N N . CYS B 1 318 ? 25.844 23.953 9.961 1 97.75 318 CYS B N 1
ATOM 5774 C CA . CYS B 1 318 ? 26.5 23.5 8.734 1 97.75 318 CYS B CA 1
ATOM 5775 C C . CYS B 1 318 ? 26.328 24.516 7.617 1 97.75 318 CYS B C 1
ATOM 5777 O O . CYS B 1 318 ? 25.812 25.609 7.848 1 97.75 318 CYS B O 1
ATOM 5779 N N . THR B 1 319 ? 26.891 24.234 6.438 1 96.75 319 THR B N 1
ATOM 5780 C CA . THR B 1 319 ? 26.672 25.016 5.219 1 96.75 319 THR B CA 1
ATOM 5781 C C . THR B 1 319 ? 25.5 24.422 4.43 1 96.75 319 THR B C 1
ATOM 5783 O O . THR B 1 319 ? 24.969 23.375 4.777 1 96.75 319 THR B O 1
ATOM 5786 N N . SER B 1 320 ? 25.094 25.156 3.412 1 96.06 320 SER B N 1
ATOM 5787 C CA . SER B 1 320 ? 23.984 24.688 2.594 1 96.06 320 SER B CA 1
ATOM 5788 C C . SER B 1 320 ? 24.297 23.344 1.955 1 96.06 320 SER B C 1
ATOM 5790 O O . SER B 1 320 ? 23.422 22.484 1.813 1 96.06 320 SER B O 1
ATOM 5792 N N . SER B 1 321 ? 25.547 23.266 1.507 1 95.81 321 SER B N 1
ATOM 5793 C CA . SER B 1 321 ? 26.062 21.953 1.13 1 95.81 321 SER B CA 1
ATOM 5794 C C . SER B 1 321 ? 26.797 21.297 2.295 1 95.81 321 SER B C 1
ATOM 5796 O O . SER B 1 321 ? 28 21.5 2.479 1 95.81 321 SER B O 1
ATOM 5798 N N . CYS B 1 322 ? 26.062 20.516 2.977 1 96.94 322 CYS B N 1
ATOM 5799 C CA . CYS B 1 322 ? 26.562 19.969 4.23 1 96.94 322 CYS B CA 1
ATOM 5800 C C . CYS B 1 322 ? 27.219 18.609 4 1 96.94 322 CYS B C 1
ATOM 5802 O O . CYS B 1 322 ? 26.562 17.672 3.52 1 96.94 322 CYS B O 1
ATOM 5804 N N . PRO B 1 323 ? 28.516 18.453 4.371 1 95.94 323 PRO B N 1
ATOM 5805 C CA . PRO B 1 323 ? 29.125 17.125 4.246 1 95.94 323 PRO B CA 1
ATOM 5806 C C . PRO B 1 323 ? 28.328 16.031 4.973 1 95.94 323 PRO B C 1
ATOM 5808 O O . PRO B 1 323 ? 27.828 16.266 6.074 1 95.94 323 PRO B O 1
ATOM 5811 N N . LEU B 1 324 ? 28.188 14.891 4.367 1 95.5 324 LEU B N 1
ATOM 5812 C CA . LEU B 1 324 ? 27.344 13.805 4.859 1 95.5 324 LEU B CA 1
ATOM 5813 C C . LEU B 1 324 ? 27.719 13.445 6.293 1 95.5 324 LEU B C 1
ATOM 5815 O O . LEU B 1 324 ? 26.828 13.266 7.137 1 95.5 324 LEU B O 1
ATOM 5819 N N . GLU B 1 325 ? 29.016 13.312 6.609 1 95 325 GLU B N 1
ATOM 5820 C CA . GLU B 1 325 ? 29.469 12.945 7.949 1 95 325 GLU B CA 1
ATOM 5821 C C . GLU B 1 325 ? 29.078 14.008 8.969 1 95 325 GLU B C 1
ATOM 5823 O O . GLU B 1 325 ? 28.656 13.68 10.086 1 95 325 GLU B O 1
ATOM 5828 N N . LYS B 1 326 ? 29.234 15.242 8.602 1 97.38 326 LYS B N 1
ATOM 5829 C CA . LYS B 1 326 ? 28.859 16.328 9.492 1 97.38 326 LYS B CA 1
ATOM 5830 C C . LYS B 1 326 ? 27.344 16.375 9.695 1 97.38 326 LYS B C 1
ATOM 5832 O O . LYS B 1 326 ? 26.859 16.625 10.805 1 97.38 326 LYS B O 1
ATOM 5837 N N . PHE B 1 327 ? 26.625 16.219 8.664 1 97.75 327 PHE B N 1
ATOM 5838 C CA . PHE B 1 327 ? 25.172 16.156 8.742 1 97.75 327 PHE B CA 1
ATOM 5839 C C . PHE B 1 327 ? 24.734 15.086 9.742 1 97.75 327 PHE B C 1
ATOM 5841 O O . PHE B 1 327 ? 23.906 15.344 10.609 1 97.75 327 PHE B O 1
ATOM 5848 N N . ALA B 1 328 ? 25.297 13.852 9.562 1 97.25 328 ALA B N 1
ATOM 5849 C CA . ALA B 1 328 ? 24.969 12.734 10.445 1 97.25 328 ALA B CA 1
ATOM 5850 C C . ALA B 1 328 ? 25.266 13.078 11.898 1 97.25 328 ALA B C 1
ATOM 5852 O O . ALA B 1 328 ? 24.5 12.727 12.797 1 97.25 328 ALA B O 1
ATOM 5853 N N . GLU B 1 329 ? 26.344 13.75 12.086 1 98 329 GLU B N 1
ATOM 5854 C CA . GLU B 1 329 ? 26.75 14.164 13.43 1 98 329 GLU B CA 1
ATOM 5855 C C . GLU B 1 329 ? 25.75 15.164 14.016 1 98 329 GLU B C 1
ATOM 5857 O O . GLU B 1 329 ? 25.344 15.039 15.164 1 98 329 GLU B O 1
ATOM 5862 N N . LEU B 1 330 ? 25.391 16.125 13.219 1 98.19 330 LEU B N 1
ATOM 5863 C CA . LEU B 1 330 ? 24.531 17.219 13.672 1 98.19 330 LEU B CA 1
ATOM 5864 C C . LEU B 1 330 ? 23.125 16.703 14 1 98.19 330 LEU B C 1
ATOM 5866 O O . LEU B 1 330 ? 22.469 17.234 14.891 1 98.19 330 LEU B O 1
ATOM 5870 N N . VAL B 1 331 ? 22.672 15.602 13.336 1 98.19 331 VAL B N 1
ATOM 5871 C CA . VAL B 1 331 ? 21.312 15.141 13.562 1 98.19 331 VAL B CA 1
ATOM 5872 C C . VAL B 1 331 ? 21.312 13.969 14.539 1 98.19 331 VAL B C 1
ATOM 5874 O O . VAL B 1 331 ? 20.25 13.477 14.93 1 98.19 331 VAL B O 1
ATOM 5877 N N . SER B 1 332 ? 22.469 13.516 14.984 1 97.81 332 SER B N 1
ATOM 5878 C CA . SER B 1 332 ? 22.578 12.352 15.852 1 97.81 332 SER B CA 1
ATOM 5879 C C . SER B 1 332 ? 21.781 12.523 17.141 1 97.81 332 SER B C 1
ATOM 5881 O O . SER B 1 332 ? 21.234 11.555 17.672 1 97.81 332 SER B O 1
ATOM 5883 N N . PRO B 1 333 ? 21.625 13.75 17.641 1 97.56 333 PRO B N 1
ATOM 5884 C CA . PRO B 1 333 ? 20.875 13.914 18.891 1 97.56 333 PRO B CA 1
ATOM 5885 C C . PRO B 1 333 ? 19.391 13.594 18.734 1 97.56 333 PRO B C 1
ATOM 5887 O O . PRO B 1 333 ? 18.703 13.305 19.719 1 97.56 333 PRO B O 1
ATOM 5890 N N . ILE B 1 334 ? 18.859 13.641 17.531 1 98.06 334 ILE B N 1
ATOM 5891 C CA . ILE B 1 334 ? 17.422 13.406 17.375 1 98.06 334 ILE B CA 1
ATOM 5892 C C . ILE B 1 334 ? 17.203 12.023 16.766 1 98.06 334 ILE B C 1
ATOM 5894 O O . ILE B 1 334 ? 16.078 11.672 16.406 1 98.06 334 ILE B O 1
ATOM 5898 N N . ILE B 1 335 ? 18.219 11.266 16.625 1 96.94 335 ILE B N 1
ATOM 5899 C CA . ILE B 1 335 ? 18.094 9.906 16.094 1 96.94 335 ILE B CA 1
ATOM 5900 C C . ILE B 1 335 ? 18.031 8.906 17.25 1 96.94 335 ILE B C 1
ATOM 5902 O O . ILE B 1 335 ? 18.844 8.969 18.172 1 96.94 335 ILE B O 1
ATOM 5906 N N . THR B 1 336 ? 17.031 8.055 17.109 1 91.56 336 THR B N 1
ATOM 5907 C CA . THR B 1 336 ? 16.891 7.035 18.156 1 91.56 336 THR B CA 1
ATOM 5908 C C . THR B 1 336 ? 17.375 5.68 17.656 1 91.56 336 THR B C 1
ATOM 5910 O O . THR B 1 336 ? 17.188 5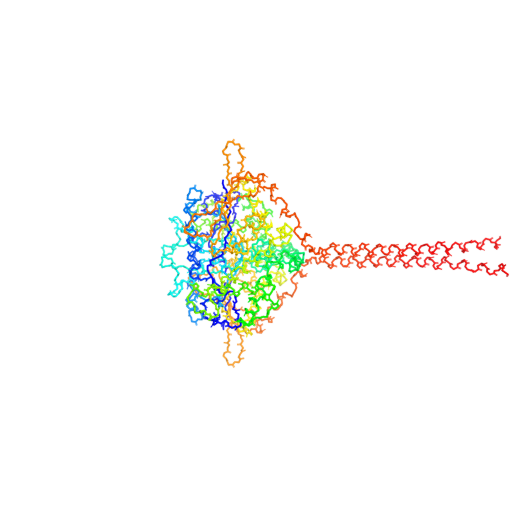.332 16.484 1 91.56 336 THR B O 1
ATOM 5913 N N . GLU B 1 337 ? 18.047 4.93 18.5 1 86.19 337 GLU B N 1
ATOM 5914 C CA . GLU B 1 337 ? 18.516 3.59 18.172 1 86.19 337 GLU B CA 1
ATOM 5915 C C . GLU B 1 337 ? 17.438 2.543 18.438 1 86.19 337 GLU B C 1
ATOM 5917 O O . GLU B 1 337 ? 17.359 1.535 17.734 1 86.19 337 GLU B O 1
ATOM 5922 N N . ASN B 1 338 ? 16.672 2.816 19.422 1 91.06 338 ASN B N 1
ATOM 5923 C CA . ASN B 1 338 ? 15.578 1.932 19.797 1 91.06 338 ASN B CA 1
ATOM 5924 C C . ASN B 1 338 ? 14.312 2.717 20.125 1 91.06 338 ASN B C 1
ATOM 5926 O O . ASN B 1 338 ? 14.039 3.029 21.281 1 91.06 338 ASN B O 1
ATOM 5930 N N . TRP B 1 339 ? 13.516 2.924 19.188 1 94.06 339 TRP B N 1
ATOM 5931 C CA . TRP B 1 339 ? 12.328 3.76 19.281 1 94.06 339 TRP B CA 1
ATOM 5932 C C . TRP B 1 339 ? 11.336 3.191 20.297 1 94.06 339 TRP B C 1
ATOM 5934 O O . TRP B 1 339 ? 10.758 3.936 21.094 1 94.06 339 TRP B O 1
ATOM 5944 N N . SER B 1 340 ? 11.094 1.884 20.203 1 91.06 340 SER B N 1
ATOM 5945 C CA . SER B 1 340 ? 10.133 1.241 21.109 1 91.06 340 SER B CA 1
ATOM 5946 C C . SER B 1 340 ? 10.508 1.449 22.562 1 91.06 340 SER B C 1
ATOM 5948 O O . SER B 1 340 ? 9.641 1.687 23.406 1 91.06 340 SER B O 1
ATOM 5950 N N . ARG B 1 341 ? 11.75 1.323 22.828 1 90.69 341 ARG B N 1
ATOM 5951 C CA . ARG B 1 341 ? 12.234 1.513 24.203 1 90.69 341 ARG B CA 1
ATOM 5952 C C . ARG B 1 341 ? 12.047 2.955 24.656 1 90.69 341 ARG B C 1
ATOM 5954 O O . ARG B 1 341 ? 11.562 3.205 25.75 1 90.69 341 ARG B O 1
ATOM 5961 N N . GLU B 1 342 ? 12.453 3.922 23.766 1 93.38 342 GLU B N 1
ATOM 5962 C CA . GLU B 1 342 ? 12.344 5.332 24.125 1 93.38 342 GLU B CA 1
ATOM 5963 C C . GLU B 1 342 ? 10.891 5.766 24.25 1 93.38 342 GLU B C 1
ATOM 5965 O O . GLU B 1 342 ? 10.57 6.688 25 1 93.38 342 GLU B O 1
ATOM 5970 N N . CYS B 1 343 ? 10.047 5.059 23.5 1 93.56 343 CYS B N 1
ATOM 5971 C CA . CYS B 1 343 ? 8.617 5.328 23.578 1 93.56 343 CYS B CA 1
ATOM 5972 C C . CYS B 1 343 ? 8.008 4.727 24.844 1 93.56 343 CYS B C 1
ATOM 5974 O O . CYS B 1 343 ? 6.895 5.086 25.234 1 93.56 343 CYS B O 1
ATOM 5976 N N . GLY B 1 344 ? 8.734 3.924 25.5 1 87.31 344 GLY B N 1
ATOM 5977 C CA . GLY B 1 344 ? 8.258 3.326 26.734 1 87.31 344 GLY B CA 1
ATOM 5978 C C . GLY B 1 344 ? 7.344 2.137 26.5 1 87.31 344 GLY B C 1
ATOM 5979 O O . GLY B 1 344 ? 6.5 1.822 27.344 1 87.31 344 GLY B O 1
ATOM 5980 N N . ASN B 1 345 ? 7.352 1.671 25.328 1 80.56 345 ASN B N 1
ATOM 5981 C CA . ASN B 1 345 ? 6.551 0.481 25.078 1 80.56 345 ASN B CA 1
ATOM 5982 C C . ASN B 1 345 ? 7.031 -0.71 25.891 1 80.56 345 ASN B C 1
ATOM 5984 O O . ASN B 1 345 ? 8.234 -0.881 26.109 1 80.56 345 ASN B O 1
ATOM 5988 N N . LYS B 1 346 ? 6.102 -0.95 26.75 1 63.59 346 LYS B N 1
ATOM 5989 C CA . LYS B 1 346 ? 6.426 -2.037 27.672 1 63.59 346 LYS B CA 1
ATOM 5990 C C . LYS B 1 346 ? 6.887 -3.279 26.922 1 63.59 346 LYS B C 1
ATOM 5992 O O . LYS B 1 346 ? 6.277 -3.662 25.922 1 63.59 346 LYS B O 1
ATOM 5997 N N . ASP B 1 347 ? 8.023 -3.41 26.906 1 59.72 347 ASP B N 1
ATOM 5998 C CA . ASP B 1 347 ? 8.5 -4.723 26.484 1 59.72 347 ASP B CA 1
ATOM 5999 C C . ASP B 1 347 ? 7.91 -5.828 27.344 1 59.72 347 ASP B C 1
ATOM 6001 O O . ASP B 1 347 ? 8.367 -6.059 28.469 1 59.72 347 ASP B O 1
ATOM 6005 N N . ARG B 1 348 ? 6.715 -6.094 26.922 1 57.44 348 ARG B N 1
ATOM 6006 C CA . ARG B 1 348 ? 5.957 -7.055 27.719 1 57.44 348 ARG B CA 1
ATOM 6007 C C . ARG B 1 348 ? 6.836 -8.227 28.156 1 57.44 348 ARG B C 1
ATOM 6009 O O . ARG B 1 348 ? 6.738 -8.695 29.281 1 57.44 348 ARG B O 1
ATOM 6016 N N . MET B 1 349 ? 7.727 -8.586 27.234 1 56.81 349 MET B N 1
ATOM 6017 C CA . MET B 1 349 ? 8.578 -9.727 27.562 1 56.81 349 MET B CA 1
ATOM 6018 C C . MET B 1 349 ? 9.523 -9.383 28.703 1 56.81 349 MET B C 1
ATOM 6020 O O . MET B 1 349 ? 9.719 -10.18 29.625 1 56.81 349 MET B O 1
ATOM 6024 N N . LYS B 1 350 ? 9.945 -8.188 28.719 1 60.09 350 LYS B N 1
ATOM 6025 C CA . LYS B 1 350 ? 10.875 -7.754 29.766 1 60.09 350 LYS B CA 1
ATOM 6026 C C . LYS B 1 350 ? 10.164 -7.633 31.109 1 60.09 350 LYS B C 1
ATOM 6028 O O . LYS B 1 350 ? 10.703 -8.039 32.125 1 60.09 350 LYS B O 1
ATOM 6033 N N . ASP B 1 351 ? 8.969 -7.062 31 1 58.5 351 ASP B N 1
ATOM 6034 C CA . ASP B 1 351 ? 8.203 -6.91 32.219 1 58.5 351 ASP B CA 1
ATOM 6035 C C . ASP B 1 351 ? 7.863 -8.266 32.844 1 58.5 351 ASP B C 1
ATOM 6037 O O . ASP B 1 351 ? 7.895 -8.43 34.062 1 58.5 351 ASP B O 1
ATOM 6041 N N . ILE B 1 352 ? 7.582 -9.094 31.953 1 61.28 352 ILE B N 1
ATOM 6042 C CA . ILE B 1 352 ? 7.293 -10.453 32.406 1 61.28 352 ILE B CA 1
ATOM 6043 C C . ILE B 1 352 ? 8.547 -11.055 33.062 1 61.28 352 ILE B C 1
ATOM 6045 O O . ILE B 1 352 ? 8.469 -11.672 34.125 1 61.28 352 ILE B O 1
ATOM 6049 N N . TYR B 1 353 ? 9.68 -10.797 32.438 1 63.09 353 TYR B N 1
ATOM 6050 C CA . TYR B 1 353 ? 10.922 -11.336 32.969 1 63.09 353 TYR B CA 1
ATOM 6051 C C . TYR B 1 353 ? 11.25 -10.719 34.344 1 63.09 353 TYR B C 1
ATOM 6053 O O . TYR B 1 353 ? 11.664 -11.422 35.25 1 63.09 353 TYR B O 1
ATOM 6061 N N . ILE B 1 354 ? 11 -9.484 34.406 1 62.97 354 ILE B N 1
ATOM 6062 C CA . ILE B 1 354 ? 11.25 -8.805 35.656 1 62.97 354 ILE B CA 1
ATOM 6063 C C . ILE B 1 354 ? 10.281 -9.32 36.719 1 62.97 354 ILE B C 1
ATOM 6065 O O . ILE B 1 354 ? 10.688 -9.578 37.875 1 62.97 354 ILE B O 1
ATOM 6069 N N . GLY B 1 355 ? 9.086 -9.469 36.312 1 63.75 355 GLY B N 1
ATOM 6070 C CA . GLY B 1 355 ? 8.125 -10.039 37.25 1 63.75 355 GLY B CA 1
ATOM 6071 C C . GLY B 1 355 ? 8.492 -11.438 37.719 1 63.75 355 GLY B C 1
ATOM 6072 O O . GLY B 1 355 ? 8.383 -11.75 38.906 1 63.75 355 GLY B O 1
ATOM 6073 N N . PHE B 1 356 ? 9.008 -12.109 36.781 1 69.69 356 PHE B N 1
ATOM 6074 C CA . PHE B 1 356 ? 9.461 -13.461 37.094 1 69.69 356 PHE B CA 1
ATOM 6075 C C . PHE B 1 356 ? 10.648 -13.43 38.031 1 69.69 356 PHE B C 1
ATOM 6077 O O . PHE B 1 356 ? 10.711 -14.203 39 1 69.69 356 PHE B O 1
ATOM 6084 N N . ASP B 1 357 ? 11.516 -12.602 37.781 1 68.31 357 ASP B N 1
ATOM 6085 C CA . ASP B 1 357 ? 12.703 -12.469 38.625 1 68.31 357 ASP B CA 1
ATOM 6086 C C . ASP B 1 357 ? 12.32 -12.078 40.062 1 68.31 357 ASP B C 1
ATOM 6088 O O . ASP B 1 357 ? 12.867 -12.617 41 1 68.31 357 ASP B O 1
ATOM 6092 N N . VAL B 1 358 ? 11.414 -11.211 40.094 1 70.38 358 VAL B N 1
ATOM 6093 C CA . VAL B 1 358 ? 10.953 -10.766 41.406 1 70.38 358 VAL B CA 1
ATOM 6094 C C . VAL B 1 358 ? 10.25 -11.914 42.125 1 70.38 358 VAL B C 1
ATOM 6096 O O . VAL B 1 358 ? 10.477 -12.125 43.312 1 70.38 358 VAL B O 1
ATOM 6099 N N . ALA B 1 359 ? 9.516 -12.633 41.406 1 72.5 359 ALA B N 1
ATOM 6100 C CA . ALA B 1 359 ? 8.789 -13.766 42 1 72.5 359 ALA B CA 1
ATOM 6101 C C . ALA B 1 359 ? 9.75 -14.844 42.469 1 72.5 359 ALA B C 1
ATOM 6103 O O . ALA B 1 359 ? 9.602 -15.375 43.562 1 72.5 359 ALA B O 1
ATOM 6104 N N . VAL B 1 360 ? 10.719 -15.141 41.75 1 73.5 360 VAL B N 1
ATOM 6105 C CA . VAL B 1 360 ? 11.734 -16.125 42.094 1 73.5 360 VAL B CA 1
ATOM 6106 C C . VAL B 1 360 ? 12.539 -15.641 43.281 1 73.5 360 VAL B C 1
ATOM 6108 O O . VAL B 1 360 ? 12.859 -16.422 44.188 1 73.5 360 VAL B O 1
ATOM 6111 N N . GLY B 1 361 ? 12.797 -14.398 43.25 1 74.38 361 GLY B N 1
ATOM 6112 C CA . GLY B 1 361 ? 13.5 -13.82 44.375 1 74.38 361 GLY B CA 1
ATOM 6113 C C . GLY B 1 361 ? 12.719 -13.906 45.688 1 74.38 361 GLY B C 1
ATOM 6114 O O . GLY B 1 361 ? 13.273 -14.266 46.719 1 74.38 361 GLY B O 1
ATOM 6115 N N . LEU B 1 362 ? 11.516 -13.594 45.531 1 77.19 362 LEU B N 1
ATOM 6116 C CA . LEU B 1 362 ? 10.656 -13.656 46.719 1 77.19 362 LEU B CA 1
ATOM 6117 C C . LEU B 1 362 ? 10.523 -15.094 47.219 1 77.19 362 LEU B C 1
ATOM 6119 O O . LEU B 1 362 ? 10.547 -15.344 48.438 1 77.19 362 LEU B O 1
ATOM 6123 N N . LEU B 1 363 ? 10.461 -15.977 46.312 1 77.25 363 LEU B N 1
ATOM 6124 C CA . LEU B 1 363 ? 10.383 -17.391 46.656 1 77.25 363 LEU B CA 1
ATOM 6125 C C . LEU B 1 363 ? 11.688 -17.859 47.312 1 77.25 363 LEU B C 1
ATOM 6127 O O . LEU B 1 363 ? 11.672 -18.656 48.25 1 77.25 363 LEU B O 1
ATOM 6131 N N . PHE B 1 364 ? 12.742 -17.391 46.875 1 77.44 364 PHE B N 1
ATOM 6132 C CA . PHE B 1 364 ? 14.047 -17.719 47.438 1 77.44 364 PHE B CA 1
ATOM 6133 C C . PHE B 1 364 ? 14.172 -17.188 48.875 1 77.44 364 PHE B C 1
ATOM 6135 O O . PHE B 1 364 ? 14.672 -17.875 49.75 1 77.44 364 PHE B O 1
ATOM 6142 N N . ILE B 1 365 ? 13.766 -16.031 49 1 79.25 365 ILE B N 1
ATOM 6143 C CA . ILE B 1 365 ? 13.805 -15.422 50.312 1 79.25 365 ILE B CA 1
ATOM 6144 C C . ILE B 1 365 ? 12.914 -16.203 51.281 1 79.25 365 ILE B C 1
ATOM 6146 O O . ILE B 1 365 ? 13.305 -16.469 52.438 1 79.25 365 ILE B O 1
ATOM 6150 N N . PHE B 1 366 ? 11.844 -16.531 50.844 1 78.06 366 PHE B N 1
ATOM 6151 C CA . PHE B 1 366 ? 10.914 -17.328 51.625 1 78.06 366 PHE B CA 1
ATOM 6152 C C . PHE B 1 366 ? 11.555 -18.656 52.031 1 78.06 366 PHE B C 1
ATOM 6154 O O . PHE B 1 366 ? 11.445 -19.062 53.188 1 78.06 366 PHE B O 1
ATOM 6161 N N . ASN B 1 367 ? 12.195 -19.266 51.125 1 76.94 367 ASN B N 1
ATOM 6162 C CA . ASN B 1 367 ? 12.891 -20.531 51.406 1 76.94 367 ASN B CA 1
ATOM 6163 C C . ASN B 1 367 ? 14.023 -20.344 52.406 1 76.94 367 ASN B C 1
ATOM 6165 O O . ASN B 1 367 ? 14.242 -21.188 53.281 1 76.94 367 ASN B O 1
ATOM 6169 N N . LEU B 1 368 ? 14.672 -19.312 52.312 1 77.44 368 LEU B N 1
ATOM 6170 C CA . LEU B 1 368 ? 15.75 -19.031 53.25 1 77.44 368 LEU B CA 1
ATOM 6171 C C . LEU B 1 368 ? 15.211 -18.812 54.656 1 77.44 368 LEU B C 1
ATOM 6173 O O . LEU B 1 368 ? 15.812 -19.281 55.625 1 77.44 368 LEU B O 1
ATOM 6177 N N . VAL B 1 369 ? 14.172 -18.141 54.688 1 78.88 369 VAL B N 1
ATOM 6178 C CA . VAL B 1 369 ? 13.523 -17.922 55.969 1 78.88 369 VAL B CA 1
ATOM 6179 C C . VAL B 1 369 ? 13.078 -19.266 56.562 1 78.88 369 VAL B C 1
ATOM 6181 O O . VAL B 1 369 ? 13.273 -19.516 57.75 1 78.88 369 VAL B O 1
ATOM 6184 N N . LEU B 1 370 ? 12.648 -20.078 55.75 1 75.44 370 LEU B N 1
ATOM 6185 C CA . LEU B 1 370 ? 12.203 -21.391 56.188 1 75.44 370 LEU B CA 1
ATOM 6186 C C . LEU B 1 370 ? 13.391 -22.234 56.625 1 75.44 370 LEU B C 1
ATOM 6188 O O . LEU B 1 370 ? 13.305 -22.938 57.656 1 75.44 370 LEU B O 1
ATOM 6192 N N . LEU B 1 371 ? 14.414 -22.172 56 1 76 371 LEU B N 1
ATOM 6193 C CA . LEU B 1 371 ? 15.625 -22.891 56.375 1 76 371 LEU B CA 1
ATOM 6194 C C . LEU B 1 371 ? 16.203 -22.375 57.688 1 76 371 LEU B C 1
ATOM 6196 O O . LEU B 1 371 ? 16.688 -23.156 58.5 1 76 371 LEU B O 1
ATOM 6200 N N . TYR B 1 372 ? 16.172 -21.125 57.812 1 76 372 TYR B N 1
ATOM 6201 C CA . TYR B 1 372 ? 16.625 -20.516 59.031 1 76 372 TYR B CA 1
ATOM 6202 C C . TYR B 1 372 ? 15.789 -20.984 60.219 1 76 372 TYR B C 1
ATOM 6204 O O . TYR B 1 372 ? 16.328 -21.328 61.281 1 76 372 TYR B O 1
ATOM 6212 N N . LEU B 1 373 ? 14.602 -21.062 60 1 71.56 373 LEU B N 1
ATOM 6213 C CA . LEU B 1 373 ? 13.703 -21.516 61.062 1 71.56 373 LEU B CA 1
ATOM 6214 C C . LEU B 1 373 ? 13.922 -23 61.375 1 71.56 373 LEU B C 1
ATOM 6216 O O . LEU B 1 373 ? 13.891 -23.406 62.531 1 71.56 373 LEU B O 1
ATOM 6220 N N . LEU B 1 374 ? 14.266 -23.672 60.406 1 70.88 374 LEU B N 1
ATOM 6221 C CA . LEU B 1 374 ? 14.578 -25.078 60.594 1 70.88 374 LEU B CA 1
ATOM 6222 C C . LEU B 1 374 ? 15.898 -25.25 61.344 1 70.88 374 LEU B C 1
ATOM 6224 O O . LEU B 1 374 ? 16.016 -26.125 62.219 1 70.88 374 LEU B O 1
ATOM 6228 N N . TYR B 1 375 ? 16.797 -24.5 60.969 1 69.69 375 TYR B N 1
ATOM 6229 C CA . TYR B 1 375 ? 18.109 -24.562 61.594 1 69.69 375 TYR B CA 1
ATOM 6230 C C . TYR B 1 375 ? 18.031 -24.125 63.062 1 69.69 375 TYR B C 1
ATOM 6232 O O . TYR B 1 375 ? 18.641 -24.766 63.906 1 69.69 375 TYR B O 1
ATOM 6240 N N . HIS B 1 376 ? 17.359 -23.188 63.312 1 67.25 376 HIS B N 1
ATOM 6241 C CA . HIS B 1 376 ? 17.281 -22.641 64.688 1 67.25 376 HIS B CA 1
ATOM 6242 C C . HIS B 1 376 ? 16.375 -23.484 65.562 1 67.25 376 HIS B C 1
ATOM 6244 O O . HIS B 1 376 ? 16.688 -23.703 66.75 1 67.25 376 HIS B O 1
ATOM 6250 N N . TYR B 1 377 ? 15.5 -24.016 65.062 1 58.41 377 TYR B N 1
ATOM 6251 C CA . TYR B 1 377 ? 14.57 -24.766 65.875 1 58.41 377 TYR B CA 1
ATOM 6252 C C . TYR B 1 377 ? 14.805 -26.266 65.75 1 58.41 377 TYR B C 1
ATOM 6254 O O . TYR B 1 377 ? 14.336 -27.062 66.562 1 58.41 377 TYR B O 1
ATOM 6262 N N . GLY B 1 378 ? 15.477 -26.688 64.812 1 54.5 378 GLY B N 1
ATOM 6263 C CA . GLY B 1 378 ? 15.797 -28.094 64.625 1 54.5 378 GLY B CA 1
ATOM 6264 C C . GLY B 1 378 ? 16.953 -28.562 65.5 1 54.5 378 GLY B C 1
ATOM 6265 O O . GLY B 1 378 ? 17.109 -29.766 65.688 1 54.5 378 GLY B O 1
ATOM 6266 N N . ARG B 1 379 ? 17.969 -27.875 65.875 1 52.34 379 ARG B N 1
ATOM 6267 C CA . ARG B 1 379 ? 19.094 -28.281 66.688 1 52.34 379 ARG B CA 1
ATOM 6268 C C . ARG B 1 379 ? 18.609 -28.719 68.062 1 52.34 379 ARG B C 1
ATOM 6270 O O . ARG B 1 379 ? 19.297 -29.469 68.75 1 52.34 379 ARG B O 1
ATOM 6277 N N . CYS B 1 380 ? 17.641 -28.312 68.625 1 44.78 380 CYS B N 1
ATOM 6278 C CA . CYS B 1 380 ? 17.281 -28.688 69.938 1 44.78 380 CYS B CA 1
ATOM 6279 C C . CYS B 1 380 ? 16.938 -30.172 70.062 1 44.78 380 CYS B C 1
ATOM 6281 O O . CYS B 1 380 ? 16.969 -30.75 71.125 1 44.78 380 CYS B O 1
ATOM 6283 N N . ARG B 1 381 ? 16.641 -30.875 68.938 1 44.28 381 ARG B N 1
ATOM 6284 C CA . ARG B 1 381 ? 16.266 -32.281 69.188 1 44.28 381 ARG B CA 1
ATOM 6285 C C . ARG B 1 381 ? 17.5 -33.156 69.25 1 44.28 381 ARG B C 1
ATOM 6287 O O . ARG B 1 381 ? 17.453 -34.25 69.812 1 44.28 381 ARG B O 1
ATOM 6294 N N . ARG B 1 382 ? 18.547 -32.875 68.75 1 41.78 382 ARG B N 1
ATOM 6295 C CA . ARG B 1 382 ? 19.578 -33.906 68.812 1 41.78 382 ARG B CA 1
ATOM 6296 C C . ARG B 1 382 ? 20.234 -33.938 70.188 1 41.78 382 ARG B C 1
ATOM 6298 O O . ARG B 1 382 ? 20.984 -34.875 70.5 1 41.78 382 ARG B O 1
ATOM 6305 N N . ARG B 1 383 ? 20.172 -32.875 70.938 1 40.84 383 ARG B N 1
ATOM 6306 C CA . ARG B 1 383 ? 20.938 -33 72.188 1 40.84 383 ARG B CA 1
ATOM 6307 C C . ARG B 1 383 ? 20.219 -33.906 73.188 1 40.84 383 ARG B C 1
ATOM 6309 O O . ARG B 1 383 ? 20.828 -34.375 74.125 1 40.84 383 ARG B O 1
ATOM 6316 N N . ASN B 1 384 ? 18.953 -34.062 73 1 38.53 384 ASN B N 1
ATOM 6317 C CA . ASN B 1 384 ? 18.438 -34.781 74.188 1 38.53 384 ASN B CA 1
ATOM 6318 C C . ASN B 1 384 ? 18.672 -36.281 74.062 1 38.53 384 ASN B C 1
ATOM 6320 O O . ASN B 1 384 ? 18.422 -37 75.062 1 38.53 384 ASN B O 1
ATOM 6324 N N . ASN B 1 385 ? 18.984 -36.812 72.938 1 38.34 385 ASN B N 1
ATOM 6325 C CA . ASN B 1 385 ? 18.969 -38.281 73.125 1 38.34 385 ASN B CA 1
ATOM 6326 C C . ASN B 1 385 ? 20.281 -38.781 73.75 1 38.34 385 ASN B C 1
ATOM 6328 O O . ASN B 1 385 ? 20.438 -39.969 73.938 1 38.34 385 ASN B O 1
ATOM 6332 N N . TYR B 1 386 ? 21.375 -38.031 73.812 1 38.97 386 TYR B N 1
ATOM 6333 C CA . TYR B 1 386 ? 22.484 -38.812 74.312 1 38.97 386 TYR B CA 1
ATOM 6334 C C . TYR B 1 386 ? 22.344 -39.062 75.812 1 38.97 386 TYR B C 1
ATOM 6336 O O . TYR B 1 386 ? 23.203 -39.719 76.438 1 38.97 386 TYR B O 1
ATOM 6344 N N . GLN B 1 387 ? 21.562 -38.375 76.625 1 35.56 387 GLN B N 1
ATOM 6345 C CA . GLN B 1 387 ? 21.766 -38.719 78 1 35.56 387 GLN B CA 1
ATOM 6346 C C . GLN B 1 387 ? 21.109 -40.062 78.375 1 35.56 387 GLN B C 1
ATOM 6348 O O . GLN B 1 387 ? 21.297 -40.562 79.438 1 35.56 387 GLN B O 1
ATOM 6353 N N . ASP B 1 388 ? 20.172 -40.562 77.562 1 31.28 388 ASP B N 1
ATOM 6354 C CA . ASP B 1 388 ? 19.672 -41.781 78.188 1 31.28 388 ASP B CA 1
ATOM 6355 C C . ASP B 1 388 ? 20.562 -42.969 77.75 1 31.28 388 ASP B C 1
ATOM 6357 O O . ASP B 1 388 ? 20.25 -44.125 78.125 1 31.28 388 ASP B O 1
ATOM 6361 N N . ILE B 1 389 ? 21.719 -42.75 76.938 1 22.42 389 ILE B N 1
ATOM 6362 C CA . ILE B 1 389 ? 22.594 -43.906 77.125 1 22.42 389 ILE B CA 1
ATOM 6363 C C . ILE B 1 389 ? 23.625 -43.594 78.188 1 22.42 389 ILE B C 1
ATOM 6365 O O . ILE B 1 389 ? 24.266 -42.531 78.188 1 22.42 389 ILE B O 1
#

Foldseek 3Di:
DAKEKEWEFFFFAFQDAFDLWPDAQVVDPVGHPAADPRRLVLLLVVLQVVCVVCVVPDDLADDLLAEAEEEEPDNRLQSSVQSNVQNNHFDDDVRCPDPVDRGDDDDYHYDYNVPDPAFAPPDPDQQVLVVQLVVLLPDPQLCVLCVVCLVVLVVCCVVRVHDSVVSSSLQVCPLVSHLVNQVSCVVVPHDGDPVPDPVSSVVSQLSNLSSLCSSAPGGPNLLSLLQGLQSNVVVVLVVVVCVLPDPRNHHYYYYRHHQSNVSSNCSLLPFDPSGGQHGGKMKMKDWDADPPPSWIWIAIWIDRDPVDDTHTTDRPPADNGGTSVVSCVSSVSSHDPDNCVSSVPPPVVVVVVVVVVVVVVVVVVVVVVVVVVCVVVVVVPPPPPPVVD/DAKEKEWEFFFFAFQDAFDLWPDAQVVDPVGHPAADPRRLVLLLVVLQVVCVVCVVPDDLADDLLAEAEEEEPDNRLQSSVQSNVQNNHFDDDVRCPDPVDRGDDDDYHYDYNVPDPAFAPPDPDQQVLVVQLVVLLPDPQLCVLCVVCLVVLVVCCVVRVHDSVVSSSLQVCPLVSHLVNQVSCVVVPHDGDPVCDPVSSVVSQLSNLSSLCSSAPGGPNLLSLLQGLQRNVVVVLVVVVCVLPDPRNHHYYYYRHHQSNVSSNCNLLPFDPSGGQHHGKMKMKDWDADPPPSWIWIAIWIDRDPVDDTHTTDRPPADNGGTSVVSCVSSVSSHDPDNCVSSVPPPVVVVVVVVVVVVVVVVVVVVVVVVVVCVVVVVVPPPPPPVVD

Organism: Meleagris gallopavo (NCBI:txid9103)

Sequence (778 aa):
MNVIWVFRHGDRSPVVNFPTDLHKESEWPQGFGQLTKTGMQQLFELGQYTRKRYSNFLNSTYNRKEFYVQSTDFDRTIMSAQSYLSGLFPPTSSQIWNPELLWQPIPVHVVTKSTDRKLHFPLRDCPRFDELQNETQTSSEFQSRIQPYMDFLQTMAVNTGLELNHLKILDNFQLWNTYDTLYCESIHNFSLPVWATKDAVGKMEKLAELALLSLFGVYKTEEKSRLQGGVLVNIILNSIKQATNSSKERKMEVYSAHDTTIGAIQIALNIFNGKLPPYAACHLLKMFSISLIRRYSIEMHYRNDSSVDPYLLTLPGCTSSCPLEKFAELVSPIITENWSRECGNKDRMKDIYIGFDVAVGLLFIFNLVLLYLLYHYGRCRRRNNYQDIMNVIWVFRHGDRSPVVNFPTDLHKESEWPQGFGQLTKTGMQQLFELGQYTRKRYSNFLNSTYNRKEFYVQSTDFDRTIMSAQSYLSGLFPPTSSQIWNPELLWQPIPVHVVTKSTDRKLHFPLRDCPRFDELQNETQTSSEFQSRIQPYMDFLQTMAVNTGLELNHLKILDNFQLWNTYDTLYCESIHNFSLPVWATKDAVGKMEKLAELALLSLFGVYKTEEKSRLQGGVLVNIILNSIKQATNSSKERKMEVYSAHDTTIGAIQIALNIFNGKLPPYAACHLLKMFSISLIRRYSIEMHYRNDSSVDPYLLTLPGCTSSCPLEKFAELVSPIITENWSRECGNKDRMKDIYIGFDVAVGLLFIFNLVLLYLLYHYGRCRRRNNYQDI

Solvent-accessible surface area (backbone atoms only — not comparable to full-atom values): 40639 Å² total; per-residue (Å²): 101,38,36,40,38,40,27,18,26,31,41,41,40,31,74,49,81,52,80,60,51,90,70,59,52,86,77,35,96,71,28,55,47,26,56,36,54,66,6,37,47,49,20,22,49,48,13,38,48,50,37,62,75,35,56,89,72,46,68,86,54,87,47,68,65,31,47,48,43,39,17,36,68,43,60,27,19,37,22,21,45,48,22,18,44,52,33,44,39,44,43,51,80,93,56,52,62,43,94,90,43,75,59,58,71,70,50,65,42,34,41,39,65,95,72,37,79,63,50,54,52,81,50,70,93,30,60,45,56,54,51,49,52,56,50,27,69,71,29,67,75,46,42,66,67,48,54,84,42,50,67,56,44,52,52,46,18,66,68,34,65,47,59,51,77,52,52,71,39,47,82,74,38,54,49,38,40,50,41,46,26,55,50,35,35,50,76,70,69,44,84,71,62,88,79,65,35,72,66,52,47,51,53,39,50,54,50,32,27,48,24,57,35,48,69,40,53,41,71,63,31,60,64,39,10,28,73,35,20,14,44,40,49,44,53,52,51,50,51,52,54,48,51,75,73,38,88,58,60,53,35,36,41,39,36,26,30,37,45,50,33,54,49,27,40,27,43,46,56,65,61,58,87,72,64,73,60,43,68,50,15,32,47,36,38,38,35,38,67,50,81,90,68,84,42,47,28,34,36,37,34,40,32,68,49,93,88,50,80,57,42,82,41,54,51,76,95,56,48,50,71,21,43,46,69,58,47,54,58,70,48,45,81,25,45,59,94,50,60,56,62,73,19,57,52,73,48,60,69,54,54,49,49,50,50,47,51,52,51,53,48,52,50,49,51,50,47,48,53,50,50,49,52,30,55,69,46,25,60,52,20,69,67,53,62,61,70,80,105,102,38,35,41,38,40,27,18,27,32,40,42,39,31,74,50,82,51,80,61,51,90,69,59,51,84,78,35,96,71,28,55,46,26,55,36,56,66,6,37,46,49,20,21,50,51,14,38,50,50,37,63,75,34,54,90,72,48,68,85,55,84,47,68,64,31,45,47,42,40,18,36,68,41,60,27,19,37,23,19,45,47,24,18,44,53,32,45,40,40,44,52,79,92,55,52,65,41,95,91,44,75,59,58,70,69,51,64,43,34,42,40,66,95,70,36,79,62,50,54,50,81,51,71,93,31,62,45,56,55,51,49,50,56,50,28,70,70,28,69,76,47,44,66,67,49,56,86,42,50,68,57,46,51,51,46,18,68,67,34,65,46,58,51,76,53,53,70,39,47,81,74,39,55,50,39,41,50,42,45,26,54,50,33,35,51,78,70,70,44,87,70,61,87,78,66,36,72,67,51,48,51,52,38,49,53,50,32,26,48,24,56,36,48,69,41,52,42,70,62,31,58,63,40,10,27,72,36,21,14,45,41,50,44,52,50,51,50,52,52,54,48,53,74,72,38,88,57,61,52,36,35,39,37,35,26,29,37,47,50,33,54,50,27,41,28,43,48,55,64,62,56,87,71,66,73,62,42,68,51,15,32,47,36,39,37,36,38,68,47,82,90,69,84,42,49,28,35,36,37,33,40,31,67,49,93,88,49,79,57,42,80,40,53,50,76,95,54,48,50,70,20,42,46,70,57,48,52,57,70,48,46,82,25,45,58,93,51,58,58,62,74,18,57,50,71,47,59,68,54,54,50,49,51,50,46,50,51,49,51,47,53,51,48,51,52,47,48,54,50,49,50,51,30,56,68,44,25,59,51,20,67,66,54,61,60,70,82,105